Protein AF-A0A6L7TAQ6-F1 (afdb_monomer_lite)

pLDDT: mean 87.89, std 14.29, range [34.75, 98.75]

Structure (mmCIF, N/CA/C/O backbone):
data_AF-A0A6L7TAQ6-F1
#
_entry.id   AF-A0A6L7TAQ6-F1
#
loop_
_atom_site.group_PDB
_atom_site.id
_atom_site.type_symbol
_atom_site.label_atom_id
_atom_site.label_alt_id
_atom_site.label_comp_id
_atom_site.label_asym_id
_atom_site.label_entity_id
_atom_site.label_seq_id
_atom_site.pdbx_PDB_ins_code
_atom_site.Cartn_x
_atom_site.Cartn_y
_atom_site.Cartn_z
_atom_site.occupancy
_atom_site.B_iso_or_equiv
_atom_site.auth_seq_id
_atom_site.auth_comp_id
_atom_site.auth_asym_id
_atom_site.auth_atom_id
_atom_site.pdbx_PDB_model_num
ATOM 1 N N . MET A 1 1 ? 21.973 -34.249 -50.940 1.00 45.44 1 MET A N 1
ATOM 2 C CA . MET A 1 1 ? 21.534 -32.837 -51.066 1.00 45.44 1 MET A CA 1
ATOM 3 C C . MET A 1 1 ? 20.465 -32.435 -50.038 1.00 45.44 1 MET A C 1
ATOM 5 O O . MET A 1 1 ? 20.613 -31.387 -49.429 1.00 45.44 1 MET A O 1
ATOM 9 N N . ILE A 1 2 ? 19.455 -33.269 -49.748 1.00 41.31 2 ILE A N 1
ATOM 10 C CA . ILE A 1 2 ? 18.360 -32.942 -48.800 1.00 41.31 2 ILE A CA 1
ATOM 11 C C . ILE A 1 2 ? 18.812 -32.894 -47.318 1.00 41.31 2 ILE A C 1
ATOM 13 O O . ILE A 1 2 ? 18.332 -32.061 -46.553 1.00 41.31 2 ILE A O 1
ATOM 17 N N . ALA A 1 3 ? 19.796 -33.706 -46.912 1.00 38.31 3 ALA A N 1
ATOM 18 C CA . ALA A 1 3 ? 20.347 -33.674 -45.547 1.00 38.31 3 ALA A CA 1
ATOM 19 C C . ALA A 1 3 ? 21.160 -32.395 -45.239 1.00 38.31 3 ALA A C 1
ATOM 21 O O . ALA A 1 3 ? 21.131 -31.896 -44.118 1.00 38.31 3 ALA A O 1
ATOM 22 N N . SER A 1 4 ? 21.821 -31.820 -46.252 1.00 38.28 4 SER A N 1
ATOM 23 C CA . SER A 1 4 ? 22.609 -30.586 -46.110 1.00 38.28 4 SER A CA 1
ATOM 24 C C . SER A 1 4 ? 21.724 -29.340 -46.011 1.00 38.28 4 SER A C 1
ATOM 26 O O . SER A 1 4 ? 22.097 -28.385 -45.340 1.00 38.28 4 SER A O 1
ATOM 28 N N . LEU A 1 5 ? 20.532 -29.356 -46.625 1.00 38.97 5 LEU A N 1
ATOM 29 C CA . LEU A 1 5 ? 19.564 -28.260 -46.523 1.00 38.97 5 LEU A CA 1
ATOM 30 C C . LEU A 1 5 ? 18.923 -28.190 -45.127 1.00 38.97 5 LEU A C 1
ATOM 32 O O . LEU A 1 5 ? 18.786 -27.101 -44.581 1.00 38.97 5 LEU A O 1
ATOM 36 N N . LYS A 1 6 ? 18.600 -29.337 -44.507 1.00 41.00 6 LYS A N 1
ATOM 37 C CA . LYS A 1 6 ? 18.069 -29.376 -43.129 1.00 41.00 6 LYS A CA 1
ATOM 38 C C . LYS A 1 6 ? 19.079 -28.860 -42.098 1.00 41.00 6 LYS A C 1
ATOM 40 O O . LYS A 1 6 ? 18.693 -28.125 -41.195 1.00 41.00 6 LYS A O 1
ATOM 45 N N . TYR A 1 7 ? 20.365 -29.178 -42.264 1.00 40.28 7 TYR A N 1
ATOM 46 C CA . TYR A 1 7 ? 21.428 -28.673 -41.386 1.00 40.28 7 TYR A CA 1
ATOM 47 C C . TYR A 1 7 ? 21.655 -27.162 -41.540 1.00 40.28 7 TYR A C 1
ATOM 49 O O . TYR A 1 7 ? 21.776 -26.457 -40.543 1.00 40.28 7 TYR A O 1
ATOM 57 N N . VAL A 1 8 ? 21.650 -26.640 -42.771 1.00 44.22 8 VAL A N 1
ATOM 58 C CA . VAL A 1 8 ? 21.858 -25.205 -43.035 1.00 44.22 8 VAL A CA 1
ATOM 59 C C . VAL A 1 8 ? 20.654 -24.360 -42.605 1.00 44.22 8 VAL A C 1
ATOM 61 O O . VAL A 1 8 ? 20.848 -23.271 -42.072 1.00 44.22 8 VAL A O 1
ATOM 64 N N . VAL A 1 9 ? 19.422 -24.864 -42.751 1.00 43.97 9 VAL A N 1
ATOM 65 C CA . VAL A 1 9 ? 18.206 -24.191 -42.258 1.00 43.97 9 VAL A CA 1
ATOM 66 C C . VAL A 1 9 ? 18.145 -24.213 -40.728 1.00 43.97 9 VAL A C 1
ATOM 68 O O . VAL A 1 9 ? 17.872 -23.180 -40.128 1.00 43.97 9 VAL A O 1
ATOM 71 N N . CYS A 1 10 ? 18.494 -25.330 -40.076 1.00 39.47 10 CYS A N 1
ATOM 72 C CA . CYS A 1 10 ? 18.541 -25.411 -38.612 1.00 39.47 10 CYS A CA 1
ATOM 73 C C . CYS A 1 10 ? 19.664 -24.546 -38.007 1.00 39.47 10 CYS A C 1
ATOM 75 O O . CYS A 1 10 ? 19.463 -23.934 -36.960 1.00 39.47 10 CYS A O 1
ATOM 77 N N . CYS A 1 11 ? 20.827 -24.445 -38.664 1.00 39.88 11 CYS A N 1
ATOM 78 C CA . CYS A 1 11 ? 21.895 -23.527 -38.261 1.00 39.88 11 CYS A CA 1
ATOM 79 C C . CYS A 1 11 ? 21.534 -22.061 -38.523 1.00 39.88 11 CYS A C 1
ATOM 81 O O . CYS A 1 11 ? 21.833 -21.231 -37.676 1.00 39.88 11 CYS A O 1
ATOM 83 N N . ARG A 1 12 ? 20.868 -21.722 -39.637 1.00 34.75 12 ARG A N 1
ATOM 84 C CA . ARG A 1 12 ? 20.410 -20.345 -39.898 1.00 34.75 12 ARG A CA 1
ATOM 85 C C . ARG A 1 12 ? 19.291 -19.908 -38.960 1.00 34.75 12 ARG A C 1
ATOM 87 O O . ARG A 1 12 ? 19.352 -18.775 -38.513 1.00 34.75 12 ARG A O 1
ATOM 94 N N . LEU A 1 13 ? 18.347 -20.785 -38.604 1.00 41.19 13 LEU A N 1
ATOM 95 C CA . LEU A 1 13 ? 17.363 -20.510 -37.551 1.00 41.19 13 LEU A CA 1
ATOM 96 C C . LEU A 1 13 ? 18.042 -20.349 -36.192 1.00 41.19 13 LEU A C 1
ATOM 98 O O . LEU A 1 13 ? 17.751 -19.387 -35.503 1.00 41.19 13 LEU A O 1
ATOM 102 N N . LYS A 1 14 ? 19.011 -21.203 -35.838 1.00 40.22 14 LYS A N 1
ATOM 103 C CA . LYS A 1 14 ? 19.784 -21.031 -34.598 1.00 40.22 14 LYS A CA 1
ATOM 104 C C . LYS A 1 14 ? 20.639 -19.767 -34.582 1.00 40.22 14 LYS A C 1
ATOM 106 O O . LYS A 1 14 ? 20.808 -19.215 -33.511 1.00 40.22 14 LYS A O 1
ATOM 111 N N . ILE A 1 15 ? 21.173 -19.308 -35.716 1.00 41.25 15 ILE A N 1
ATOM 112 C CA . ILE A 1 15 ? 21.970 -18.071 -35.815 1.00 41.25 15 ILE A CA 1
ATOM 113 C C . ILE A 1 15 ? 21.061 -16.834 -35.789 1.00 41.25 15 ILE A C 1
ATOM 115 O O . ILE A 1 15 ? 21.346 -15.921 -35.025 1.00 41.25 15 ILE A O 1
ATOM 119 N N . TYR A 1 16 ? 19.923 -16.851 -36.494 1.00 36.88 16 TYR A N 1
ATOM 120 C CA . TYR A 1 16 ? 18.895 -15.808 -36.381 1.00 36.88 16 TYR A CA 1
ATOM 121 C C . TYR A 1 16 ? 18.298 -15.740 -34.969 1.00 36.88 16 TYR A C 1
ATOM 123 O O . TYR A 1 16 ? 18.044 -14.655 -34.475 1.00 36.88 16 TYR A O 1
ATOM 131 N N . PHE A 1 17 ? 18.126 -16.871 -34.281 1.00 39.41 17 PHE A N 1
ATOM 132 C CA . PHE A 1 17 ? 17.646 -16.904 -32.894 1.00 39.41 17 PHE A CA 1
ATOM 133 C C . PHE A 1 17 ? 18.742 -16.516 -31.884 1.00 39.41 17 PHE A C 1
ATOM 135 O O . PHE A 1 17 ? 18.448 -15.950 -30.839 1.00 39.41 17 PHE A O 1
ATOM 142 N N . LYS A 1 18 ? 20.026 -16.738 -32.213 1.00 41.97 18 LYS A N 1
ATOM 143 C CA . LYS A 1 18 ? 21.166 -16.228 -31.426 1.00 41.97 18 LYS A CA 1
ATOM 144 C C . LYS A 1 18 ? 21.337 -14.712 -31.554 1.00 41.97 18 LYS A C 1
ATOM 146 O O . LYS A 1 18 ? 21.830 -14.097 -30.617 1.00 41.97 18 LYS A O 1
ATOM 151 N N . GLU A 1 19 ? 20.950 -14.134 -32.691 1.00 39.75 19 GLU A N 1
ATOM 152 C CA . GLU A 1 19 ? 20.923 -12.682 -32.930 1.00 39.75 19 GLU A CA 1
ATOM 153 C C . GLU A 1 19 ? 19.591 -12.028 -32.508 1.00 39.75 19 GLU A C 1
ATOM 155 O O . GLU A 1 19 ? 19.535 -10.813 -32.345 1.00 39.75 19 GLU A O 1
ATOM 160 N N . ILE A 1 20 ? 18.538 -12.820 -32.264 1.00 44.12 20 ILE A N 1
ATOM 161 C CA . ILE A 1 20 ? 17.196 -12.381 -31.850 1.00 44.12 20 ILE A CA 1
ATOM 162 C C . ILE A 1 20 ? 16.784 -13.123 -30.562 1.00 44.12 20 ILE A C 1
ATOM 164 O O . ILE A 1 20 ? 15.780 -13.822 -30.494 1.00 44.12 20 ILE A O 1
ATOM 168 N N . LEU A 1 21 ? 17.535 -12.924 -29.480 1.00 53.16 21 LEU A N 1
ATOM 169 C CA . LEU A 1 21 ? 16.866 -12.690 -28.199 1.00 53.16 21 LEU A CA 1
ATOM 170 C C . LEU A 1 21 ? 16.401 -11.236 -28.289 1.00 53.16 21 LEU A C 1
ATOM 172 O O . LEU A 1 21 ? 17.186 -10.342 -27.982 1.00 53.16 21 LEU A O 1
ATOM 176 N N . MET A 1 22 ? 15.188 -10.990 -28.810 1.00 67.69 22 MET A N 1
ATOM 177 C CA . MET A 1 22 ? 14.639 -9.629 -28.893 1.00 67.69 22 MET A CA 1
ATOM 178 C C . MET A 1 22 ? 14.844 -8.941 -27.543 1.00 67.69 22 MET A C 1
ATOM 180 O O . MET A 1 22 ? 14.479 -9.479 -26.493 1.00 67.69 22 MET A O 1
ATOM 184 N N . THR A 1 23 ? 15.508 -7.791 -27.564 1.00 89.00 23 THR A N 1
ATOM 185 C CA . THR A 1 23 ? 15.626 -6.940 -26.385 1.00 89.00 23 THR A CA 1
ATOM 186 C C . THR A 1 23 ? 14.223 -6.513 -25.983 1.00 89.00 23 THR A C 1
ATOM 188 O O . THR A 1 23 ? 13.523 -5.922 -26.796 1.00 89.00 23 THR A O 1
ATOM 191 N N . PHE A 1 24 ? 13.825 -6.830 -24.758 1.00 96.38 24 PHE A N 1
ATOM 192 C CA . PHE A 1 24 ? 12.524 -6.520 -24.190 1.00 96.38 24 PHE A CA 1
ATOM 193 C C . PHE A 1 24 ? 12.620 -5.255 -23.349 1.00 96.38 24 PHE A C 1
ATOM 195 O O . PHE A 1 24 ? 13.446 -5.174 -22.432 1.00 96.38 24 PHE A O 1
ATOM 202 N N . ASN A 1 25 ? 11.780 -4.279 -23.659 1.00 97.69 25 ASN A N 1
ATOM 203 C CA . ASN A 1 25 ? 11.751 -2.974 -23.030 1.00 97.69 25 ASN A CA 1
ATOM 204 C C . ASN A 1 25 ? 10.408 -2.705 -22.350 1.00 97.69 25 ASN A C 1
ATOM 206 O O . ASN A 1 25 ? 9.360 -2.711 -22.988 1.00 97.69 25 ASN A O 1
ATOM 210 N N . LEU A 1 26 ? 10.450 -2.382 -21.058 1.00 98.12 26 LEU A N 1
ATOM 211 C CA . LEU A 1 26 ? 9.242 -2.213 -20.248 1.00 98.12 26 LEU A CA 1
ATOM 212 C C . LEU A 1 26 ? 8.423 -0.951 -20.596 1.00 98.12 26 LEU A C 1
ATOM 214 O O . LEU A 1 26 ? 7.294 -0.823 -20.124 1.00 98.12 26 LEU A O 1
ATOM 218 N N . LEU A 1 27 ? 8.983 0.002 -21.354 1.00 97.50 27 LEU A N 1
ATOM 219 C CA . LEU A 1 27 ? 8.303 1.252 -21.715 1.00 97.50 27 LEU A CA 1
ATOM 220 C C . LEU A 1 27 ? 7.751 1.257 -23.144 1.00 97.50 27 LEU A C 1
ATOM 222 O O . LEU A 1 27 ? 6.829 2.023 -23.413 1.00 97.50 27 LEU A O 1
ATOM 226 N N . SER A 1 28 ? 8.293 0.440 -24.052 1.00 94.75 28 SER A N 1
ATOM 227 C CA . SER A 1 28 ? 7.866 0.407 -25.460 1.00 94.75 28 SER A CA 1
ATOM 228 C C . SER A 1 28 ? 7.165 -0.881 -25.877 1.00 94.75 28 SER A C 1
ATOM 230 O O . SER A 1 28 ? 6.337 -0.831 -26.784 1.00 94.75 28 SER A O 1
ATOM 232 N N . ASP A 1 29 ? 7.469 -2.012 -25.238 1.00 96.75 29 ASP A N 1
ATOM 233 C CA . ASP A 1 29 ? 6.872 -3.300 -25.593 1.00 96.75 29 ASP A CA 1
ATOM 234 C C . ASP A 1 29 ? 5.617 -3.582 -24.751 1.00 96.75 29 ASP A C 1
ATOM 236 O O . ASP A 1 29 ? 5.505 -3.088 -23.621 1.00 96.75 29 ASP A O 1
ATOM 240 N N . PRO A 1 30 ? 4.673 -4.405 -25.249 1.00 96.62 30 PRO A N 1
ATOM 241 C CA . PRO A 1 30 ? 3.560 -4.895 -24.446 1.00 96.62 30 PRO A CA 1
ATOM 242 C C . PRO A 1 30 ? 4.056 -5.635 -23.199 1.00 96.62 30 PRO A C 1
ATOM 244 O O . PRO A 1 30 ? 4.711 -6.675 -23.280 1.00 96.62 30 PRO A O 1
ATOM 247 N N . PHE A 1 31 ? 3.751 -5.075 -22.031 1.00 94.75 31 PHE A N 1
ATOM 248 C CA . PHE A 1 31 ? 4.330 -5.488 -20.749 1.00 94.75 31 PHE A CA 1
ATOM 249 C C . PHE A 1 31 ? 3.295 -5.574 -19.626 1.00 94.75 31 PHE A C 1
ATOM 251 O O . PHE A 1 31 ? 3.475 -6.340 -18.680 1.00 94.75 31 PHE A O 1
ATOM 258 N N . LEU A 1 32 ? 2.209 -4.806 -19.708 1.00 97.88 32 LEU A N 1
ATOM 259 C CA . LEU A 1 32 ? 1.253 -4.662 -18.617 1.00 97.88 32 LEU A CA 1
ATOM 260 C C . LEU A 1 32 ? -0.040 -5.409 -18.958 1.00 97.88 32 LEU A C 1
ATOM 262 O O . LEU A 1 32 ? -0.763 -4.971 -19.856 1.00 97.88 32 LEU A O 1
ATOM 266 N N . PRO A 1 33 ? -0.361 -6.516 -18.264 1.00 98.31 33 PRO A N 1
ATOM 267 C CA . PRO A 1 33 ? -1.643 -7.172 -18.420 1.00 98.31 33 PRO A CA 1
ATOM 268 C C . PRO A 1 33 ? -2.708 -6.331 -17.719 1.00 98.31 33 PRO A C 1
ATOM 270 O O . PRO A 1 33 ? -2.551 -5.940 -16.559 1.00 98.31 33 PRO A O 1
ATOM 273 N N . VAL A 1 34 ? -3.808 -6.070 -18.409 1.00 98.50 34 VAL A N 1
ATOM 274 C CA . VAL A 1 34 ? -4.914 -5.247 -17.915 1.00 98.50 34 VAL A CA 1
ATOM 275 C C . VAL A 1 34 ? -6.254 -5.925 -18.160 1.00 98.50 34 VAL A C 1
ATOM 277 O O . VAL A 1 34 ? -6.391 -6.765 -19.052 1.00 98.50 34 VAL A O 1
ATOM 280 N N . VAL A 1 35 ? -7.249 -5.533 -17.370 1.00 97.69 35 VAL A N 1
ATOM 281 C CA . VAL A 1 35 ? -8.662 -5.716 -17.705 1.00 97.69 35 VAL A CA 1
ATOM 282 C C . VAL A 1 35 ? -9.156 -4.420 -18.338 1.00 97.69 35 VAL A C 1
ATOM 284 O O . VAL A 1 35 ? -8.981 -3.338 -17.771 1.00 97.69 35 VAL A O 1
ATOM 287 N N . MET A 1 36 ? -9.751 -4.535 -19.518 1.00 96.12 36 MET A N 1
ATOM 288 C CA . MET A 1 36 ? -10.423 -3.453 -20.229 1.00 96.12 36 MET A CA 1
ATOM 289 C C . MET A 1 36 ? -11.831 -3.241 -19.653 1.00 96.12 36 MET A C 1
ATOM 291 O O . MET A 1 36 ? -12.385 -4.130 -19.005 1.00 96.12 36 MET A O 1
ATOM 295 N N . ARG A 1 37 ? -12.449 -2.082 -19.882 1.00 92.62 37 ARG A N 1
ATOM 296 C CA . ARG A 1 37 ? -13.824 -1.780 -19.448 1.00 92.62 37 ARG A CA 1
ATOM 297 C C . ARG A 1 37 ? -14.829 -2.817 -19.956 1.00 92.62 37 ARG A C 1
ATOM 299 O O . ARG A 1 37 ? -15.769 -3.147 -19.237 1.00 92.62 37 ARG A O 1
ATOM 306 N N . SER A 1 38 ? -14.620 -3.341 -21.160 1.00 93.50 38 SER A N 1
ATOM 307 C CA . SER A 1 38 ? -15.405 -4.431 -21.756 1.00 93.50 38 SER A CA 1
ATOM 308 C C . SER A 1 38 ? -15.309 -5.766 -20.999 1.00 93.50 38 SER A C 1
ATOM 310 O O . SER A 1 38 ? -16.112 -6.667 -21.234 1.00 93.50 38 SER A O 1
ATOM 312 N N . GLY A 1 39 ? -14.336 -5.910 -20.095 1.00 95.38 39 GLY A N 1
ATOM 313 C CA . GLY A 1 39 ? -13.968 -7.165 -19.442 1.00 95.38 39 GLY A CA 1
ATOM 314 C C . GLY A 1 39 ? -12.919 -7.971 -20.215 1.00 95.38 39 GLY A C 1
ATOM 315 O O . GLY A 1 39 ? -12.447 -8.992 -19.708 1.00 95.38 39 GLY A O 1
ATOM 316 N N . GLU A 1 40 ? -12.526 -7.527 -21.415 1.00 96.62 40 GLU A N 1
ATOM 317 C CA . GLU A 1 40 ? -11.447 -8.151 -22.180 1.00 96.62 40 GLU A CA 1
ATOM 318 C C . GLU A 1 40 ? -10.106 -8.030 -21.441 1.00 96.62 40 GLU A C 1
ATOM 320 O O . GLU A 1 40 ? -9.814 -7.021 -20.799 1.00 96.62 40 GLU A O 1
ATOM 325 N N . LYS A 1 41 ? -9.268 -9.064 -21.536 1.00 97.19 41 LYS A N 1
ATOM 326 C CA . LYS A 1 41 ? -7.907 -9.061 -20.992 1.00 97.19 41 LYS A CA 1
ATOM 327 C C . LYS A 1 41 ? -6.926 -8.771 -22.118 1.00 97.19 41 LYS A C 1
ATOM 329 O O . LYS A 1 41 ? -6.944 -9.475 -23.124 1.00 97.19 41 LYS A O 1
ATOM 334 N N . ARG A 1 42 ? -6.064 -7.769 -21.946 1.00 96.38 42 ARG A N 1
ATOM 335 C CA . ARG A 1 42 ? -5.062 -7.378 -22.951 1.00 96.38 42 ARG A CA 1
ATOM 336 C C . ARG A 1 42 ? -3.699 -7.141 -22.320 1.00 96.38 42 ARG A C 1
ATOM 338 O O . ARG A 1 42 ? -3.610 -6.782 -21.150 1.00 96.38 42 ARG A O 1
ATOM 345 N N . TRP A 1 43 ? -2.652 -7.307 -23.119 1.00 97.31 43 TRP A N 1
ATOM 346 C CA . TRP A 1 43 ? -1.314 -6.811 -22.813 1.00 97.31 43 TRP A CA 1
ATOM 347 C C . TRP A 1 43 ? -1.130 -5.464 -23.495 1.00 97.31 43 TRP A C 1
ATOM 349 O O . TRP A 1 43 ? -1.291 -5.371 -24.709 1.00 97.31 43 TRP A O 1
ATOM 359 N N . LEU A 1 44 ? -0.800 -4.438 -22.717 1.00 97.62 44 LEU A N 1
ATOM 360 C CA . LEU A 1 44 ? -0.573 -3.088 -23.217 1.00 97.62 44 LEU A CA 1
ATOM 361 C C . LEU A 1 44 ? 0.897 -2.692 -23.076 1.00 97.62 44 LEU A C 1
ATOM 363 O O . LEU A 1 44 ? 1.567 -3.046 -22.096 1.00 97.62 44 LEU A O 1
ATOM 367 N N . ALA A 1 45 ? 1.391 -1.933 -24.050 1.00 97.31 45 ALA A N 1
ATOM 368 C CA . ALA A 1 45 ? 2.586 -1.120 -23.890 1.00 97.31 45 ALA A CA 1
ATOM 369 C C . ALA A 1 45 ? 2.268 0.091 -22.999 1.00 97.31 45 ALA A C 1
ATOM 371 O O . ALA A 1 45 ? 1.122 0.537 -22.904 1.00 97.31 45 ALA A O 1
ATOM 372 N N . PHE A 1 46 ? 3.287 0.658 -22.352 1.00 97.94 46 PHE A N 1
ATOM 373 C CA . PHE A 1 46 ? 3.097 1.752 -21.395 1.00 97.94 46 PHE A CA 1
ATOM 374 C C . PHE A 1 46 ? 2.290 2.944 -21.953 1.00 97.94 46 PHE A C 1
ATOM 376 O O . PHE A 1 46 ? 1.380 3.407 -21.261 1.00 97.94 46 PHE A O 1
ATOM 383 N N . PRO A 1 47 ? 2.544 3.444 -23.183 1.00 97.00 47 PRO A N 1
ATOM 384 C CA . PRO A 1 47 ? 1.823 4.604 -23.700 1.00 97.00 47 PRO A CA 1
ATOM 385 C C . PRO A 1 47 ? 0.326 4.359 -23.929 1.00 97.00 47 PRO A C 1
ATOM 387 O O . PRO A 1 47 ? -0.446 5.309 -23.990 1.00 97.00 47 PRO A O 1
ATOM 390 N N . GLU A 1 48 ? -0.106 3.100 -24.038 1.00 95.75 48 GLU A N 1
ATOM 391 C CA . GLU A 1 48 ? -1.512 2.736 -24.254 1.00 95.75 48 GLU A CA 1
ATOM 392 C C . GLU A 1 48 ? -2.351 2.828 -22.969 1.00 95.75 48 GLU A C 1
ATOM 394 O O . GLU A 1 48 ? -3.577 2.836 -23.029 1.00 95.75 48 GLU A O 1
ATOM 399 N N . LEU A 1 49 ? -1.718 2.955 -21.794 1.00 95.44 49 LEU A N 1
ATOM 400 C CA . LEU A 1 49 ? -2.435 3.110 -20.524 1.00 95.44 49 LEU A CA 1
ATOM 401 C C . LEU A 1 49 ? -3.285 4.383 -20.463 1.00 95.44 49 LEU A C 1
ATOM 403 O O . LEU A 1 49 ? -4.197 4.443 -19.642 1.00 95.44 49 LEU A O 1
ATOM 407 N N . VAL A 1 50 ? -2.974 5.390 -21.289 1.00 93.62 50 VAL A N 1
ATOM 408 C CA . VAL A 1 50 ? -3.662 6.688 -21.295 1.00 93.62 50 VAL A CA 1
ATOM 409 C C . VAL A 1 50 ? -5.033 6.659 -21.978 1.00 93.62 50 VAL A C 1
ATOM 411 O O . VAL A 1 50 ? -5.799 7.613 -21.864 1.00 93.62 50 VAL A O 1
ATOM 414 N N . SER A 1 51 ? -5.397 5.556 -22.638 1.00 89.25 51 SER A N 1
ATOM 415 C CA . SER A 1 51 ? -6.750 5.370 -23.173 1.00 89.25 51 SER A CA 1
ATOM 416 C C . SER A 1 51 ? -7.819 5.562 -22.089 1.00 89.25 51 SER A C 1
ATOM 418 O O . SER A 1 51 ? -7.654 5.145 -20.938 1.00 89.25 51 SER A O 1
ATOM 420 N N . GLY A 1 52 ? -8.924 6.223 -22.438 1.00 83.00 52 GLY A N 1
ATOM 421 C CA . GLY A 1 52 ? -9.978 6.581 -21.490 1.00 83.00 52 GLY A CA 1
ATOM 422 C C . GLY A 1 52 ? -9.616 7.695 -20.497 1.00 83.00 52 GLY A C 1
ATOM 423 O O . GLY A 1 52 ? -10.410 7.971 -19.595 1.00 83.00 52 GLY A O 1
ATOM 424 N N . ALA A 1 53 ? -8.454 8.354 -20.614 1.00 80.19 53 ALA A N 1
ATOM 425 C CA . ALA A 1 53 ? -8.070 9.458 -19.730 1.00 80.19 53 ALA A CA 1
ATOM 426 C C . ALA A 1 53 ? -8.891 10.738 -19.969 1.00 80.19 53 ALA A C 1
ATOM 428 O O . ALA A 1 53 ? -9.291 11.376 -18.995 1.00 80.19 53 ALA A O 1
ATOM 429 N N . ASP A 1 54 ? -9.182 11.073 -21.228 1.00 69.06 54 ASP A N 1
ATOM 430 C CA . ASP A 1 54 ? -9.986 12.240 -21.648 1.00 69.06 54 ASP A CA 1
ATOM 431 C C . ASP A 1 54 ? -11.479 11.953 -21.769 1.00 69.06 54 ASP A C 1
ATOM 433 O O . ASP A 1 54 ? -12.294 12.838 -22.046 1.00 69.06 54 ASP A O 1
ATOM 437 N N . SER A 1 55 ? -11.860 10.689 -21.614 1.00 54.72 55 SER A N 1
ATOM 438 C CA . SER A 1 55 ? -13.203 10.283 -21.958 1.00 54.72 55 SER A CA 1
ATOM 439 C C . SER A 1 55 ? -14.198 10.817 -20.923 1.00 54.72 55 SER A C 1
ATOM 441 O O . SER A 1 55 ? -14.388 10.261 -19.844 1.00 54.72 55 SER A O 1
ATOM 443 N N . ASN A 1 56 ? -14.973 11.821 -21.328 1.00 53.03 56 ASN A N 1
ATOM 444 C CA . ASN A 1 56 ? -16.354 12.007 -20.872 1.00 53.03 56 ASN A CA 1
ATOM 445 C C . ASN A 1 56 ? -17.241 10.800 -21.292 1.00 53.03 56 ASN A C 1
ATOM 447 O O . ASN A 1 56 ? -18.394 10.975 -21.676 1.00 53.03 56 ASN A O 1
ATOM 451 N N . GLY A 1 57 ? -16.695 9.575 -21.303 1.00 49.31 57 GLY A N 1
ATOM 452 C CA . GLY A 1 57 ? -17.318 8.355 -21.815 1.00 49.31 57 GLY A CA 1
ATOM 453 C C . GLY A 1 57 ? -17.264 8.144 -23.335 1.00 49.31 57 GLY A C 1
ATOM 454 O O . GLY A 1 57 ? -18.011 7.297 -23.812 1.00 49.31 57 GLY A O 1
ATOM 455 N N . LEU A 1 58 ? -16.437 8.886 -24.090 1.00 52.50 58 LEU A N 1
ATOM 456 C CA . LEU A 1 58 ? -16.342 8.762 -25.559 1.00 52.50 58 LEU A CA 1
ATOM 457 C C . LEU A 1 58 ? -15.485 7.582 -26.054 1.00 52.50 58 LEU A C 1
ATOM 459 O O . LEU A 1 58 ? -15.782 7.051 -27.119 1.00 52.50 58 LEU A O 1
ATOM 463 N N . ASP A 1 59 ? -14.469 7.151 -25.298 1.00 64.69 59 ASP A N 1
ATOM 464 C CA . ASP A 1 59 ? -13.787 5.882 -25.584 1.00 64.69 59 ASP A CA 1
ATOM 465 C C . ASP A 1 59 ? -14.700 4.729 -25.150 1.00 64.69 59 ASP A C 1
ATOM 467 O O . ASP A 1 59 ? -15.061 4.605 -23.971 1.00 64.69 59 ASP A O 1
ATOM 471 N N . GLU A 1 60 ? -15.085 3.882 -26.107 1.00 74.19 60 GLU A N 1
ATOM 472 C CA . GLU A 1 60 ? -15.955 2.730 -25.846 1.00 74.19 60 GLU A CA 1
ATOM 473 C C . GLU A 1 60 ? -15.276 1.701 -24.930 1.00 74.19 60 GLU A C 1
ATOM 475 O O . GLU A 1 60 ? -15.941 1.115 -24.072 1.00 74.19 60 GLU A O 1
ATOM 480 N N . ASP A 1 61 ? -13.953 1.534 -25.051 1.00 90.62 61 ASP A N 1
ATOM 481 C CA . ASP A 1 61 ? -13.174 0.593 -24.248 1.00 90.62 61 ASP A CA 1
ATOM 482 C C . ASP A 1 61 ? -11.789 1.142 -23.868 1.00 90.62 61 ASP A C 1
ATOM 484 O O . ASP A 1 61 ? -11.097 1.753 -24.680 1.00 90.62 61 ASP A O 1
ATOM 488 N N . TYR A 1 62 ? -11.384 0.928 -22.617 1.00 93.56 62 TYR A N 1
ATOM 489 C CA . TYR A 1 62 ? -10.140 1.445 -22.033 1.00 93.56 62 TYR A CA 1
ATOM 490 C C . TYR A 1 62 ? -9.702 0.589 -20.834 1.00 93.56 62 TYR A C 1
ATOM 492 O O . TYR A 1 62 ? -10.549 -0.072 -20.226 1.00 93.56 62 TYR A O 1
ATOM 500 N N . PRO A 1 63 ? -8.409 0.570 -20.456 1.00 96.00 63 PRO A N 1
ATOM 501 C CA . PRO A 1 63 ? -7.949 -0.219 -19.316 1.00 96.00 63 PRO A CA 1
ATOM 502 C C . PRO A 1 63 ? -8.510 0.334 -18.004 1.00 96.00 63 PRO A C 1
ATOM 504 O O . PRO A 1 63 ? -8.486 1.543 -17.771 1.00 96.00 63 PRO A O 1
ATOM 507 N N . VAL A 1 64 ? -8.979 -0.546 -17.119 1.00 95.19 64 VAL A N 1
ATOM 508 C CA . VAL A 1 64 ? -9.546 -0.166 -15.812 1.00 95.19 64 VAL A CA 1
ATOM 509 C C . VAL A 1 64 ? -8.752 -0.711 -14.632 1.00 95.19 64 VAL A C 1
ATOM 511 O O . VAL A 1 64 ? -8.801 -0.123 -13.555 1.00 95.19 64 VAL A O 1
ATOM 514 N N . GLU A 1 65 ? -8.011 -1.807 -14.793 1.00 97.06 65 GLU A N 1
ATOM 515 C CA . GLU A 1 65 ? -7.252 -2.434 -13.704 1.00 97.06 65 GLU A CA 1
ATOM 516 C C . GLU A 1 65 ? -6.092 -3.283 -14.237 1.00 97.06 65 GLU A C 1
ATOM 518 O O . GLU A 1 65 ? -6.178 -3.799 -15.353 1.00 97.06 65 GLU A O 1
ATOM 523 N N . PHE A 1 66 ? -5.028 -3.460 -13.447 1.00 98.50 66 PHE A N 1
ATOM 524 C CA . PHE A 1 66 ? -3.992 -4.452 -13.759 1.00 98.50 66 PHE A CA 1
ATOM 525 C C . PHE A 1 66 ? -4.505 -5.876 -13.514 1.00 98.50 66 PHE A C 1
ATOM 527 O O . PHE A 1 66 ? -5.281 -6.128 -12.594 1.00 98.50 66 PHE A O 1
ATOM 534 N N . ASN A 1 67 ? -4.061 -6.817 -14.342 1.00 97.94 67 ASN A N 1
ATOM 535 C CA . ASN A 1 67 ? -4.570 -8.186 -14.370 1.00 97.94 67 ASN A CA 1
ATOM 536 C C . ASN A 1 67 ? -3.461 -9.233 -14.209 1.00 97.94 67 ASN A C 1
ATOM 538 O O . ASN A 1 67 ? -3.461 -10.274 -14.870 1.00 97.94 67 ASN A O 1
ATOM 542 N N . TRP A 1 68 ? -2.491 -8.978 -13.335 1.00 98.06 68 TRP A N 1
ATOM 543 C CA . TRP A 1 68 ? -1.577 -10.035 -12.930 1.00 98.06 68 TRP A CA 1
ATOM 544 C C . TRP A 1 68 ? -2.330 -11.107 -12.129 1.00 98.06 68 TRP A C 1
ATOM 546 O O . TRP A 1 68 ? -3.180 -10.770 -11.300 1.00 98.06 68 TRP A O 1
ATOM 556 N N . PRO A 1 69 ? -1.962 -12.393 -12.272 1.00 95.62 69 PRO A N 1
ATOM 557 C CA . PRO A 1 69 ? -2.486 -13.482 -11.439 1.00 95.62 69 PRO A CA 1
ATOM 558 C C . PRO A 1 69 ? -2.150 -13.344 -9.949 1.00 95.62 69 PRO A C 1
ATOM 560 O O . PRO A 1 69 ? -2.653 -14.108 -9.126 1.00 95.62 69 PRO A O 1
ATOM 563 N N . ARG A 1 70 ? -1.275 -12.393 -9.592 1.00 95.12 70 ARG A N 1
ATOM 564 C CA . ARG A 1 70 ? -0.880 -12.105 -8.218 1.00 95.12 70 ARG A CA 1
ATOM 565 C C . ARG A 1 70 ? -1.191 -10.650 -7.843 1.00 95.12 70 ARG A C 1
ATOM 567 O O . ARG A 1 70 ? -0.809 -9.736 -8.577 1.00 95.12 70 ARG A O 1
ATOM 574 N N . PRO A 1 71 ? -1.814 -10.402 -6.678 1.00 95.62 71 PRO A N 1
ATOM 575 C CA . PRO A 1 71 ? -2.168 -9.048 -6.250 1.00 95.62 71 PRO A CA 1
ATOM 576 C C . PRO A 1 71 ? -0.952 -8.175 -5.903 1.00 95.62 71 PRO A C 1
ATOM 578 O O . PRO A 1 71 ? -1.014 -6.957 -6.069 1.00 95.62 71 PRO A O 1
ATOM 581 N N . ASP A 1 72 ? 0.168 -8.770 -5.476 1.00 97.38 72 ASP A N 1
ATOM 582 C CA . ASP A 1 72 ? 1.412 -8.037 -5.222 1.00 97.38 72 ASP A CA 1
ATOM 583 C C . ASP A 1 72 ? 1.995 -7.423 -6.494 1.00 97.38 72 ASP A C 1
ATOM 585 O O . ASP A 1 72 ? 2.481 -6.293 -6.457 1.00 97.38 72 ASP A O 1
ATOM 589 N N . PHE A 1 73 ? 1.860 -8.112 -7.627 1.00 98.31 73 PHE A N 1
ATOM 590 C CA . PHE A 1 73 ? 2.296 -7.593 -8.920 1.00 98.31 73 PHE A CA 1
ATOM 591 C C . PHE A 1 73 ? 1.384 -6.465 -9.404 1.00 98.31 73 PHE A C 1
ATOM 593 O O . PHE A 1 73 ? 1.891 -5.475 -9.917 1.00 98.31 73 PHE A O 1
ATOM 600 N N . ASN A 1 74 ? 0.069 -6.544 -9.164 1.00 98.12 74 ASN A N 1
ATOM 601 C CA . ASN A 1 74 ? -0.851 -5.443 -9.480 1.00 98.12 74 ASN A CA 1
ATOM 602 C C . ASN A 1 74 ? -0.483 -4.163 -8.715 1.00 98.12 74 ASN A C 1
ATOM 604 O O . ASN A 1 74 ? -0.356 -3.099 -9.319 1.00 98.12 74 ASN A O 1
ATOM 608 N N . MET A 1 75 ? -0.237 -4.258 -7.402 1.00 98.06 75 MET A N 1
ATOM 609 C CA . MET A 1 75 ? 0.206 -3.107 -6.599 1.00 98.06 75 MET A CA 1
ATOM 610 C C . MET A 1 75 ? 1.576 -2.580 -7.041 1.00 98.06 75 MET A C 1
ATOM 612 O O . MET A 1 75 ? 1.778 -1.368 -7.125 1.00 98.06 75 MET A O 1
ATOM 616 N N . ALA A 1 76 ? 2.510 -3.475 -7.362 1.00 98.31 76 ALA A N 1
ATOM 617 C CA . ALA A 1 76 ? 3.826 -3.095 -7.854 1.00 98.31 76 ALA A CA 1
ATOM 618 C C . ALA A 1 76 ? 3.764 -2.434 -9.246 1.00 98.31 76 ALA A C 1
ATOM 620 O O . ALA A 1 76 ? 4.536 -1.516 -9.510 1.00 98.31 76 ALA A O 1
ATOM 621 N N . SER A 1 77 ? 2.827 -2.829 -10.116 1.00 98.75 77 SER A N 1
ATOM 622 C CA . SER A 1 77 ? 2.607 -2.181 -11.415 1.00 98.75 77 SER A CA 1
ATOM 623 C C . SER A 1 77 ? 2.121 -0.739 -11.270 1.00 98.75 77 SER A C 1
ATOM 625 O O . SER A 1 77 ? 2.589 0.117 -12.020 1.00 98.75 77 SER A O 1
ATOM 627 N N . PHE A 1 78 ? 1.272 -0.427 -10.281 1.00 98.69 78 PHE A N 1
ATOM 628 C CA . PHE A 1 78 ? 0.947 0.971 -9.964 1.00 98.69 78 PHE A CA 1
ATOM 629 C C . PHE A 1 78 ? 2.195 1.757 -9.565 1.00 98.69 78 PHE A C 1
ATOM 631 O O . PHE A 1 78 ? 2.442 2.819 -10.126 1.00 98.69 78 PHE A O 1
ATOM 638 N N . GLU A 1 79 ? 2.997 1.236 -8.633 1.00 98.44 79 GLU A N 1
ATOM 639 C CA . GLU A 1 79 ? 4.219 1.904 -8.165 1.00 98.44 79 GLU A CA 1
ATOM 640 C C . GLU A 1 79 ? 5.218 2.149 -9.307 1.00 98.44 79 GLU A C 1
ATOM 642 O O . GLU A 1 79 ? 5.724 3.263 -9.453 1.00 98.44 79 GLU A O 1
ATOM 647 N N . PHE A 1 80 ? 5.422 1.146 -10.167 1.00 98.69 80 PHE A N 1
ATOM 648 C CA . PHE A 1 80 ? 6.248 1.248 -11.367 1.00 98.69 80 PHE A CA 1
ATOM 649 C C . PHE A 1 80 ? 5.745 2.349 -12.308 1.00 98.69 80 PHE A C 1
ATOM 651 O O . PHE A 1 80 ? 6.528 3.199 -12.733 1.00 98.69 80 PHE A O 1
ATOM 658 N N . CYS A 1 81 ? 4.441 2.365 -12.611 1.00 98.75 81 CYS A N 1
ATOM 659 C CA . CYS A 1 81 ? 3.864 3.341 -13.534 1.00 98.75 81 CYS A CA 1
ATOM 660 C C . CYS A 1 81 ? 3.914 4.764 -12.975 1.00 98.75 81 CYS A C 1
ATOM 662 O O . CYS A 1 81 ? 4.268 5.690 -13.702 1.00 98.75 81 CYS A O 1
ATOM 664 N N . ILE A 1 82 ? 3.625 4.939 -11.682 1.00 98.69 82 ILE A N 1
ATOM 665 C CA . ILE A 1 82 ? 3.747 6.232 -10.998 1.00 98.69 82 ILE A CA 1
ATOM 666 C C . ILE A 1 82 ? 5.198 6.719 -11.079 1.00 98.69 82 ILE A C 1
ATOM 668 O O . ILE A 1 82 ? 5.434 7.855 -11.482 1.00 98.69 82 ILE A O 1
ATOM 672 N N . GLY A 1 83 ? 6.171 5.853 -10.779 1.00 97.94 83 GLY A N 1
ATOM 673 C CA . GLY A 1 83 ? 7.591 6.185 -10.870 1.00 97.94 83 GLY A CA 1
ATOM 674 C C . GLY A 1 83 ? 8.037 6.566 -12.284 1.00 97.94 83 GLY A C 1
ATOM 675 O O . GLY A 1 83 ? 8.742 7.560 -12.456 1.00 97.94 83 GLY A O 1
ATOM 676 N N . ALA A 1 84 ? 7.610 5.818 -13.305 1.00 97.94 84 ALA A N 1
ATOM 677 C CA . ALA A 1 84 ? 7.942 6.099 -14.702 1.00 97.94 84 ALA A CA 1
ATOM 678 C C . ALA A 1 84 ? 7.333 7.427 -15.187 1.00 97.94 84 ALA A C 1
ATOM 680 O O . ALA A 1 84 ? 8.017 8.216 -15.838 1.00 97.94 84 ALA A O 1
ATOM 681 N N . ILE A 1 85 ? 6.087 7.728 -14.806 1.00 97.75 85 ILE A N 1
ATOM 682 C CA . ILE A 1 85 ? 5.445 9.017 -15.109 1.00 97.75 85 ILE A CA 1
ATOM 683 C C . ILE A 1 85 ? 6.155 10.164 -14.385 1.00 97.75 85 ILE A C 1
ATOM 685 O O . ILE A 1 85 ? 6.423 11.194 -15.003 1.00 97.75 85 ILE A O 1
ATOM 689 N N . SER A 1 86 ? 6.526 9.984 -13.112 1.00 96.75 86 SER A N 1
ATOM 690 C CA . SER A 1 86 ? 7.295 10.984 -12.361 1.00 96.75 86 SER A CA 1
ATOM 691 C C . SER A 1 86 ? 8.660 11.282 -12.992 1.00 96.75 86 SER A C 1
ATOM 693 O O . SER A 1 86 ? 9.129 12.412 -12.901 1.00 96.75 86 SER A O 1
ATOM 695 N N . LEU A 1 87 ? 9.292 10.306 -13.656 1.00 96.75 87 LEU A N 1
ATOM 696 C CA . LEU A 1 87 ? 10.520 10.532 -14.428 1.00 96.75 87 LEU A CA 1
ATOM 697 C C . LEU A 1 87 ? 10.265 11.280 -15.747 1.00 96.75 87 LEU A C 1
ATOM 699 O O . LEU A 1 87 ? 11.121 12.048 -16.177 1.00 96.75 87 LEU A O 1
ATOM 703 N N . ALA A 1 88 ? 9.121 11.047 -16.395 1.00 96.00 88 ALA A N 1
ATOM 704 C CA . ALA A 1 88 ? 8.827 11.552 -17.736 1.00 96.00 88 ALA A CA 1
ATOM 705 C C . ALA A 1 88 ? 8.224 12.973 -17.765 1.00 96.00 88 ALA A C 1
ATOM 707 O O . ALA A 1 88 ? 8.483 13.722 -18.709 1.00 96.00 88 ALA A O 1
ATOM 708 N N . PHE A 1 89 ? 7.427 13.358 -16.759 1.00 93.25 89 PHE A N 1
ATOM 709 C CA . PHE A 1 89 ? 6.640 14.604 -16.783 1.00 93.25 89 PHE A CA 1
ATOM 710 C C . PHE A 1 89 ? 7.200 15.769 -15.947 1.00 93.25 89 PHE A C 1
ATOM 712 O O . PHE A 1 89 ? 6.621 16.845 -16.024 1.00 93.25 89 PHE A O 1
ATOM 719 N N . ASP A 1 90 ? 8.314 15.600 -15.214 1.00 89.81 90 ASP A N 1
ATOM 720 C CA . ASP A 1 90 ? 8.992 16.652 -14.406 1.00 89.81 90 ASP A CA 1
ATOM 721 C C . ASP A 1 90 ? 7.997 17.569 -13.659 1.00 89.81 90 ASP A C 1
ATOM 723 O O . ASP A 1 90 ? 8.107 18.788 -13.729 1.00 89.81 90 ASP A O 1
ATOM 727 N N . ILE A 1 91 ? 6.989 16.981 -12.994 1.00 94.06 91 ILE A N 1
ATOM 728 C CA . ILE A 1 91 ? 6.010 17.712 -12.169 1.00 94.06 91 ILE A CA 1
ATOM 729 C C . ILE A 1 91 ? 6.708 18.090 -10.864 1.00 94.06 91 ILE A C 1
ATOM 731 O O . ILE A 1 91 ? 7.080 17.207 -10.085 1.00 94.06 91 ILE A O 1
ATOM 735 N N . ARG A 1 92 ? 6.904 19.384 -10.624 1.00 93.56 92 ARG A N 1
ATOM 736 C CA . ARG A 1 92 ? 7.720 19.924 -9.528 1.00 93.56 92 ARG A CA 1
ATOM 737 C C . ARG A 1 92 ? 6.897 20.519 -8.406 1.00 93.56 92 ARG A C 1
ATOM 739 O O . ARG A 1 92 ? 7.288 20.388 -7.250 1.00 93.56 92 ARG A O 1
ATOM 746 N N . GLU A 1 93 ? 5.754 21.098 -8.744 1.00 94.12 93 GLU A N 1
ATOM 747 C CA . GLU A 1 93 ? 4.848 21.744 -7.798 1.00 94.12 93 GLU A CA 1
ATOM 748 C C . GLU A 1 93 ? 3.421 21.183 -7.918 1.00 94.12 93 GLU A C 1
ATOM 750 O O . GLU A 1 93 ? 3.055 20.512 -8.885 1.00 94.12 93 GLU A O 1
ATOM 755 N N . GLU A 1 94 ? 2.598 21.406 -6.893 1.00 93.12 94 GLU A N 1
ATOM 756 C CA . GLU A 1 94 ? 1.230 20.867 -6.857 1.00 93.12 94 GLU A CA 1
ATOM 757 C C . GLU A 1 94 ? 0.280 21.570 -7.844 1.00 93.12 94 GLU A C 1
ATOM 759 O O . GLU A 1 94 ? -0.670 20.958 -8.330 1.00 93.12 94 GLU A O 1
ATOM 764 N N . ASP A 1 95 ? 0.538 22.832 -8.187 1.00 92.69 95 ASP A N 1
ATOM 765 C CA . ASP A 1 95 ? -0.223 23.573 -9.197 1.00 92.69 95 ASP A CA 1
ATOM 766 C C . ASP A 1 95 ? -0.010 23.030 -10.620 1.00 92.69 95 ASP A C 1
ATOM 768 O O . ASP A 1 95 ? -0.923 23.115 -11.439 1.00 92.69 95 ASP A O 1
ATOM 772 N N . GLU A 1 96 ? 1.131 22.393 -10.896 1.00 94.88 96 GLU A N 1
ATOM 773 C CA . GLU A 1 96 ? 1.422 21.695 -12.158 1.00 94.88 96 GLU A CA 1
ATOM 774 C C . GLU A 1 96 ? 0.687 20.346 -12.279 1.00 94.88 96 GLU A C 1
ATOM 776 O O . GLU A 1 96 ? 0.412 19.879 -13.390 1.00 94.88 96 GLU A O 1
ATOM 781 N N . TRP A 1 97 ? 0.310 19.723 -11.155 1.00 95.44 97 TRP A N 1
ATOM 782 C CA . TRP A 1 97 ? -0.437 18.460 -11.168 1.00 95.44 97 TRP A CA 1
ATOM 783 C C . TRP A 1 97 ? -1.860 18.634 -11.716 1.00 95.44 97 TRP A C 1
ATOM 785 O O . TRP A 1 97 ? -2.354 17.767 -12.436 1.00 95.44 97 TRP A O 1
ATOM 795 N N . SER A 1 98 ? -2.523 19.756 -11.421 1.00 91.50 98 SER A N 1
ATOM 796 C CA . SER A 1 98 ? -3.912 19.991 -11.846 1.00 91.50 98 SER A CA 1
ATOM 797 C C . SER A 1 98 ? -4.078 20.063 -13.380 1.00 91.50 98 SER A C 1
ATOM 799 O O . SER A 1 98 ? -4.962 19.380 -13.910 1.00 91.50 98 SER A O 1
ATOM 801 N N . PRO A 1 99 ? -3.225 20.783 -14.140 1.00 92.06 99 PRO A N 1
ATOM 802 C CA . PRO A 1 99 ? -3.202 20.710 -15.600 1.00 92.06 99 PRO A CA 1
ATOM 803 C C . PRO A 1 99 ? -2.869 19.317 -16.140 1.00 92.06 99 PRO A C 1
ATOM 805 O O . PRO A 1 99 ? -3.522 18.890 -17.087 1.00 92.06 99 PRO A O 1
ATOM 808 N N . PHE A 1 100 ? -1.910 18.602 -15.537 1.00 92.75 100 PHE A N 1
ATOM 809 C CA . PHE A 1 100 ? -1.566 17.223 -15.921 1.00 92.75 100 PHE A CA 1
ATOM 810 C C . PHE A 1 100 ? -2.744 16.259 -15.729 1.00 92.75 100 PHE A C 1
ATOM 812 O O . PHE A 1 100 ? -2.987 15.380 -16.554 1.00 92.75 100 PHE A O 1
ATOM 819 N N . TRP A 1 101 ? -3.503 16.440 -14.648 1.00 91.44 101 TRP A N 1
ATOM 820 C CA . TRP A 1 101 ? -4.746 15.722 -14.427 1.00 91.44 101 TRP A CA 1
ATOM 821 C C . TRP A 1 101 ? -5.793 16.123 -15.468 1.00 91.44 101 TRP A C 1
ATOM 823 O O . TRP A 1 101 ? -6.381 15.265 -16.113 1.00 91.44 101 TRP A O 1
ATOM 833 N N . THR A 1 102 ? -6.070 17.411 -15.630 1.00 89.12 102 THR A N 1
ATOM 834 C CA . THR A 1 102 ? -7.206 17.882 -16.438 1.00 89.12 102 THR A CA 1
ATOM 835 C C . THR A 1 102 ? -7.008 17.623 -17.931 1.00 89.12 102 THR A C 1
ATOM 837 O O . THR A 1 102 ? -7.968 17.258 -18.598 1.00 89.12 102 THR A O 1
ATOM 840 N N . ASN A 1 103 ? -5.771 17.748 -18.418 1.00 91.12 103 ASN A N 1
ATOM 841 C CA . ASN A 1 103 ? -5.381 17.538 -19.811 1.00 91.12 103 ASN A CA 1
ATOM 842 C C . ASN A 1 103 ? -4.338 16.406 -19.876 1.00 91.12 103 ASN A C 1
ATOM 844 O O . ASN A 1 103 ? -3.137 16.685 -19.988 1.00 91.12 103 ASN A O 1
ATOM 848 N N . PRO A 1 104 ? -4.751 15.137 -19.721 1.00 92.12 104 PRO A N 1
ATOM 849 C CA . PRO A 1 104 ? -3.841 14.015 -19.874 1.00 92.12 104 PRO A CA 1
ATOM 850 C C . PRO A 1 104 ? -3.222 14.014 -21.288 1.00 92.12 104 PRO A C 1
ATOM 852 O O . PRO A 1 104 ? -3.830 14.501 -22.240 1.00 92.12 104 PRO A O 1
ATOM 855 N N . PRO A 1 105 ? -1.989 13.505 -21.441 1.00 94.12 105 PRO A N 1
ATOM 856 C CA . PRO A 1 105 ? -1.349 13.397 -22.749 1.00 94.12 105 PRO A CA 1
ATOM 857 C C . PRO A 1 105 ? -2.086 12.376 -23.625 1.00 94.12 105 PRO A C 1
ATOM 859 O O . PRO A 1 105 ? -2.666 11.427 -23.109 1.00 94.12 105 PRO A O 1
ATOM 862 N N . ASP A 1 106 ? -1.991 12.494 -24.946 1.00 92.94 106 ASP A N 1
ATOM 863 C CA . ASP A 1 106 ? -2.343 11.373 -25.819 1.00 92.94 106 ASP A CA 1
ATOM 864 C C . ASP A 1 106 ? -1.231 10.301 -25.828 1.00 92.94 106 ASP A C 1
ATOM 866 O O . ASP A 1 106 ? -0.153 10.462 -25.238 1.00 92.94 106 ASP A O 1
ATOM 870 N N . ARG A 1 107 ? -1.502 9.170 -26.491 1.00 94.62 107 ARG A N 1
ATOM 871 C CA . ARG A 1 107 ? -0.578 8.027 -26.587 1.00 94.62 107 ARG A CA 1
ATOM 872 C C . ARG A 1 107 ? 0.789 8.431 -27.142 1.00 94.62 107 ARG A C 1
ATOM 874 O O . ARG A 1 107 ? 1.813 8.000 -26.613 1.00 94.62 107 ARG A O 1
ATOM 881 N N . ASP A 1 108 ? 0.810 9.232 -28.202 1.00 95.81 108 ASP A N 1
ATOM 882 C CA . ASP A 1 108 ? 2.044 9.579 -28.907 1.00 95.81 108 ASP A CA 1
ATOM 883 C C . ASP A 1 108 ? 2.865 10.597 -28.103 1.00 95.81 108 ASP A C 1
ATOM 885 O O . ASP A 1 108 ? 4.079 10.437 -27.964 1.00 95.81 108 ASP A O 1
ATOM 889 N N . THR A 1 109 ? 2.206 11.563 -27.458 1.00 96.31 109 THR A N 1
ATOM 890 C CA . THR A 1 109 ? 2.830 12.499 -26.512 1.00 96.31 109 THR A CA 1
ATOM 891 C C . THR A 1 109 ? 3.438 11.754 -25.325 1.00 96.31 109 THR A C 1
ATOM 893 O O . THR A 1 109 ? 4.566 12.038 -24.919 1.00 96.31 109 THR A O 1
ATOM 896 N N . LEU A 1 110 ? 2.725 10.774 -24.757 1.00 96.75 110 LEU A N 1
ATOM 897 C CA . LEU A 1 110 ? 3.250 9.951 -23.668 1.00 96.75 110 LEU A CA 1
ATOM 898 C C . LEU A 1 110 ? 4.471 9.134 -24.121 1.00 96.75 110 LEU A C 1
ATOM 900 O O . LEU A 1 110 ? 5.480 9.098 -23.414 1.00 96.75 110 LEU A O 1
ATOM 904 N N . ALA A 1 111 ? 4.422 8.529 -25.310 1.00 97.44 111 ALA A N 1
ATOM 905 C CA . ALA A 1 111 ? 5.560 7.815 -25.886 1.00 97.44 111 ALA A CA 1
ATOM 906 C C . ALA A 1 111 ? 6.775 8.739 -26.098 1.00 97.44 111 ALA A C 1
ATOM 908 O O . ALA A 1 111 ? 7.899 8.368 -25.751 1.00 97.44 111 ALA A O 1
ATOM 909 N N . GLU A 1 112 ? 6.561 9.962 -26.593 1.00 97.81 112 GLU A N 1
ATOM 910 C CA . GLU A 1 112 ? 7.615 10.968 -26.756 1.00 97.81 112 GLU A CA 1
ATOM 911 C C . GLU A 1 112 ? 8.268 11.314 -25.410 1.00 97.81 112 GLU A C 1
ATOM 913 O O . GLU A 1 112 ? 9.498 11.309 -25.301 1.00 97.81 112 GLU A O 1
ATOM 918 N N . LYS A 1 113 ? 7.465 11.539 -24.360 1.00 96.88 113 LYS A N 1
ATOM 919 C CA . LYS A 1 113 ? 7.961 11.836 -23.004 1.00 96.88 113 LYS A CA 1
ATOM 920 C C . LYS A 1 113 ? 8.732 10.678 -22.373 1.00 96.88 113 LYS A C 1
ATOM 922 O O . LYS A 1 113 ? 9.666 10.920 -21.611 1.00 96.88 113 LYS A O 1
ATOM 927 N N . LEU A 1 114 ? 8.383 9.434 -22.698 1.00 97.12 114 LEU A N 1
ATOM 928 C CA . LEU A 1 114 ? 9.089 8.239 -22.224 1.00 97.12 114 LEU A CA 1
ATOM 929 C C . LEU A 1 114 ? 10.366 7.941 -23.020 1.00 97.12 114 LEU A C 1
ATOM 931 O O . LEU A 1 114 ? 11.268 7.287 -22.493 1.00 97.12 114 LEU A O 1
ATOM 935 N N . SER A 1 115 ? 10.477 8.429 -24.259 1.00 96.69 115 SER A N 1
ATOM 936 C CA . SER A 1 115 ? 11.601 8.132 -25.157 1.00 96.69 115 SER A CA 1
ATOM 937 C C . SER A 1 115 ? 13.000 8.349 -24.549 1.00 96.69 115 SER A C 1
ATOM 939 O O . SER A 1 115 ? 13.857 7.483 -24.758 1.00 96.69 115 SER A O 1
ATOM 941 N N . PRO A 1 116 ? 13.270 9.389 -23.721 1.00 96.06 116 PRO A N 1
ATOM 942 C CA . PRO A 1 116 ? 14.592 9.579 -23.121 1.00 96.06 116 PRO A CA 1
ATOM 943 C C . PRO A 1 116 ? 14.945 8.522 -22.066 1.00 96.06 116 PRO A C 1
ATOM 945 O O . PRO A 1 116 ? 16.113 8.386 -21.705 1.00 96.06 116 PRO A O 1
ATOM 948 N N . LEU A 1 117 ? 13.951 7.788 -21.557 1.00 96.88 117 LEU A N 1
ATOM 949 C CA . LEU A 1 117 ? 14.110 6.768 -20.523 1.00 96.88 117 LEU A CA 1
ATOM 950 C C . LEU A 1 117 ? 14.327 5.369 -21.108 1.00 96.88 117 LEU A C 1
ATOM 952 O O . LEU A 1 117 ? 14.875 4.515 -20.419 1.00 96.88 117 LEU A O 1
ATOM 956 N N . VAL A 1 118 ? 13.937 5.122 -22.366 1.00 95.69 118 VAL A N 1
ATOM 957 C CA . VAL A 1 118 ? 13.898 3.783 -22.993 1.00 95.69 118 VAL A CA 1
ATOM 958 C C . VAL A 1 118 ? 15.194 2.997 -22.793 1.00 95.69 118 VAL A C 1
ATOM 960 O O . VAL A 1 118 ? 15.144 1.828 -22.420 1.00 95.69 118 VAL A O 1
ATOM 963 N N . SER A 1 119 ? 16.360 3.628 -22.957 1.00 94.94 1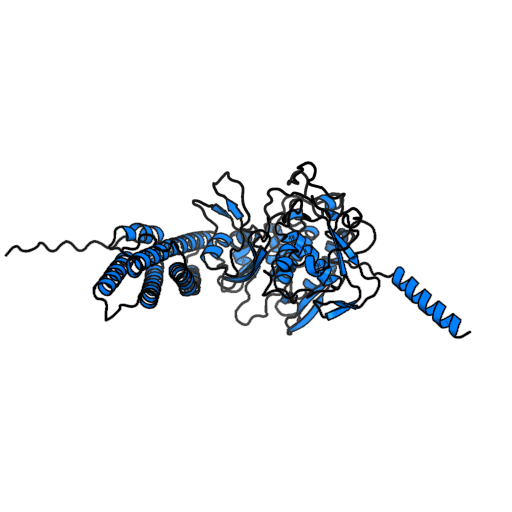19 SER A N 1
ATOM 964 C CA . SER A 1 119 ? 17.666 2.966 -22.802 1.00 94.94 119 SER A CA 1
ATOM 965 C C . SER A 1 119 ? 17.903 2.353 -21.416 1.00 94.94 119 SER A C 1
ATOM 967 O O . SER A 1 119 ? 18.690 1.418 -21.292 1.00 94.94 119 SER A O 1
ATOM 969 N N . ALA A 1 120 ? 17.209 2.832 -20.383 1.00 97.06 120 ALA A N 1
ATOM 970 C CA . ALA A 1 120 ? 17.301 2.308 -19.028 1.00 97.06 120 ALA A CA 1
ATOM 971 C C . ALA A 1 120 ? 16.354 1.125 -18.769 1.00 97.06 120 ALA A C 1
ATOM 973 O O . ALA A 1 120 ? 16.577 0.366 -17.833 1.00 97.06 120 ALA A O 1
ATOM 974 N N . PHE A 1 121 ? 15.301 0.931 -19.560 1.00 98.06 121 PHE A N 1
ATOM 975 C CA . PHE A 1 121 ? 14.231 -0.027 -19.245 1.00 98.06 121 PHE A CA 1
ATOM 976 C C . PHE A 1 121 ? 14.304 -1.324 -20.062 1.00 98.06 121 PHE A C 1
ATOM 978 O O . PHE A 1 121 ? 13.311 -2.035 -20.183 1.00 98.06 121 PHE A O 1
ATOM 985 N N . TYR A 1 122 ? 15.481 -1.677 -20.584 1.00 98.12 122 TYR A N 1
ATOM 986 C CA . TYR A 1 122 ? 15.715 -2.988 -21.193 1.00 98.12 122 TYR A CA 1
ATOM 987 C C . TYR A 1 122 ? 15.950 -4.070 -20.132 1.00 98.12 122 TYR A C 1
ATOM 989 O O . TYR A 1 122 ? 16.838 -3.940 -19.288 1.00 98.12 122 TYR A O 1
ATOM 997 N N . LEU A 1 123 ? 15.190 -5.165 -20.176 1.00 97.94 123 LEU A N 1
ATOM 998 C CA . LEU A 1 123 ? 15.347 -6.303 -19.258 1.00 97.94 123 LEU A CA 1
ATOM 999 C C . LEU A 1 123 ? 16.547 -7.193 -19.625 1.00 97.94 123 LEU A C 1
ATOM 1001 O O . LEU A 1 123 ? 17.235 -7.727 -18.751 1.00 97.94 123 LEU A O 1
ATOM 1005 N N . ASN A 1 124 ? 16.788 -7.363 -20.921 1.00 94.88 124 ASN A N 1
ATOM 1006 C CA . ASN A 1 124 ? 17.852 -8.157 -21.536 1.00 94.88 124 ASN A CA 1
ATOM 1007 C C . ASN A 1 124 ? 18.581 -7.333 -22.610 1.00 94.88 124 ASN A C 1
ATOM 1009 O O . ASN A 1 124 ? 18.125 -6.265 -23.004 1.00 94.88 124 ASN A O 1
ATOM 1013 N N . GLY A 1 125 ? 19.727 -7.833 -23.072 1.00 90.12 125 GLY A N 1
ATOM 1014 C CA . GLY A 1 125 ? 20.609 -7.127 -24.009 1.00 90.12 125 GLY A CA 1
ATOM 1015 C C . GLY A 1 125 ? 21.968 -6.791 -23.399 1.00 90.12 125 GLY A C 1
ATOM 1016 O O . GLY A 1 125 ? 22.303 -7.242 -22.302 1.00 90.12 125 GLY A O 1
ATOM 1017 N N . GLU A 1 126 ? 22.779 -6.026 -24.115 1.00 85.38 126 GLU A N 1
ATOM 1018 C CA . GLU A 1 126 ? 24.113 -5.634 -23.653 1.00 85.38 126 GLU A CA 1
ATOM 1019 C C . GLU A 1 126 ? 24.063 -4.469 -22.651 1.00 85.38 126 GLU A C 1
ATOM 1021 O O . GLU A 1 126 ? 23.185 -3.612 -22.708 1.00 85.38 126 GLU A O 1
ATOM 1026 N N . GLY A 1 127 ? 25.030 -4.427 -21.729 1.00 88.31 127 GLY A N 1
ATOM 1027 C CA . GLY A 1 127 ? 25.197 -3.321 -20.780 1.00 88.31 127 GLY A CA 1
ATOM 1028 C C . GLY A 1 127 ? 24.241 -3.323 -19.576 1.00 88.31 127 GLY A C 1
ATOM 1029 O O . GLY A 1 127 ? 24.016 -4.354 -18.920 1.00 88.31 127 GLY A O 1
ATOM 1030 N N . ALA A 1 128 ? 23.759 -2.125 -19.232 1.00 94.69 128 ALA A N 1
ATOM 1031 C CA . ALA A 1 128 ? 22.853 -1.888 -18.113 1.00 94.69 128 ALA A CA 1
ATOM 1032 C C . ALA A 1 128 ? 21.488 -2.528 -18.393 1.00 94.69 128 ALA A C 1
ATOM 1034 O O . ALA A 1 128 ? 20.916 -2.343 -19.463 1.00 94.69 128 ALA A O 1
ATOM 1035 N N . ARG A 1 129 ? 20.963 -3.279 -17.421 1.00 97.44 129 ARG A N 1
ATOM 1036 C CA . ARG A 1 129 ? 19.660 -3.942 -17.528 1.00 97.44 129 ARG A CA 1
ATOM 1037 C C . ARG A 1 129 ? 18.779 -3.539 -16.362 1.00 97.44 129 ARG A C 1
ATOM 1039 O O . ARG A 1 129 ? 19.266 -3.432 -15.238 1.00 97.44 129 ARG A O 1
ATOM 1046 N N . PHE A 1 130 ? 17.496 -3.359 -16.642 1.00 98.44 130 PHE A N 1
ATOM 1047 C CA . PHE A 1 130 ? 16.479 -2.939 -15.691 1.00 98.44 130 PHE A CA 1
ATOM 1048 C C . PHE A 1 130 ? 16.592 -3.710 -14.368 1.00 98.44 130 PHE A C 1
ATOM 1050 O O . PHE A 1 130 ? 16.485 -4.939 -14.350 1.00 98.44 130 PHE A O 1
ATOM 1057 N N . LEU A 1 131 ? 16.842 -2.967 -13.281 1.00 98.19 131 LEU A N 1
ATOM 1058 C CA . LEU A 1 131 ? 16.938 -3.441 -11.891 1.00 98.19 131 LEU A CA 1
ATOM 1059 C C . LEU A 1 131 ? 17.885 -4.626 -11.625 1.00 98.19 131 LEU A C 1
ATOM 1061 O O . LEU A 1 131 ? 17.735 -5.345 -10.628 1.00 98.19 131 LEU A O 1
ATOM 1065 N N . GLN A 1 132 ? 18.877 -4.815 -12.490 1.00 97.88 132 GLN A N 1
ATOM 1066 C CA . GLN A 1 132 ? 19.915 -5.828 -12.346 1.00 97.88 132 GLN A CA 1
ATOM 1067 C C . GLN A 1 132 ? 21.259 -5.188 -11.989 1.00 97.88 132 GLN A C 1
ATOM 1069 O O . GLN A 1 132 ? 21.502 -4.016 -12.265 1.00 97.88 132 GLN A O 1
ATOM 1074 N N . ASP A 1 133 ? 22.150 -5.971 -11.380 1.00 96.25 133 ASP A N 1
ATOM 1075 C CA . ASP A 1 133 ? 23.506 -5.521 -11.061 1.00 96.25 133 ASP A CA 1
ATOM 1076 C C . ASP A 1 133 ? 24.207 -5.017 -12.328 1.00 96.25 133 ASP A C 1
ATOM 1078 O O . ASP A 1 133 ? 24.171 -5.690 -13.349 1.00 96.25 133 ASP A O 1
ATOM 1082 N N . HIS A 1 134 ? 24.859 -3.859 -12.291 1.00 94.25 134 HIS A N 1
ATOM 1083 C CA . HIS A 1 134 ? 25.565 -3.320 -13.450 1.00 94.25 134 HIS A CA 1
ATOM 1084 C C . HIS A 1 134 ? 26.654 -4.271 -13.972 1.00 94.25 134 HIS A C 1
ATOM 1086 O O . HIS A 1 134 ? 26.846 -4.392 -15.181 1.00 94.25 134 HIS A O 1
ATOM 1092 N N . GLU A 1 135 ? 27.323 -5.015 -13.093 1.00 88.75 135 GLU A N 1
ATOM 1093 C CA . GLU A 1 135 ? 28.318 -6.006 -13.490 1.00 88.75 135 GLU A CA 1
ATOM 1094 C C . GLU A 1 135 ? 27.672 -7.343 -13.869 1.00 88.75 135 GLU A C 1
ATOM 1096 O O . GLU A 1 135 ? 26.614 -7.739 -13.370 1.00 88.75 135 GLU A O 1
ATOM 1101 N N . SER A 1 136 ? 28.349 -8.088 -14.743 1.00 85.31 136 SER A N 1
ATOM 1102 C CA . SER A 1 136 ? 28.034 -9.504 -14.919 1.00 85.31 136 SER A CA 1
ATOM 1103 C C . SER A 1 136 ? 28.444 -10.260 -13.660 1.00 85.31 136 SER A C 1
ATOM 1105 O O . SER A 1 136 ? 29.595 -10.200 -13.224 1.00 85.31 136 SER A O 1
ATOM 1107 N N . LEU A 1 137 ? 27.504 -10.987 -13.066 1.00 83.50 137 LEU A N 1
ATOM 1108 C CA . LEU A 1 137 ? 27.772 -11.788 -11.883 1.00 83.50 137 LEU A CA 1
ATOM 1109 C C . LEU A 1 137 ? 28.141 -13.207 -12.314 1.00 83.50 137 LEU A C 1
ATOM 1111 O O . LEU A 1 137 ? 27.366 -13.875 -12.988 1.00 83.50 137 LEU A O 1
ATOM 1115 N N . GLN A 1 138 ? 29.315 -13.678 -11.901 1.00 71.31 138 GLN A N 1
ATOM 1116 C CA . GLN A 1 138 ? 29.609 -15.112 -11.905 1.00 71.31 138 GLN A CA 1
ATOM 1117 C C . GLN A 1 138 ? 28.819 -15.782 -10.770 1.00 71.31 138 GLN A C 1
ATOM 1119 O O . GLN A 1 138 ? 28.575 -15.135 -9.744 1.00 71.31 138 GLN A O 1
ATOM 1124 N N . GLY A 1 139 ? 28.396 -17.035 -10.980 1.00 60.81 139 GLY A N 1
ATOM 1125 C CA . GLY A 1 139 ? 27.558 -17.816 -10.060 1.00 60.81 139 GLY A CA 1
ATOM 1126 C C . GLY A 1 139 ? 28.087 -17.893 -8.621 1.00 60.81 139 GLY A C 1
ATOM 1127 O O . GLY A 1 139 ? 29.186 -17.434 -8.311 1.00 60.81 139 GLY A O 1
ATOM 1128 N N . ASN A 1 140 ? 27.299 -18.481 -7.713 1.00 56.00 140 ASN A N 1
ATOM 1129 C CA . ASN A 1 140 ? 27.747 -18.718 -6.332 1.00 56.00 140 ASN A CA 1
ATOM 1130 C C . ASN A 1 140 ? 29.018 -19.600 -6.284 1.00 56.00 140 ASN A C 1
ATOM 1132 O O . ASN A 1 140 ? 29.428 -20.155 -7.297 1.00 56.00 140 ASN A O 1
ATOM 1136 N N . GLU A 1 141 ? 29.628 -19.790 -5.108 1.00 45.03 141 GLU A N 1
ATOM 1137 C CA . GLU A 1 141 ? 30.833 -20.636 -4.924 1.00 45.03 141 GLU A CA 1
ATOM 1138 C C . GLU A 1 141 ? 30.680 -22.086 -5.447 1.00 45.03 141 GLU A C 1
ATOM 1140 O O . GLU A 1 141 ? 31.664 -22.812 -5.557 1.00 45.03 141 GLU A O 1
ATOM 1145 N N . LYS A 1 142 ? 29.453 -22.512 -5.787 1.00 47.62 142 LYS A N 1
ATOM 1146 C CA . LYS A 1 142 ? 29.117 -23.812 -6.386 1.00 47.62 142 LYS A CA 1
ATOM 1147 C C . LYS A 1 142 ? 28.723 -23.741 -7.870 1.00 47.62 142 LYS A C 1
ATOM 1149 O O . LYS A 1 142 ? 28.353 -24.766 -8.427 1.00 47.62 142 LYS A O 1
ATOM 1154 N N . GLY A 1 143 ? 28.774 -22.569 -8.501 1.00 52.84 143 GLY A N 1
ATOM 1155 C CA . GLY A 1 143 ? 28.442 -22.351 -9.912 1.00 52.84 143 GLY A CA 1
ATOM 1156 C C . GLY A 1 143 ? 26.952 -22.419 -10.268 1.00 52.84 143 GLY A C 1
ATOM 1157 O O . GLY A 1 143 ? 26.630 -22.341 -11.448 1.00 52.84 143 GLY A O 1
ATOM 1158 N N . ASN A 1 144 ? 26.042 -22.539 -9.294 1.00 63.66 144 ASN A N 1
ATOM 1159 C CA . ASN A 1 144 ? 24.627 -22.813 -9.568 1.00 63.66 144 ASN A CA 1
ATOM 1160 C C . ASN A 1 144 ? 23.762 -21.546 -9.534 1.00 63.66 144 ASN A C 1
ATOM 1162 O O . ASN A 1 144 ? 23.841 -20.750 -8.593 1.00 63.66 144 ASN A O 1
ATOM 1166 N N . GLU A 1 145 ? 22.897 -21.406 -10.536 1.00 85.56 145 GLU A N 1
ATOM 1167 C CA . GLU A 1 145 ? 21.826 -20.409 -10.594 1.00 85.56 145 GLU A CA 1
ATOM 1168 C C . GLU A 1 145 ? 20.758 -20.683 -9.525 1.00 85.56 145 GLU A C 1
ATOM 1170 O O . GLU A 1 145 ? 20.526 -21.823 -9.116 1.00 85.56 145 GLU A O 1
ATOM 1175 N N . THR A 1 146 ? 20.113 -19.621 -9.050 1.00 91.56 146 THR A N 1
ATOM 1176 C CA . THR A 1 146 ? 18.946 -19.721 -8.167 1.00 91.56 146 THR A CA 1
ATOM 1177 C C . THR A 1 146 ? 17.690 -19.816 -9.037 1.00 91.56 146 THR A C 1
ATOM 1179 O O . THR A 1 146 ? 17.570 -19.003 -9.955 1.00 91.56 146 THR A O 1
ATOM 1182 N N . PRO A 1 147 ? 16.755 -20.752 -8.780 1.00 93.62 147 PRO A N 1
ATOM 1183 C CA . PRO A 1 147 ? 15.513 -20.860 -9.547 1.00 93.62 147 PRO A CA 1
ATOM 1184 C C . PRO A 1 147 ? 14.717 -19.553 -9.558 1.00 93.62 147 PRO A C 1
ATOM 1186 O O . PRO A 1 147 ? 14.654 -18.857 -8.539 1.00 93.62 147 PRO A O 1
ATOM 1189 N N . ILE A 1 148 ? 14.078 -19.232 -10.687 1.00 95.69 148 ILE A N 1
ATOM 1190 C CA . ILE A 1 148 ? 13.381 -17.950 -10.875 1.00 95.69 148 ILE A CA 1
ATOM 1191 C C . ILE A 1 148 ? 12.272 -17.709 -9.844 1.00 95.69 148 ILE A C 1
ATOM 1193 O O . ILE A 1 148 ? 12.094 -16.579 -9.390 1.00 95.69 148 ILE A O 1
ATOM 1197 N N . GLU A 1 149 ? 11.589 -18.762 -9.386 1.00 94.00 149 GLU A N 1
ATOM 1198 C CA . GLU A 1 149 ? 10.565 -18.661 -8.340 1.00 94.00 149 GLU A CA 1
ATOM 1199 C C . GLU A 1 149 ? 11.086 -18.066 -7.025 1.00 94.00 149 GLU A C 1
ATOM 1201 O O . GLU A 1 149 ? 10.301 -17.518 -6.254 1.00 94.00 149 GLU A O 1
ATOM 1206 N N . SER A 1 150 ? 12.400 -18.109 -6.772 1.00 93.12 150 SER A N 1
ATOM 1207 C CA . SER A 1 150 ? 13.010 -17.498 -5.583 1.00 93.12 150 SER A CA 1
ATOM 1208 C C . SER A 1 150 ? 13.014 -15.964 -5.622 1.00 93.12 150 SER A C 1
ATOM 1210 O O . SER A 1 150 ? 13.388 -15.343 -4.628 1.00 93.12 150 SER A O 1
ATOM 1212 N N . LEU A 1 151 ? 12.601 -15.338 -6.734 1.00 95.19 151 LEU A N 1
ATOM 1213 C CA . LEU A 1 151 ? 12.279 -13.907 -6.755 1.00 95.19 151 LEU A CA 1
ATOM 1214 C C . LEU A 1 151 ? 10.949 -13.593 -6.055 1.00 95.19 151 LEU A C 1
ATOM 1216 O O . LEU A 1 151 ? 10.730 -12.459 -5.636 1.00 95.19 151 LEU A O 1
ATOM 1220 N N . LEU A 1 152 ? 10.052 -14.572 -5.929 1.00 95.00 152 LEU A N 1
ATOM 1221 C CA . LEU A 1 152 ? 8.735 -14.373 -5.338 1.00 95.00 152 LEU A CA 1
ATOM 1222 C C . LEU A 1 152 ? 8.846 -14.416 -3.811 1.00 95.00 152 LEU A C 1
ATOM 1224 O O . LEU A 1 152 ? 9.397 -15.355 -3.241 1.00 95.00 152 LEU A O 1
ATOM 1228 N N . ILE A 1 153 ? 8.316 -13.392 -3.141 1.00 93.12 153 ILE A N 1
ATOM 1229 C CA . ILE A 1 153 ? 8.507 -13.169 -1.696 1.00 93.12 153 ILE A CA 1
ATOM 1230 C C . ILE A 1 153 ? 7.903 -14.292 -0.838 1.00 93.12 153 ILE A C 1
ATOM 1232 O O . ILE A 1 153 ? 8.392 -14.567 0.257 1.00 93.12 153 ILE A O 1
ATOM 1236 N N . ASP A 1 154 ? 6.866 -14.957 -1.341 1.00 92.00 154 ASP A N 1
ATOM 1237 C CA . ASP A 1 154 ? 6.205 -16.096 -0.706 1.00 92.00 154 ASP A CA 1
ATOM 1238 C C . ASP A 1 154 ? 6.886 -17.444 -0.977 1.00 92.00 154 ASP A C 1
ATOM 1240 O O . ASP A 1 154 ? 6.463 -18.453 -0.414 1.00 92.00 154 ASP A O 1
ATOM 1244 N N . THR A 1 155 ? 7.930 -17.496 -1.810 1.00 91.38 155 THR A N 1
ATOM 1245 C CA . THR A 1 155 ? 8.686 -18.732 -2.043 1.00 91.38 155 THR A CA 1
ATOM 1246 C C . THR A 1 155 ? 9.543 -19.065 -0.817 1.00 91.38 155 THR A C 1
ATOM 1248 O O . THR A 1 155 ? 10.345 -18.239 -0.368 1.00 91.38 155 THR A O 1
ATOM 1251 N N . PRO A 1 156 ? 9.414 -20.278 -0.248 1.00 85.00 156 PRO A N 1
ATOM 1252 C CA . PRO A 1 156 ? 10.109 -20.635 0.977 1.00 85.00 156 PRO A CA 1
ATOM 1253 C C . PRO A 1 156 ? 11.619 -20.710 0.750 1.00 85.00 156 PRO A C 1
ATOM 1255 O O . PRO A 1 156 ? 12.106 -21.418 -0.132 1.00 85.00 156 PRO A O 1
ATOM 1258 N N . GLY A 1 157 ? 12.384 -20.026 1.604 1.00 83.94 157 GLY A N 1
ATOM 1259 C CA . GLY A 1 157 ? 13.841 -20.135 1.605 1.00 83.94 157 GLY A CA 1
ATOM 1260 C C . GLY A 1 157 ? 14.326 -21.531 2.023 1.00 83.94 157 GLY A C 1
ATOM 1261 O O . GLY A 1 157 ? 13.578 -22.328 2.589 1.00 83.94 157 GLY A O 1
ATOM 1262 N N . GLN A 1 158 ? 15.622 -21.808 1.835 1.00 81.19 158 GLN A N 1
ATOM 1263 C CA . GLN A 1 158 ? 16.218 -23.132 2.101 1.00 81.19 158 GLN A CA 1
ATOM 1264 C C . GLN A 1 158 ? 15.887 -23.701 3.489 1.00 81.19 158 GLN A C 1
ATOM 1266 O O . GLN A 1 158 ? 15.652 -24.898 3.631 1.00 81.19 158 GLN A O 1
ATOM 1271 N N . ASN A 1 159 ? 15.866 -22.858 4.525 1.00 80.56 159 ASN A N 1
ATOM 1272 C CA . ASN A 1 159 ? 15.523 -23.297 5.878 1.00 80.56 159 ASN A CA 1
ATOM 1273 C C . ASN A 1 159 ? 14.048 -23.681 6.014 1.00 80.56 159 ASN A C 1
ATOM 1275 O O . ASN A 1 159 ? 13.764 -24.654 6.707 1.00 80.56 159 ASN A O 1
ATOM 1279 N N . GLY A 1 160 ? 13.141 -22.945 5.365 1.00 81.19 160 GLY A N 1
ATOM 1280 C CA . GLY A 1 160 ? 11.714 -23.254 5.379 1.00 81.19 160 GLY A CA 1
ATOM 1281 C C . GLY A 1 160 ? 11.445 -24.610 4.735 1.00 81.19 160 GLY A C 1
ATOM 1282 O O . GLY A 1 160 ? 10.825 -25.472 5.349 1.00 81.19 160 GLY A O 1
ATOM 1283 N N . GLN A 1 161 ? 12.065 -24.852 3.576 1.00 84.25 161 GLN A N 1
ATOM 1284 C CA . GLN A 1 161 ? 11.966 -26.134 2.876 1.00 84.25 161 GLN A CA 1
ATOM 1285 C C . GLN A 1 161 ? 12.575 -27.295 3.683 1.00 84.25 161 GLN A C 1
ATOM 1287 O O . GLN A 1 161 ? 11.961 -28.352 3.823 1.00 84.25 161 GLN A O 1
ATOM 1292 N N . ARG A 1 162 ? 13.772 -27.105 4.267 1.00 84.75 162 ARG A N 1
ATOM 1293 C CA . ARG A 1 162 ? 14.447 -28.129 5.093 1.00 84.75 162 ARG A CA 1
ATOM 1294 C C . ARG A 1 162 ? 13.667 -28.489 6.353 1.00 84.75 162 ARG A C 1
ATOM 1296 O O . ARG A 1 162 ? 13.695 -29.641 6.771 1.00 84.75 162 ARG A O 1
ATOM 1303 N N . LYS A 1 163 ? 13.023 -27.504 6.981 1.00 85.56 163 LYS A N 1
ATOM 1304 C CA . LYS A 1 163 ? 12.208 -27.697 8.188 1.00 85.56 163 LYS A CA 1
ATOM 1305 C C . LYS A 1 163 ? 10.764 -28.086 7.875 1.00 85.56 163 LYS A C 1
ATOM 1307 O O . LYS A 1 163 ? 10.009 -28.322 8.812 1.00 85.56 163 LYS A O 1
ATOM 1312 N N . ASN A 1 164 ? 10.395 -28.147 6.593 1.00 82.69 164 ASN A N 1
ATOM 1313 C CA . ASN A 1 164 ? 9.033 -28.385 6.129 1.00 82.69 164 ASN A CA 1
ATOM 1314 C C . ASN A 1 164 ? 8.015 -27.415 6.761 1.00 82.69 164 ASN A C 1
ATOM 1316 O O . ASN A 1 164 ? 6.912 -27.806 7.139 1.00 82.69 164 ASN A O 1
ATOM 1320 N N . SER A 1 165 ? 8.420 -26.154 6.948 1.00 82.06 165 SER A N 1
ATOM 1321 C CA . SER A 1 165 ? 7.576 -25.102 7.532 1.00 82.06 165 SER A CA 1
ATOM 1322 C C . SER A 1 165 ? 6.771 -24.338 6.476 1.00 82.06 165 SER A C 1
ATOM 1324 O O . SER A 1 165 ? 6.186 -23.303 6.773 1.00 82.06 165 SER A O 1
ATOM 1326 N N . ASP A 1 166 ? 6.754 -24.843 5.245 1.00 82.06 166 ASP A N 1
ATOM 1327 C CA . ASP A 1 166 ? 6.127 -24.289 4.047 1.00 82.06 166 ASP A CA 1
ATOM 1328 C C . ASP A 1 166 ? 4.862 -25.060 3.633 1.00 82.06 166 ASP A C 1
ATOM 1330 O O . ASP A 1 166 ? 4.509 -25.098 2.463 1.00 82.06 166 ASP A O 1
ATOM 1334 N N . LEU A 1 167 ? 4.157 -25.662 4.599 1.00 81.88 167 LEU A N 1
ATOM 1335 C CA . LEU A 1 167 ? 3.025 -26.578 4.382 1.00 81.88 167 LEU A CA 1
ATOM 1336 C C . LEU A 1 167 ? 1.934 -26.053 3.427 1.00 81.88 167 LEU A C 1
ATOM 1338 O O . LEU A 1 167 ? 1.291 -26.847 2.748 1.00 81.88 167 LEU A O 1
ATOM 1342 N N . LEU A 1 168 ? 1.706 -24.736 3.396 1.00 84.06 168 LEU A N 1
ATOM 1343 C CA . LEU A 1 168 ? 0.677 -24.097 2.565 1.00 84.06 168 LEU A CA 1
ATOM 1344 C C . LEU A 1 168 ? 1.213 -23.542 1.236 1.00 84.06 168 LEU A C 1
ATOM 1346 O O . LEU A 1 168 ? 0.426 -23.080 0.413 1.00 84.06 168 LEU A O 1
ATOM 1350 N N . THR A 1 169 ? 2.528 -23.586 1.010 1.00 83.56 169 THR A N 1
ATOM 1351 C CA . THR A 1 169 ? 3.156 -23.075 -0.209 1.00 83.56 169 THR A CA 1
ATOM 1352 C C . THR A 1 169 ? 3.703 -24.233 -1.026 1.00 83.56 169 THR A C 1
ATOM 1354 O O . THR A 1 169 ? 4.664 -24.890 -0.635 1.00 83.56 169 THR A O 1
ATOM 1357 N N . HIS A 1 170 ? 3.119 -24.467 -2.201 1.00 82.44 170 HIS A N 1
ATOM 1358 C CA . HIS A 1 170 ? 3.662 -25.455 -3.131 1.00 82.44 170 HIS A CA 1
ATOM 1359 C C . HIS A 1 170 ? 5.054 -25.010 -3.614 1.00 82.44 170 HIS A C 1
ATOM 1361 O O . HIS A 1 170 ? 5.288 -23.822 -3.858 1.00 82.44 170 HIS A O 1
ATOM 1367 N N . ARG A 1 171 ? 5.971 -25.970 -3.740 1.00 84.62 171 ARG A N 1
ATOM 1368 C CA . ARG A 1 171 ? 7.311 -25.773 -4.316 1.00 84.62 171 ARG A CA 1
ATOM 1369 C C . ARG A 1 171 ? 7.248 -25.922 -5.834 1.00 84.62 171 ARG A C 1
ATOM 1371 O O . ARG A 1 171 ? 6.301 -26.531 -6.332 1.00 84.62 171 ARG A O 1
ATOM 1378 N N . ASP A 1 172 ? 8.232 -25.370 -6.539 1.00 84.12 172 ASP A N 1
ATOM 1379 C CA . ASP A 1 172 ? 8.353 -25.457 -7.999 1.00 84.12 172 ASP A CA 1
ATOM 1380 C C . ASP A 1 172 ? 7.108 -24.928 -8.742 1.00 84.12 172 ASP A C 1
ATOM 1382 O O . ASP A 1 172 ? 6.729 -25.426 -9.803 1.00 84.12 172 ASP A O 1
ATOM 1386 N N . ARG A 1 173 ? 6.445 -23.901 -8.184 1.00 90.56 173 ARG A N 1
ATOM 1387 C CA . ARG A 1 173 ? 5.223 -23.308 -8.773 1.00 90.56 173 ARG A CA 1
ATOM 1388 C C . ARG A 1 173 ? 5.517 -22.582 -10.077 1.00 90.56 173 ARG A C 1
ATOM 1390 O O . ARG A 1 173 ? 4.657 -22.512 -10.947 1.00 90.56 173 ARG A O 1
ATOM 1397 N N . TYR A 1 174 ? 6.714 -22.010 -10.178 1.00 93.94 174 TYR A N 1
ATOM 1398 C CA . TYR A 1 174 ? 7.113 -21.170 -11.299 1.00 93.94 174 TYR A CA 1
ATOM 1399 C C . TYR A 1 174 ? 8.503 -21.580 -11.785 1.00 93.94 174 TYR A C 1
ATOM 1401 O O . TYR A 1 174 ? 9.503 -20.935 -11.471 1.00 93.94 174 TYR A O 1
ATOM 1409 N N . ALA A 1 175 ? 8.562 -22.675 -12.544 1.00 93.19 175 ALA A N 1
ATOM 1410 C CA . ALA A 1 175 ? 9.814 -23.201 -13.085 1.00 93.19 175 ALA A CA 1
ATOM 1411 C C . ALA A 1 175 ? 10.472 -22.241 -14.096 1.00 93.19 175 ALA A C 1
ATOM 1413 O O . ALA A 1 175 ? 11.698 -22.177 -14.182 1.00 93.19 175 ALA A O 1
ATOM 1414 N N . ALA A 1 176 ? 9.665 -21.482 -14.844 1.00 96.12 176 ALA A N 1
ATOM 1415 C CA . ALA A 1 176 ? 10.131 -20.453 -15.765 1.00 96.12 176 ALA A CA 1
ATOM 1416 C C . ALA A 1 176 ? 9.117 -19.306 -15.871 1.00 96.12 176 ALA A C 1
ATOM 1418 O O . ALA A 1 176 ? 7.906 -19.522 -15.824 1.00 96.12 176 ALA A O 1
ATOM 1419 N N . LEU A 1 177 ? 9.600 -18.078 -16.052 1.00 98.00 177 LEU A N 1
ATOM 1420 C CA . LEU A 1 177 ? 8.759 -16.900 -16.275 1.00 98.00 177 LEU A CA 1
ATOM 1421 C C . LEU A 1 177 ? 9.028 -16.309 -17.659 1.00 98.00 177 LEU A C 1
ATOM 1423 O O . LEU A 1 177 ? 10.181 -16.195 -18.067 1.00 98.00 177 LEU A O 1
ATOM 1427 N N . GLY A 1 178 ? 7.977 -15.882 -18.358 1.00 97.44 178 GLY A N 1
ATOM 1428 C CA . GLY A 1 178 ? 8.107 -15.020 -19.534 1.00 97.44 178 GLY A CA 1
ATOM 1429 C C . GLY A 1 178 ? 8.696 -13.656 -19.159 1.00 97.44 178 GLY A C 1
ATOM 1430 O O . GLY A 1 178 ? 8.643 -13.251 -17.993 1.00 97.44 178 GLY A O 1
ATOM 1431 N N . LEU A 1 179 ? 9.248 -12.931 -20.137 1.00 97.75 179 LEU A N 1
ATOM 1432 C CA . LEU A 1 179 ? 9.950 -11.659 -19.892 1.00 97.75 179 LEU A CA 1
ATOM 1433 C C . LEU A 1 179 ? 9.124 -10.628 -19.090 1.00 97.75 179 LEU A C 1
ATOM 1435 O O . LEU A 1 179 ? 9.670 -10.095 -18.118 1.00 97.75 179 LEU A O 1
ATOM 1439 N N . PRO A 1 180 ? 7.822 -10.397 -19.378 1.00 97.75 180 PRO A N 1
ATOM 1440 C CA . PRO A 1 180 ? 7.007 -9.488 -18.571 1.00 97.75 180 PRO A CA 1
ATOM 1441 C C . PRO A 1 180 ? 6.887 -9.924 -17.103 1.00 97.75 180 PRO A C 1
ATOM 1443 O O . PRO A 1 180 ? 7.105 -9.133 -16.184 1.00 97.75 180 PRO A O 1
ATOM 1446 N N . ALA A 1 181 ? 6.601 -11.206 -16.861 1.00 98.31 181 ALA A N 1
ATOM 1447 C CA . ALA A 1 181 ? 6.454 -11.738 -15.508 1.00 98.31 181 ALA A CA 1
ATOM 1448 C C . ALA A 1 181 ? 7.782 -11.703 -14.732 1.00 98.31 181 ALA A C 1
ATOM 1450 O O . ALA A 1 181 ? 7.794 -11.371 -13.548 1.00 98.31 181 ALA A O 1
ATOM 1451 N N . ALA A 1 182 ? 8.909 -11.986 -15.393 1.00 98.44 182 ALA A N 1
ATOM 1452 C CA . ALA A 1 182 ? 10.236 -11.905 -14.786 1.00 98.44 182 ALA A CA 1
ATOM 1453 C C . ALA A 1 182 ? 10.616 -10.462 -14.407 1.00 98.44 182 ALA A C 1
ATOM 1455 O O . ALA A 1 182 ? 11.150 -10.231 -13.321 1.00 98.44 182 ALA A O 1
ATOM 1456 N N . ALA A 1 183 ? 10.303 -9.488 -15.267 1.00 98.50 183 ALA A N 1
ATOM 1457 C CA . ALA A 1 183 ? 10.504 -8.068 -14.992 1.00 98.50 183 ALA A CA 1
ATOM 1458 C C . ALA A 1 183 ? 9.700 -7.593 -13.770 1.00 98.50 183 ALA A C 1
ATOM 1460 O O . ALA A 1 183 ? 10.271 -6.968 -12.872 1.00 98.50 183 ALA A O 1
ATOM 1461 N N . MET A 1 184 ? 8.406 -7.929 -13.687 1.00 98.62 184 MET A N 1
ATOM 1462 C CA . MET A 1 184 ? 7.586 -7.559 -12.527 1.00 98.62 184 MET A CA 1
ATOM 1463 C C . MET A 1 184 ? 7.960 -8.325 -11.257 1.00 98.62 184 MET A C 1
ATOM 1465 O O . MET A 1 184 ? 7.928 -7.736 -10.176 1.00 98.62 184 MET A O 1
ATOM 1469 N N . ALA A 1 185 ? 8.383 -9.589 -11.359 1.00 98.56 185 ALA A N 1
ATOM 1470 C CA . ALA A 1 185 ? 8.921 -10.333 -10.220 1.00 98.56 185 ALA A CA 1
ATOM 1471 C C . ALA A 1 185 ? 10.178 -9.655 -9.659 1.00 98.56 185 ALA A C 1
ATOM 1473 O O . ALA A 1 185 ? 10.291 -9.456 -8.448 1.00 98.56 185 ALA A O 1
ATOM 1474 N N . LEU A 1 186 ? 11.096 -9.240 -10.539 1.00 98.69 186 LEU A N 1
ATOM 1475 C CA . LEU A 1 186 ? 12.302 -8.514 -10.154 1.00 98.69 186 LEU A CA 1
ATOM 1476 C C . LEU A 1 186 ? 11.965 -7.160 -9.518 1.00 98.69 186 LEU A C 1
ATOM 1478 O O . LEU A 1 186 ? 12.473 -6.865 -8.437 1.00 98.69 186 LEU A O 1
ATOM 1482 N N . TYR A 1 187 ? 11.096 -6.362 -10.144 1.00 98.69 187 TYR A N 1
ATOM 1483 C CA . TYR A 1 187 ? 10.664 -5.074 -9.595 1.00 98.69 187 TYR A CA 1
ATOM 1484 C C . TYR A 1 187 ? 10.037 -5.239 -8.205 1.00 98.69 187 TYR A C 1
ATOM 1486 O O . TYR A 1 187 ? 10.462 -4.591 -7.248 1.00 98.69 187 TYR A O 1
ATOM 1494 N N . THR A 1 188 ? 9.097 -6.177 -8.066 1.00 98.38 188 THR A N 1
ATOM 1495 C CA . THR A 1 188 ? 8.414 -6.462 -6.797 1.00 98.38 188 THR A CA 1
ATOM 1496 C C . THR A 1 188 ? 9.404 -6.906 -5.723 1.00 98.38 188 THR A C 1
ATOM 1498 O O . THR A 1 188 ? 9.365 -6.397 -4.602 1.00 98.38 188 THR A O 1
ATOM 1501 N N . LEU A 1 189 ? 10.351 -7.794 -6.045 1.00 97.62 189 LEU A N 1
ATOM 1502 C CA . LEU A 1 189 ? 11.382 -8.176 -5.086 1.00 97.62 189 LEU A CA 1
ATOM 1503 C C . LEU A 1 189 ? 12.206 -6.963 -4.653 1.00 97.62 189 LEU A C 1
ATOM 1505 O O . LEU A 1 189 ? 12.389 -6.758 -3.461 1.00 97.62 189 LEU A O 1
ATOM 1509 N N . GLN A 1 190 ? 12.699 -6.144 -5.580 1.00 97.50 190 GLN A N 1
ATOM 1510 C CA . GLN A 1 190 ? 13.545 -4.998 -5.235 1.00 97.50 190 GLN A CA 1
ATOM 1511 C C . GLN A 1 190 ? 12.794 -3.961 -4.377 1.00 97.50 190 GLN A C 1
ATOM 1513 O O . GLN A 1 190 ? 13.349 -3.431 -3.407 1.00 97.50 190 GLN A O 1
ATOM 1518 N N . ALA A 1 191 ? 11.512 -3.737 -4.674 1.00 96.31 191 ALA A N 1
ATOM 1519 C CA . ALA A 1 191 ? 10.661 -2.753 -4.012 1.00 96.31 191 ALA A CA 1
ATOM 1520 C C . ALA A 1 191 ? 10.140 -3.203 -2.629 1.00 96.31 191 ALA A C 1
ATOM 1522 O O . ALA A 1 191 ? 9.933 -2.349 -1.758 1.00 96.31 191 ALA A O 1
ATOM 1523 N N . TYR A 1 192 ? 9.971 -4.515 -2.405 1.00 95.06 192 TYR A N 1
ATOM 1524 C CA . TYR A 1 192 ? 9.370 -5.090 -1.187 1.00 95.06 192 TYR A CA 1
ATOM 1525 C C . TYR A 1 192 ? 10.293 -6.061 -0.416 1.00 95.06 192 TYR A C 1
ATOM 1527 O O . TYR A 1 192 ? 9.874 -6.617 0.606 1.00 95.06 192 TYR A O 1
ATOM 1535 N N . ALA A 1 193 ? 11.540 -6.255 -0.871 1.00 92.06 193 ALA A N 1
ATOM 1536 C CA . ALA A 1 193 ? 12.491 -7.262 -0.388 1.00 92.06 193 ALA A CA 1
ATOM 1537 C C . ALA A 1 193 ? 12.532 -7.389 1.146 1.00 92.06 193 ALA A C 1
ATOM 1539 O O . ALA A 1 193 ? 12.989 -6.462 1.834 1.00 92.06 193 ALA A O 1
ATOM 1540 N N . PRO A 1 194 ? 12.170 -8.560 1.705 1.00 91.44 194 PRO A N 1
ATOM 1541 C CA . PRO A 1 194 ? 12.370 -8.834 3.120 1.00 91.44 194 PRO A CA 1
ATOM 1542 C C . PRO A 1 194 ? 13.860 -8.968 3.462 1.00 91.44 194 PRO A C 1
ATOM 1544 O O . PRO A 1 194 ? 14.714 -8.988 2.570 1.00 91.44 194 PRO A O 1
ATOM 1547 N N . PRO A 1 195 ? 14.224 -9.068 4.751 1.00 84.50 195 PRO A N 1
ATOM 1548 C CA . PRO A 1 195 ? 15.546 -9.552 5.131 1.00 84.50 195 PRO A CA 1
ATOM 1549 C C . PRO A 1 195 ? 15.759 -10.958 4.540 1.00 84.50 195 PRO A C 1
ATOM 1551 O O . PRO A 1 195 ? 14.805 -11.716 4.402 1.00 84.50 195 PRO A O 1
ATOM 1554 N N . GLY A 1 196 ? 16.985 -11.307 4.133 1.00 74.62 196 GLY A N 1
ATOM 1555 C CA . GLY A 1 196 ? 17.237 -12.567 3.407 1.00 74.62 196 GLY A CA 1
ATOM 1556 C C . GLY A 1 196 ? 18.516 -13.305 3.798 1.00 74.62 196 GLY A C 1
ATOM 1557 O O . GLY A 1 196 ? 19.114 -13.959 2.951 1.00 74.62 196 GLY A O 1
ATOM 1558 N N . GLY A 1 197 ? 18.980 -13.170 5.040 1.00 76.00 197 GLY A N 1
ATOM 1559 C CA . GLY A 1 197 ? 20.237 -13.747 5.526 1.00 76.00 197 GLY A CA 1
ATOM 1560 C C . GLY A 1 197 ? 21.416 -12.774 5.437 1.00 76.00 197 GLY A C 1
ATOM 1561 O O . GLY A 1 197 ? 21.244 -11.590 5.143 1.00 76.00 197 GLY A O 1
ATOM 1562 N N . ALA A 1 198 ? 22.624 -13.259 5.732 1.00 74.31 198 ALA A N 1
ATOM 1563 C CA . ALA A 1 198 ? 23.816 -12.415 5.807 1.00 74.31 198 ALA A CA 1
ATOM 1564 C C . ALA A 1 198 ? 24.100 -11.699 4.471 1.00 74.31 198 ALA A C 1
ATOM 1566 O O . ALA A 1 198 ? 24.135 -12.320 3.412 1.00 74.31 198 ALA A O 1
ATOM 1567 N N . GLY A 1 199 ? 24.269 -10.373 4.528 1.00 77.19 199 GLY A N 1
ATOM 1568 C CA . GLY A 1 199 ? 24.567 -9.516 3.371 1.00 77.19 199 GLY A CA 1
ATOM 1569 C C . GLY A 1 199 ? 23.378 -9.218 2.446 1.00 77.19 199 GLY A C 1
ATOM 1570 O O . GLY A 1 199 ? 23.473 -8.355 1.578 1.00 77.19 199 GLY A O 1
ATOM 1571 N N . ASN A 1 200 ? 22.239 -9.869 2.642 1.00 87.25 200 ASN A N 1
ATOM 1572 C CA . ASN A 1 200 ? 21.058 -9.741 1.799 1.00 87.25 200 ASN A CA 1
ATOM 1573 C C . ASN A 1 200 ? 20.160 -8.580 2.279 1.00 87.25 200 ASN A C 1
ATOM 1575 O O . ASN A 1 200 ? 19.461 -8.701 3.287 1.00 87.25 200 ASN A O 1
ATOM 1579 N N . ARG A 1 201 ? 20.209 -7.439 1.572 1.00 92.56 201 ARG A N 1
ATOM 1580 C CA . ARG A 1 201 ? 19.601 -6.158 1.989 1.00 92.56 201 ARG A CA 1
ATOM 1581 C C . ARG A 1 201 ? 18.082 -6.115 1.812 1.00 92.56 201 ARG A C 1
ATOM 1583 O O . ARG A 1 201 ? 17.547 -6.602 0.827 1.00 92.56 201 ARG A O 1
ATOM 1590 N N . THR A 1 202 ? 17.374 -5.497 2.746 1.00 93.12 202 THR A N 1
ATOM 1591 C CA . THR A 1 202 ? 15.947 -5.188 2.566 1.00 93.12 202 THR A CA 1
ATOM 1592 C C . THR A 1 202 ? 15.737 -4.119 1.497 1.00 93.12 202 THR A C 1
ATOM 1594 O O . THR A 1 202 ? 16.664 -3.368 1.195 1.00 93.12 202 THR A O 1
ATOM 1597 N N . SER A 1 203 ? 14.506 -3.990 1.000 1.00 93.69 203 SER A N 1
ATOM 1598 C CA . SER A 1 203 ? 14.065 -2.824 0.224 1.00 93.69 203 SER A CA 1
ATOM 1599 C C . SER A 1 203 ? 14.360 -1.501 0.920 1.00 93.69 203 SER A C 1
ATOM 1601 O O . SER A 1 203 ? 14.522 -1.437 2.142 1.00 93.69 203 SER A O 1
ATOM 1603 N N . MET A 1 204 ? 14.399 -0.430 0.124 1.00 93.75 204 MET A N 1
ATOM 1604 C CA . MET A 1 204 ? 14.632 0.943 0.585 1.00 93.75 204 MET A CA 1
ATOM 1605 C C . MET A 1 204 ? 13.653 1.367 1.694 1.00 93.75 204 MET A C 1
ATOM 1607 O O . MET A 1 204 ? 14.009 2.111 2.601 1.00 93.75 204 MET A O 1
ATOM 1611 N N . ARG A 1 205 ? 12.433 0.826 1.664 1.00 93.06 205 ARG A N 1
ATOM 1612 C CA . ARG A 1 205 ? 11.386 1.037 2.673 1.00 93.06 205 ARG A CA 1
ATOM 1613 C C . ARG A 1 205 ? 11.418 0.004 3.809 1.00 93.06 205 ARG A C 1
ATOM 1615 O O . ARG A 1 205 ? 10.444 -0.140 4.540 1.00 93.06 205 ARG A O 1
ATOM 1622 N N . GLY A 1 206 ? 12.495 -0.766 3.955 1.00 91.25 206 GLY A N 1
ATOM 1623 C CA . GLY A 1 206 ? 12.537 -1.968 4.794 1.00 91.25 206 GLY A CA 1
ATOM 1624 C C . GLY A 1 206 ? 11.669 -3.105 4.238 1.00 91.25 206 GLY A C 1
ATOM 1625 O O . GLY A 1 206 ? 10.917 -2.904 3.295 1.00 91.25 206 GLY A O 1
ATOM 1626 N N . GLY A 1 207 ? 11.772 -4.308 4.814 1.00 90.50 207 GLY A N 1
ATOM 1627 C CA . GLY A 1 207 ? 11.076 -5.493 4.288 1.00 90.50 207 GLY A CA 1
ATOM 1628 C C . GLY A 1 207 ? 9.565 -5.499 4.516 1.00 90.50 207 GLY A C 1
ATOM 1629 O O . GLY A 1 207 ? 9.149 -5.286 5.660 1.00 90.50 207 GLY A O 1
ATOM 1630 N N . GLY A 1 208 ? 8.795 -5.765 3.454 1.00 91.56 208 GLY A N 1
ATOM 1631 C CA . GLY A 1 208 ? 7.326 -5.786 3.457 1.00 91.56 208 GLY A CA 1
ATOM 1632 C C . GLY A 1 208 ? 6.672 -4.444 3.820 1.00 91.56 208 GLY A C 1
ATOM 1633 O O . GLY A 1 208 ? 5.898 -4.397 4.776 1.00 91.56 208 GLY A O 1
ATOM 1634 N N . PRO A 1 209 ? 7.016 -3.331 3.147 1.00 94.62 209 PRO A N 1
ATOM 1635 C CA . PRO A 1 209 ? 6.402 -2.036 3.427 1.00 94.62 209 PRO A CA 1
ATOM 1636 C C . PRO A 1 209 ? 4.922 -2.023 3.019 1.00 94.62 209 PRO A C 1
ATOM 1638 O O . PRO A 1 209 ? 4.512 -2.771 2.130 1.00 94.62 209 PRO A O 1
ATOM 1641 N N . LEU A 1 210 ? 4.134 -1.147 3.648 1.00 96.12 210 LEU A N 1
ATOM 1642 C CA . LEU A 1 210 ? 2.819 -0.769 3.132 1.00 96.12 210 LEU A CA 1
ATOM 1643 C C . LEU A 1 210 ? 2.961 0.221 1.970 1.00 96.12 210 LEU A C 1
ATOM 1645 O O . LEU A 1 210 ? 3.745 1.173 2.040 1.00 96.12 210 LEU A O 1
ATOM 1649 N N . THR A 1 211 ? 2.137 0.028 0.951 1.00 97.75 211 THR A N 1
ATOM 1650 C CA . THR A 1 211 ? 1.880 0.987 -0.124 1.00 97.75 211 THR A CA 1
ATOM 1651 C C . THR A 1 211 ? 0.411 1.379 -0.052 1.00 97.75 211 THR A C 1
ATOM 1653 O O . THR A 1 211 ? -0.446 0.499 0.011 1.00 97.75 211 THR A O 1
ATOM 1656 N N . ALA A 1 212 ? 0.116 2.677 -0.043 1.00 98.25 212 ALA A N 1
ATOM 1657 C CA . ALA A 1 212 ? -1.242 3.208 -0.050 1.00 98.25 212 ALA A CA 1
ATOM 1658 C C . ALA A 1 212 ? -1.448 4.086 -1.287 1.00 98.25 212 ALA A C 1
ATOM 1660 O O . ALA A 1 212 ? -0.662 4.997 -1.549 1.00 98.25 212 ALA A O 1
ATOM 1661 N N . LEU A 1 213 ? -2.504 3.804 -2.042 1.00 98.50 213 LEU A N 1
ATOM 1662 C CA . LEU A 1 213 ? -2.859 4.474 -3.286 1.00 98.50 213 LEU A CA 1
ATOM 1663 C C . LEU A 1 213 ? -4.239 5.109 -3.155 1.00 98.50 213 LEU A C 1
ATOM 1665 O O . LEU A 1 213 ? -5.168 4.500 -2.635 1.00 98.50 213 LEU A O 1
ATOM 1669 N N . VAL A 1 214 ? -4.383 6.316 -3.675 1.00 97.19 214 VAL A N 1
ATOM 1670 C CA . VAL A 1 214 ? -5.661 6.983 -3.892 1.00 97.19 214 VAL A CA 1
ATOM 1671 C C . VAL A 1 214 ? -6.330 6.341 -5.101 1.00 97.19 214 VAL A C 1
ATOM 1673 O O . VAL A 1 214 ? -5.753 6.315 -6.187 1.00 97.19 214 VAL A O 1
ATOM 1676 N N . VAL A 1 215 ? -7.551 5.854 -4.935 1.00 94.00 215 VAL A N 1
ATOM 1677 C CA . VAL A 1 215 ? -8.415 5.420 -6.031 1.00 94.00 215 VAL A CA 1
ATOM 1678 C C . VAL A 1 215 ? -9.537 6.456 -6.141 1.00 94.00 215 VAL A C 1
ATOM 1680 O O . VAL A 1 215 ? -10.345 6.571 -5.217 1.00 94.00 215 VAL A O 1
ATOM 1683 N N . PRO A 1 216 ? -9.565 7.265 -7.217 1.00 89.12 216 PRO A N 1
ATOM 1684 C CA . PRO A 1 216 ? -10.594 8.284 -7.406 1.00 89.12 216 PRO A CA 1
ATOM 1685 C C . PRO A 1 216 ? -12.004 7.692 -7.442 1.00 89.12 216 PRO A C 1
ATOM 1687 O O . PRO A 1 216 ? -12.190 6.526 -7.782 1.00 89.12 216 PRO A O 1
ATOM 1690 N N . ALA A 1 217 ? -12.994 8.525 -7.138 1.00 76.31 217 ALA A N 1
ATOM 1691 C CA . ALA A 1 217 ? -14.402 8.170 -7.240 1.00 76.31 217 ALA A CA 1
ATOM 1692 C C . ALA A 1 217 ? -14.950 8.319 -8.666 1.00 76.31 217 ALA A C 1
ATOM 1694 O O . ALA A 1 217 ? -14.540 9.201 -9.426 1.00 76.31 217 ALA A O 1
ATOM 1695 N N . THR A 1 218 ? -15.989 7.545 -8.970 1.00 69.00 218 THR A N 1
ATOM 1696 C CA . THR A 1 218 ? -16.948 7.812 -10.054 1.00 69.00 218 THR A CA 1
ATOM 1697 C C . THR A 1 218 ? -18.346 7.923 -9.466 1.00 69.00 218 THR A C 1
ATOM 1699 O O . THR A 1 218 ? -18.632 7.251 -8.483 1.00 69.00 218 THR A O 1
ATOM 1702 N N . ASN A 1 219 ? -19.226 8.731 -10.073 1.00 65.69 219 ASN A N 1
ATOM 1703 C CA . ASN A 1 219 ? -20.632 8.783 -9.650 1.00 65.69 219 ASN A CA 1
ATOM 1704 C C . ASN A 1 219 ? -21.275 7.387 -9.723 1.00 65.69 219 ASN A C 1
ATOM 1706 O O . ASN A 1 219 ? -20.942 6.596 -10.609 1.00 65.69 219 ASN A O 1
ATOM 1710 N N . ASP A 1 220 ? -22.271 7.134 -8.876 1.00 63.09 220 ASP A N 1
ATOM 1711 C CA . ASP A 1 220 ? -23.138 5.960 -9.000 1.00 63.09 220 ASP A CA 1
ATOM 1712 C C . ASP A 1 220 ? -23.693 5.842 -10.434 1.00 63.09 220 ASP A C 1
ATOM 1714 O O . ASP A 1 220 ? -24.312 6.770 -10.961 1.00 63.09 220 ASP A O 1
ATOM 1718 N N . GLY A 1 221 ? -23.449 4.697 -11.078 1.00 66.31 221 GLY A N 1
ATOM 1719 C CA . GLY A 1 221 ? -23.871 4.425 -12.457 1.00 66.31 221 GLY A CA 1
ATOM 1720 C C . GLY A 1 221 ? -22.983 5.025 -13.558 1.00 66.31 221 GLY A C 1
ATOM 1721 O O . GLY A 1 221 ? -23.279 4.822 -14.736 1.00 66.31 221 GLY A O 1
ATOM 1722 N N . ALA A 1 222 ? -21.901 5.733 -13.217 1.00 73.88 222 ALA A N 1
ATOM 1723 C CA . ALA A 1 222 ? -20.908 6.175 -14.193 1.00 73.88 222 ALA A CA 1
ATOM 1724 C C . ALA A 1 222 ? -19.971 5.024 -14.622 1.00 73.88 222 ALA A C 1
ATOM 1726 O O . ALA A 1 222 ? -19.840 4.025 -13.909 1.00 73.88 222 ALA A O 1
ATOM 1727 N N . PRO A 1 223 ? -19.304 5.147 -15.787 1.00 78.75 223 PRO A N 1
ATOM 1728 C CA . PRO A 1 223 ? -18.272 4.204 -16.201 1.00 78.75 223 PRO A CA 1
ATOM 1729 C C . PRO A 1 223 ? -17.156 4.067 -15.152 1.00 78.75 223 PRO A C 1
ATOM 1731 O O . PRO A 1 223 ? -16.856 5.042 -14.460 1.00 78.75 223 PRO A O 1
ATOM 1734 N N . PRO A 1 224 ? -16.504 2.894 -15.052 1.00 86.69 224 PRO A N 1
ATOM 1735 C CA . PRO A 1 224 ? -15.393 2.690 -14.126 1.00 86.69 224 PRO A CA 1
ATOM 1736 C C . PRO A 1 224 ? -14.240 3.659 -14.410 1.00 86.69 224 PRO A C 1
ATOM 1738 O O . PRO A 1 224 ? -13.968 3.995 -15.565 1.00 86.69 224 PRO A O 1
ATOM 1741 N N . VAL A 1 225 ? -13.533 4.069 -13.353 1.00 88.56 225 VAL A N 1
ATOM 1742 C CA . VAL A 1 225 ? -12.341 4.927 -13.450 1.00 88.56 225 VAL A CA 1
ATOM 1743 C C . VAL A 1 225 ? -11.289 4.248 -14.327 1.00 88.56 225 VAL A C 1
ATOM 1745 O O . VAL A 1 225 ? -10.923 3.097 -14.071 1.00 88.56 225 VAL A O 1
ATOM 1748 N N . SER A 1 226 ? -10.775 4.962 -15.331 1.00 92.19 226 SER A N 1
ATOM 1749 C CA . SER A 1 226 ? -9.687 4.455 -16.169 1.00 92.19 226 SER A CA 1
ATOM 1750 C C . SER A 1 226 ? -8.405 4.248 -15.363 1.00 92.19 226 SER A C 1
ATOM 1752 O O . SER A 1 226 ? -8.127 4.930 -14.370 1.00 92.19 226 SER A O 1
ATOM 1754 N N . LEU A 1 227 ? -7.588 3.298 -15.804 1.00 95.56 227 LEU A N 1
ATOM 1755 C CA . LEU A 1 227 ? -6.336 2.948 -15.150 1.00 95.56 227 LEU A CA 1
ATOM 1756 C C . LEU A 1 227 ? -5.381 4.150 -15.093 1.00 95.56 227 LEU A C 1
ATOM 1758 O O . LEU A 1 227 ? -4.769 4.387 -14.052 1.00 95.56 227 LEU A O 1
ATOM 1762 N N . TRP A 1 228 ? -5.342 4.980 -16.145 1.00 95.69 228 TRP A N 1
ATOM 1763 C CA . TRP A 1 228 ? -4.596 6.242 -16.140 1.00 95.69 228 TRP A CA 1
ATOM 1764 C C . TRP A 1 228 ? -4.998 7.162 -14.990 1.00 95.69 228 TRP A C 1
ATOM 1766 O O . TRP A 1 228 ? -4.132 7.688 -14.301 1.00 95.69 228 TRP A O 1
ATOM 1776 N N . ARG A 1 229 ? -6.303 7.340 -14.746 1.00 93.38 229 ARG A N 1
ATOM 1777 C CA . ARG A 1 229 ? -6.816 8.201 -13.668 1.00 93.38 229 ARG A CA 1
ATOM 1778 C C . ARG A 1 229 ? -6.456 7.657 -12.285 1.00 93.38 229 ARG A C 1
ATOM 1780 O O . ARG A 1 229 ? -6.115 8.433 -11.396 1.00 93.38 229 ARG A O 1
ATOM 1787 N N . LYS A 1 230 ? -6.452 6.332 -12.105 1.00 95.88 230 LYS A N 1
ATOM 1788 C CA . LYS A 1 230 ? -5.954 5.697 -10.870 1.00 95.88 230 LYS A CA 1
ATOM 1789 C C . LYS A 1 230 ? -4.453 5.947 -10.668 1.00 95.88 230 LYS A C 1
ATOM 1791 O O . LYS A 1 230 ? -4.022 6.242 -9.556 1.00 95.88 230 LYS A O 1
ATOM 1796 N N . ILE A 1 231 ? -3.655 5.872 -11.733 1.00 97.88 231 ILE A N 1
ATOM 1797 C CA . ILE A 1 231 ? -2.207 6.123 -11.679 1.00 97.88 231 ILE A CA 1
ATOM 1798 C C . ILE A 1 231 ? -1.919 7.612 -11.410 1.00 97.88 231 ILE A C 1
ATOM 1800 O O . ILE A 1 231 ? -1.202 7.943 -10.465 1.00 97.88 231 ILE A O 1
ATOM 1804 N N . SER A 1 232 ? -2.507 8.523 -12.189 1.00 96.00 232 SER A N 1
ATOM 1805 C CA . SER A 1 232 ? -2.233 9.966 -12.135 1.00 96.00 232 SER A CA 1
ATOM 1806 C C . SER A 1 232 ? -2.665 10.621 -10.821 1.00 96.00 232 SER A C 1
ATOM 1808 O O . SER A 1 232 ? -1.989 11.542 -10.356 1.00 96.00 232 SER A O 1
ATOM 1810 N N . ALA A 1 233 ? -3.701 10.094 -10.157 1.00 95.88 233 ALA A N 1
ATOM 1811 C CA . ALA A 1 233 ? -4.113 10.514 -8.813 1.00 95.88 233 ALA A CA 1
ATOM 1812 C C . ALA A 1 233 ? -2.985 10.413 -7.772 1.00 95.88 233 ALA A C 1
ATOM 1814 O O . ALA A 1 233 ? -2.968 11.160 -6.792 1.00 95.88 233 ALA A O 1
ATOM 1815 N N . ASN A 1 234 ? -2.029 9.510 -8.004 1.00 98.19 234 ASN A N 1
ATOM 1816 C CA . ASN A 1 234 ? -0.946 9.178 -7.085 1.00 98.19 234 ASN A CA 1
ATOM 1817 C C . ASN A 1 234 ? 0.413 9.762 -7.478 1.00 98.19 234 ASN A C 1
ATOM 1819 O O . ASN A 1 234 ? 1.384 9.564 -6.750 1.00 98.19 234 ASN A O 1
ATOM 1823 N N . VAL A 1 235 ? 0.501 10.490 -8.595 1.00 97.81 235 VAL A N 1
ATOM 1824 C CA . VAL A 1 235 ? 1.735 11.176 -8.993 1.00 97.81 235 VAL A CA 1
ATOM 1825 C C . VAL A 1 235 ? 1.979 12.349 -8.045 1.00 97.81 235 VAL A C 1
ATOM 1827 O O . VAL A 1 235 ? 1.107 13.197 -7.843 1.00 97.81 235 VAL A O 1
ATOM 1830 N N . VAL A 1 236 ? 3.161 12.373 -7.432 1.00 96.81 236 VAL A N 1
ATOM 1831 C CA . VAL A 1 236 ? 3.565 13.368 -6.430 1.00 96.81 236 VAL A CA 1
ATOM 1832 C C . VAL A 1 236 ? 4.598 14.319 -7.043 1.00 96.81 236 VAL A C 1
ATOM 1834 O O . VAL A 1 236 ? 5.522 13.823 -7.696 1.00 96.81 236 VAL A O 1
ATOM 1837 N N . PRO A 1 237 ? 4.482 15.644 -6.828 1.00 95.75 237 PRO A N 1
ATOM 1838 C CA . PRO A 1 237 ? 5.484 16.598 -7.284 1.00 95.75 237 PRO A CA 1
ATOM 1839 C C . PRO A 1 237 ? 6.870 16.348 -6.670 1.00 95.75 237 PRO A C 1
ATOM 1841 O O . PRO A 1 237 ? 6.987 15.955 -5.506 1.00 95.75 237 PRO A O 1
ATOM 1844 N N . CYS A 1 238 ? 7.928 16.585 -7.444 1.00 94.06 238 CYS A N 1
ATOM 1845 C CA . CYS A 1 238 ? 9.315 16.508 -6.993 1.00 94.06 238 CYS A CA 1
ATOM 1846 C C . CYS A 1 238 ? 10.038 17.827 -7.285 1.00 94.06 238 CYS A C 1
ATOM 1848 O O . CYS A 1 238 ? 10.372 18.138 -8.425 1.00 94.06 238 CYS A O 1
ATOM 1850 N N . ASP A 1 239 ? 10.325 18.589 -6.234 1.0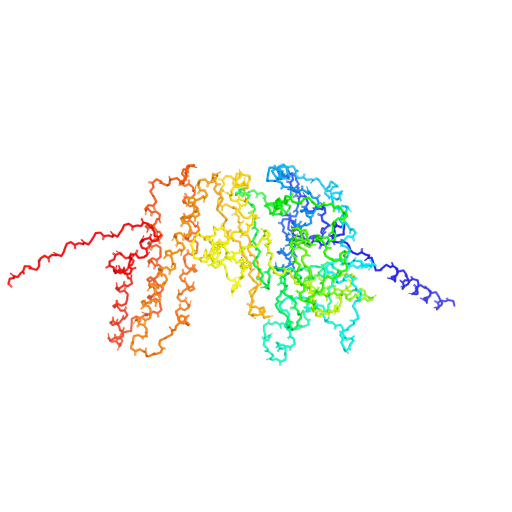0 90.75 239 ASP A N 1
ATOM 1851 C CA . ASP A 1 239 ? 10.975 19.902 -6.312 1.00 90.75 239 ASP A CA 1
ATOM 1852 C C . ASP A 1 239 ? 12.369 19.859 -6.973 1.00 90.75 239 ASP A C 1
ATOM 1854 O O . ASP A 1 239 ? 12.800 20.822 -7.626 1.00 90.75 239 ASP A O 1
ATOM 1858 N N . LYS A 1 240 ? 13.074 18.728 -6.852 1.00 92.19 240 LYS A N 1
ATOM 1859 C CA . LYS A 1 240 ? 14.370 18.474 -7.482 1.00 92.19 240 LYS A CA 1
ATOM 1860 C C . LYS A 1 240 ? 14.191 18.014 -8.929 1.00 92.19 240 LYS A C 1
ATOM 1862 O O . LYS A 1 240 ? 13.736 16.909 -9.203 1.00 92.19 240 LYS A O 1
ATOM 1867 N N . ARG A 1 241 ? 14.648 18.858 -9.854 1.00 90.94 241 ARG A N 1
ATOM 1868 C CA . ARG A 1 241 ? 14.684 18.550 -11.285 1.00 90.94 241 ARG A CA 1
ATOM 1869 C C . ARG A 1 241 ? 15.697 17.446 -11.592 1.00 90.94 241 ARG A C 1
ATOM 1871 O O . ARG A 1 241 ? 16.865 17.568 -11.213 1.00 90.94 241 ARG A O 1
ATOM 1878 N N . LEU A 1 242 ? 15.283 16.450 -12.372 1.00 92.88 242 LEU A N 1
ATOM 1879 C CA . LEU A 1 242 ? 16.161 15.398 -12.883 1.00 92.88 242 LEU A CA 1
ATOM 1880 C C . LEU A 1 242 ? 16.590 15.702 -14.323 1.00 92.88 242 LEU A C 1
ATOM 1882 O O . LEU A 1 242 ? 15.769 15.759 -15.235 1.00 92.88 242 LEU A O 1
ATOM 1886 N N . ARG A 1 243 ? 17.893 15.877 -14.557 1.00 91.00 243 ARG A N 1
ATOM 1887 C CA . ARG A 1 243 ? 18.440 15.996 -15.920 1.00 91.00 243 ARG A CA 1
ATOM 1888 C C . ARG A 1 243 ? 18.722 14.611 -16.502 1.00 91.00 243 ARG A C 1
ATOM 1890 O O . ARG A 1 243 ? 19.075 13.693 -15.770 1.00 91.00 243 ARG A O 1
ATOM 1897 N N . ILE A 1 244 ? 18.663 14.470 -17.829 1.00 88.44 244 ILE A N 1
ATOM 1898 C CA . ILE A 1 244 ? 18.903 13.186 -18.523 1.00 88.44 244 ILE A CA 1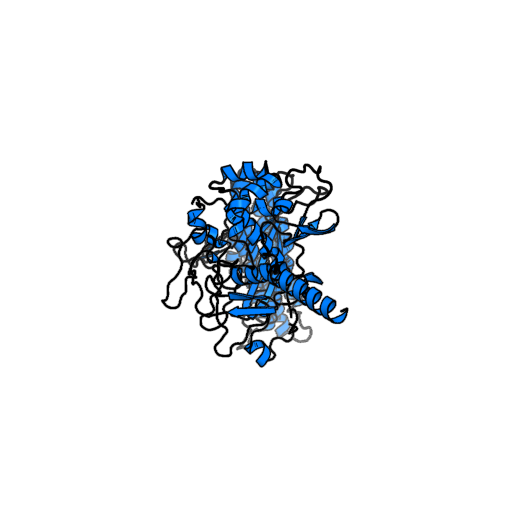
ATOM 1899 C C . ILE A 1 244 ? 20.278 12.585 -18.171 1.00 88.44 244 ILE A C 1
ATOM 1901 O O . ILE A 1 244 ? 20.400 11.390 -17.924 1.00 88.44 244 ILE A O 1
ATOM 1905 N N . ASN A 1 245 ? 21.325 13.408 -18.078 1.00 90.81 245 ASN A N 1
ATOM 1906 C CA . ASN A 1 245 ? 22.662 12.944 -17.687 1.00 90.81 245 ASN A CA 1
ATOM 1907 C C . ASN A 1 245 ? 22.774 12.546 -16.201 1.00 90.81 245 ASN A C 1
ATOM 1909 O O . ASN A 1 245 ? 23.783 11.978 -15.794 1.00 90.81 245 ASN A O 1
ATOM 1913 N N . GLU A 1 246 ? 21.756 12.842 -15.393 1.00 93.88 246 GLU A N 1
ATOM 1914 C CA . GLU A 1 246 ? 21.645 12.452 -13.989 1.00 93.88 246 GLU A CA 1
ATOM 1915 C C . GLU A 1 246 ? 20.712 11.253 -13.780 1.00 93.88 246 GLU A C 1
ATOM 1917 O O . GLU A 1 246 ? 20.548 10.829 -12.636 1.00 93.88 246 GLU A O 1
ATOM 1922 N N . LEU A 1 247 ? 20.156 10.660 -14.849 1.00 94.94 247 LEU A N 1
ATOM 1923 C CA . LEU A 1 247 ? 19.324 9.452 -14.769 1.00 94.94 247 LEU A CA 1
ATOM 1924 C C . LEU A 1 247 ? 19.931 8.342 -13.895 1.00 94.94 247 LEU A C 1
ATOM 1926 O O . LEU A 1 247 ? 19.178 7.787 -13.097 1.00 94.94 247 LEU A O 1
ATOM 1930 N N . PRO A 1 248 ? 21.254 8.063 -13.908 1.00 96.19 248 PRO A N 1
ATOM 1931 C CA . PRO A 1 248 ? 21.830 7.049 -13.022 1.00 96.19 248 PRO A CA 1
ATOM 1932 C C . PRO A 1 248 ? 21.675 7.324 -11.517 1.00 96.19 248 PRO A C 1
ATOM 1934 O O . PRO A 1 248 ? 21.764 6.397 -10.718 1.00 96.19 248 PRO A O 1
ATOM 1937 N N . LYS A 1 249 ? 21.411 8.576 -11.110 1.00 95.31 249 LYS A N 1
ATOM 1938 C CA . LYS A 1 249 ? 21.084 8.924 -9.715 1.00 95.31 249 LYS A CA 1
ATOM 1939 C C . LYS A 1 249 ? 19.646 8.559 -9.336 1.00 95.31 249 LYS A C 1
ATOM 1941 O O . LYS A 1 249 ? 19.344 8.499 -8.151 1.00 95.31 249 LYS A O 1
ATOM 1946 N N . ALA A 1 250 ? 18.749 8.393 -10.307 1.00 96.81 250 ALA A N 1
ATOM 1947 C CA . ALA A 1 250 ? 17.373 7.938 -10.094 1.00 96.81 250 ALA A CA 1
ATOM 1948 C C . ALA A 1 250 ? 17.204 6.443 -10.419 1.00 96.81 250 ALA A C 1
ATOM 1950 O O . ALA A 1 250 ? 16.386 5.767 -9.804 1.00 96.81 250 ALA A O 1
ATOM 1951 N N . LEU A 1 251 ? 17.993 5.932 -11.368 1.00 97.81 251 LEU A N 1
ATOM 1952 C CA . LEU A 1 251 ? 17.928 4.583 -11.923 1.00 97.81 251 LEU A CA 1
ATOM 1953 C C . LEU A 1 251 ? 19.264 3.856 -11.663 1.00 97.81 251 LEU A C 1
ATOM 1955 O O . LEU A 1 251 ? 20.176 3.908 -12.493 1.00 97.81 251 LEU A O 1
ATOM 1959 N N . PRO A 1 252 ? 19.422 3.187 -10.505 1.00 96.44 252 PRO A N 1
ATOM 1960 C CA . PRO A 1 252 ? 20.729 2.742 -10.007 1.00 96.44 252 PRO A CA 1
ATOM 1961 C C . PRO A 1 252 ? 21.442 1.696 -10.866 1.00 96.44 252 PRO A C 1
ATOM 1963 O O . PRO A 1 252 ? 22.653 1.548 -10.750 1.00 96.44 252 PRO A O 1
ATOM 1966 N N . TRP A 1 253 ? 20.727 0.962 -11.718 1.00 97.69 253 TRP A N 1
ATOM 1967 C CA . TRP A 1 253 ? 21.331 -0.040 -12.603 1.00 97.69 253 TRP A CA 1
ATOM 1968 C C . TRP A 1 253 ? 22.054 0.576 -13.810 1.00 97.69 253 TRP A C 1
ATOM 1970 O O . TRP A 1 253 ? 22.744 -0.138 -14.535 1.00 97.69 253 TRP A O 1
ATOM 1980 N N . MET A 1 254 ? 21.907 1.886 -14.046 1.00 96.88 254 MET A N 1
ATOM 1981 C CA . MET A 1 254 ? 22.594 2.601 -15.130 1.00 96.88 254 MET A CA 1
ATOM 1982 C C . MET A 1 254 ? 24.034 3.011 -14.783 1.00 96.88 254 MET A C 1
ATOM 1984 O O . MET A 1 254 ? 24.730 3.572 -15.626 1.00 96.88 254 MET A O 1
ATOM 1988 N N . ALA A 1 255 ? 24.482 2.774 -13.550 1.00 94.81 255 ALA A N 1
ATOM 1989 C CA . ALA A 1 255 ? 25.834 3.060 -13.082 1.00 94.81 255 ALA A CA 1
ATOM 1990 C C . ALA A 1 255 ? 26.395 1.857 -12.308 1.00 94.81 255 ALA A C 1
ATOM 1992 O O . ALA A 1 255 ? 25.625 0.983 -11.906 1.00 94.81 255 ALA A O 1
ATOM 1993 N N . PRO A 1 256 ? 27.722 1.793 -12.071 1.00 94.75 256 PRO A N 1
ATOM 1994 C CA . PRO A 1 256 ? 28.319 0.742 -11.255 1.00 94.75 256 PRO A CA 1
ATOM 1995 C C . PRO A 1 256 ? 27.593 0.555 -9.917 1.00 94.75 256 PRO A C 1
ATOM 1997 O O . PRO A 1 256 ? 27.388 1.511 -9.166 1.00 94.75 256 PRO A O 1
ATOM 2000 N N . THR A 1 257 ? 27.212 -0.690 -9.622 1.00 93.00 257 THR A N 1
ATOM 2001 C CA . THR A 1 257 ? 26.388 -1.033 -8.459 1.00 93.00 257 THR A CA 1
ATOM 2002 C C . THR A 1 257 ? 27.071 -0.629 -7.153 1.00 93.00 257 THR A C 1
ATOM 2004 O O . THR A 1 257 ? 28.139 -1.140 -6.812 1.00 93.00 257 THR A O 1
ATOM 2007 N N . LEU A 1 258 ? 26.426 0.234 -6.364 1.00 92.19 258 LEU A N 1
ATOM 2008 C CA . LEU A 1 258 ? 26.915 0.587 -5.032 1.00 92.19 258 LEU A CA 1
ATOM 2009 C C . LEU A 1 258 ? 26.727 -0.583 -4.059 1.00 92.19 258 LEU A C 1
ATOM 2011 O O . LEU A 1 258 ? 25.608 -1.070 -3.860 1.00 92.19 258 LEU A O 1
ATOM 2015 N N . THR A 1 259 ? 27.818 -1.012 -3.422 1.00 91.94 259 THR A N 1
ATOM 2016 C CA . THR A 1 259 ? 27.825 -2.124 -2.462 1.00 91.94 259 THR A CA 1
ATOM 2017 C C . THR A 1 259 ? 27.930 -1.632 -1.025 1.00 91.94 259 THR A C 1
ATOM 2019 O O . THR A 1 259 ? 28.405 -0.534 -0.732 1.00 91.94 259 THR A O 1
ATOM 2022 N N . SER A 1 260 ? 27.490 -2.477 -0.097 1.00 90.38 260 SER A N 1
ATOM 2023 C CA . SER A 1 260 ? 27.533 -2.182 1.337 1.00 90.38 260 SER A CA 1
ATOM 2024 C C . SER A 1 260 ? 28.672 -2.883 2.085 1.00 90.38 260 SER A C 1
ATOM 2026 O O . SER A 1 260 ? 28.691 -2.873 3.314 1.00 90.38 260 SER A O 1
ATOM 2028 N N . GLU A 1 261 ? 29.637 -3.463 1.364 1.00 86.25 261 GLU A N 1
ATOM 2029 C CA . GLU A 1 261 ? 30.809 -4.157 1.929 1.00 86.25 261 GLU A CA 1
ATOM 2030 C C . GLU A 1 261 ? 31.684 -3.232 2.788 1.00 86.25 261 GLU A C 1
ATOM 2032 O O . GLU A 1 261 ? 32.313 -3.677 3.743 1.00 86.25 261 GLU A O 1
ATOM 2037 N N . LYS A 1 262 ? 31.680 -1.927 2.491 1.00 82.62 262 LYS A N 1
ATOM 2038 C CA . LYS A 1 262 ? 32.406 -0.889 3.243 1.00 82.62 262 LYS A CA 1
ATOM 2039 C C . LYS A 1 262 ? 31.492 -0.055 4.147 1.00 82.62 262 LYS A C 1
ATOM 2041 O O . LYS A 1 262 ? 31.781 1.109 4.405 1.00 82.62 262 LYS A O 1
ATOM 2046 N N . SER A 1 263 ? 30.353 -0.611 4.567 1.00 81.12 263 SER A N 1
ATOM 2047 C CA . SER A 1 263 ? 29.329 0.090 5.364 1.00 81.12 263 SER A CA 1
ATOM 2048 C C . SER A 1 263 ? 28.801 1.384 4.724 1.00 81.12 263 SER A C 1
ATOM 2050 O O . SER A 1 263 ? 28.223 2.227 5.409 1.00 81.12 263 SER A O 1
ATOM 2052 N N . HIS A 1 264 ? 28.970 1.541 3.408 1.00 85.56 264 HIS A N 1
ATOM 2053 C CA . HIS A 1 264 ? 28.427 2.676 2.676 1.00 85.56 264 HIS A CA 1
ATOM 2054 C C . HIS A 1 264 ? 26.897 2.610 2.676 1.00 85.56 264 HIS A C 1
ATOM 2056 O O . HIS A 1 264 ? 26.307 1.534 2.530 1.00 85.56 264 HIS A O 1
ATOM 2062 N N . THR A 1 265 ? 26.274 3.768 2.871 1.00 90.25 265 THR A N 1
ATOM 2063 C CA . THR A 1 265 ? 24.824 3.939 2.892 1.00 90.25 265 THR A CA 1
ATOM 2064 C C . THR A 1 265 ? 24.465 5.039 1.908 1.00 90.25 265 THR A C 1
ATOM 2066 O O . THR A 1 265 ? 25.017 6.129 2.004 1.00 90.25 265 THR A O 1
ATOM 2069 N N . VAL A 1 266 ? 23.559 4.741 0.981 1.00 90.25 266 VAL A N 1
ATOM 2070 C CA . VAL A 1 266 ? 23.097 5.666 -0.055 1.00 90.25 266 VAL A CA 1
ATOM 2071 C C . VAL A 1 266 ? 22.048 6.595 0.533 1.00 90.25 266 VAL A C 1
ATOM 2073 O O . VAL A 1 266 ? 21.007 6.149 1.016 1.00 90.25 266 VAL A O 1
ATOM 2076 N N . SER A 1 267 ? 22.319 7.890 0.471 1.00 88.38 267 SER A N 1
ATOM 2077 C CA . SER A 1 267 ? 21.459 8.965 0.960 1.00 88.38 267 SER A CA 1
ATOM 2078 C C . SER A 1 267 ? 20.965 9.854 -0.187 1.00 88.38 267 SER A C 1
ATOM 2080 O O . SER A 1 267 ? 21.364 9.692 -1.339 1.00 88.38 267 SER A O 1
ATOM 2082 N N . LEU A 1 268 ? 20.140 10.859 0.123 1.00 86.56 268 LEU A N 1
ATOM 2083 C CA . LEU A 1 268 ? 19.718 11.877 -0.852 1.00 86.56 268 LEU A CA 1
ATOM 2084 C C . LEU A 1 268 ? 20.872 12.762 -1.370 1.00 86.56 268 LEU A C 1
ATOM 2086 O O . LEU A 1 268 ? 20.686 13.489 -2.347 1.00 86.56 268 LEU A O 1
ATOM 2090 N N . ALA A 1 269 ? 22.052 12.713 -0.739 1.00 86.12 269 ALA A N 1
ATOM 2091 C CA . ALA A 1 269 ? 23.257 13.350 -1.269 1.00 86.12 269 ALA A CA 1
ATOM 2092 C C . ALA A 1 269 ? 23.854 12.558 -2.446 1.00 86.12 269 ALA A C 1
ATOM 2094 O O . ALA A 1 269 ? 24.391 13.152 -3.379 1.00 86.12 269 ALA A O 1
ATOM 2095 N N . ASP A 1 270 ? 23.711 11.231 -2.423 1.00 88.00 270 ASP A N 1
ATOM 2096 C CA . ASP A 1 270 ? 24.257 10.315 -3.429 1.00 88.00 270 ASP A CA 1
ATOM 2097 C C . ASP A 1 270 ? 23.295 10.117 -4.616 1.00 88.00 270 ASP A C 1
ATOM 2099 O O . ASP A 1 270 ? 23.708 9.728 -5.708 1.00 88.00 270 ASP A O 1
ATOM 2103 N N . ALA A 1 271 ? 22.006 10.403 -4.410 1.00 93.62 271 ALA A N 1
ATOM 2104 C CA . ALA A 1 271 ? 20.919 9.975 -5.280 1.00 93.62 271 ALA A CA 1
ATOM 2105 C C . ALA A 1 271 ? 19.861 11.059 -5.561 1.00 93.62 271 ALA A C 1
ATOM 2107 O O . ALA A 1 271 ? 19.830 12.150 -4.979 1.00 93.62 271 ALA A O 1
ATOM 2108 N N . HIS A 1 272 ? 18.965 10.762 -6.500 1.00 95.81 272 HIS A N 1
ATOM 2109 C CA . HIS A 1 272 ? 17.770 11.554 -6.765 1.00 95.81 272 HIS A CA 1
ATOM 2110 C C . HIS A 1 272 ? 16.588 11.032 -5.925 1.00 95.81 272 HIS A C 1
ATOM 2112 O O . HIS A 1 272 ? 16.446 9.816 -5.809 1.00 95.81 272 HIS A O 1
ATOM 2118 N N . PRO A 1 273 ? 15.692 11.891 -5.392 1.00 95.44 273 PRO A N 1
ATOM 2119 C CA . PRO A 1 273 ? 14.502 11.451 -4.657 1.00 95.44 273 PRO A CA 1
ATOM 2120 C C . PRO A 1 273 ? 13.640 10.431 -5.415 1.00 95.44 273 PRO A C 1
ATOM 2122 O O . PRO A 1 273 ? 13.119 9.498 -4.812 1.00 95.44 273 PRO A O 1
ATOM 2125 N N . LEU A 1 274 ? 13.557 10.548 -6.746 1.00 96.06 274 LEU A N 1
ATOM 2126 C CA . LEU A 1 274 ? 12.822 9.604 -7.605 1.00 96.06 274 LEU A CA 1
ATOM 2127 C C . LEU A 1 274 ? 13.375 8.170 -7.589 1.00 96.06 274 LEU A C 1
ATOM 2129 O O . LEU A 1 274 ? 12.656 7.249 -7.972 1.00 96.06 274 LEU A O 1
ATOM 2133 N N . GLN A 1 275 ? 14.592 7.947 -7.079 1.00 96.38 275 GLN A N 1
ATOM 2134 C CA . GLN A 1 275 ? 15.091 6.595 -6.824 1.00 96.38 275 GLN A CA 1
ATOM 2135 C C . GLN A 1 275 ? 14.221 5.832 -5.816 1.00 96.38 275 GLN A C 1
ATOM 2137 O O . GLN A 1 275 ? 14.284 4.605 -5.777 1.00 96.38 275 GLN A O 1
ATOM 2142 N N . ALA A 1 276 ? 13.371 6.524 -5.047 1.00 96.12 276 ALA A N 1
ATOM 2143 C CA . ALA A 1 276 ? 12.372 5.907 -4.182 1.00 96.12 276 ALA A CA 1
ATOM 2144 C C . ALA A 1 276 ? 11.570 4.802 -4.894 1.00 96.12 276 ALA A C 1
ATOM 2146 O O . ALA A 1 276 ? 11.438 3.712 -4.342 1.00 96.12 276 ALA A O 1
ATOM 2147 N N . TYR A 1 277 ? 11.142 5.039 -6.137 1.00 97.50 277 TYR A N 1
ATOM 2148 C CA . TYR A 1 277 ? 10.355 4.084 -6.928 1.00 97.50 277 TYR A CA 1
ATOM 2149 C C . TYR A 1 277 ? 11.177 2.940 -7.544 1.00 97.50 277 TYR A C 1
ATOM 2151 O O . TYR A 1 277 ? 10.613 1.979 -8.062 1.00 97.50 277 TYR A O 1
ATOM 2159 N N . PHE A 1 278 ? 12.507 3.056 -7.532 1.00 97.50 278 PHE A N 1
ATOM 2160 C CA . PHE A 1 278 ? 13.429 2.232 -8.320 1.00 97.50 278 PHE A CA 1
ATOM 2161 C C . PHE A 1 278 ? 14.642 1.762 -7.503 1.00 97.50 278 PHE A C 1
ATOM 2163 O O . PHE A 1 278 ? 15.720 1.495 -8.042 1.00 97.50 278 PHE A O 1
ATOM 2170 N N . GLY A 1 279 ? 14.483 1.665 -6.181 1.00 95.69 279 GLY A N 1
ATOM 2171 C CA . GLY A 1 279 ? 15.520 1.153 -5.293 1.00 95.69 279 GLY A CA 1
ATOM 2172 C C . GLY A 1 279 ? 15.942 -0.263 -5.693 1.00 95.69 279 GLY A C 1
ATOM 2173 O O . GLY A 1 279 ? 15.105 -1.125 -5.923 1.00 95.69 279 GLY A O 1
ATOM 2174 N N . MET A 1 280 ? 17.250 -0.510 -5.738 1.00 96.12 280 MET A N 1
ATOM 2175 C CA . MET A 1 280 ? 17.850 -1.785 -6.158 1.00 96.12 280 MET A CA 1
ATOM 2176 C C . MET A 1 280 ? 18.731 -2.385 -5.042 1.00 96.12 280 MET A C 1
ATOM 2178 O O . MET A 1 280 ? 19.959 -2.348 -5.127 1.00 96.12 280 MET A O 1
ATOM 2182 N N . PRO A 1 281 ? 18.148 -2.859 -3.924 1.00 95.69 281 PRO A N 1
ATOM 2183 C CA . PRO A 1 281 ? 18.903 -3.385 -2.778 1.00 95.69 281 PRO A CA 1
ATOM 2184 C C . PRO A 1 281 ? 19.579 -4.739 -3.042 1.00 95.69 281 PRO A C 1
ATOM 2186 O O . PRO A 1 281 ? 20.565 -5.073 -2.381 1.00 95.69 281 PRO A O 1
ATOM 2189 N N . ARG A 1 282 ? 19.042 -5.559 -3.957 1.00 95.31 282 ARG A N 1
ATOM 2190 C CA . ARG A 1 282 ? 19.562 -6.891 -4.291 1.00 95.31 282 ARG A CA 1
ATOM 2191 C C . ARG A 1 282 ? 20.414 -6.829 -5.549 1.00 95.31 282 ARG A C 1
ATOM 2193 O O . ARG A 1 282 ? 20.011 -6.260 -6.557 1.00 95.31 282 ARG A O 1
ATOM 2200 N N . ARG A 1 283 ? 21.580 -7.468 -5.493 1.00 95.50 283 ARG A N 1
ATOM 2201 C CA . ARG A 1 283 ? 22.483 -7.628 -6.636 1.00 95.50 283 ARG A CA 1
ATOM 2202 C C . ARG A 1 283 ? 22.078 -8.871 -7.403 1.00 95.50 283 ARG A C 1
ATOM 2204 O O . ARG A 1 283 ? 22.426 -9.968 -6.975 1.00 95.50 283 ARG A O 1
ATOM 2211 N N . ILE A 1 284 ? 21.305 -8.705 -8.467 1.00 95.75 284 ILE A N 1
ATOM 2212 C CA . ILE A 1 284 ? 20.704 -9.811 -9.217 1.00 95.75 284 ILE A CA 1
ATOM 2213 C C . ILE A 1 284 ? 21.042 -9.667 -10.698 1.00 95.75 284 ILE A C 1
ATOM 2215 O O . ILE A 1 284 ? 21.003 -8.567 -11.238 1.00 95.75 284 ILE A O 1
ATOM 2219 N N . ARG A 1 285 ? 21.340 -10.782 -11.364 1.00 95.50 285 ARG A N 1
ATOM 2220 C CA . ARG A 1 285 ? 21.401 -10.896 -12.826 1.00 95.50 285 ARG A CA 1
ATOM 2221 C C . ARG A 1 285 ? 20.531 -12.066 -13.263 1.00 95.50 285 ARG A C 1
ATOM 2223 O O . ARG A 1 285 ? 20.724 -13.173 -12.769 1.00 95.50 285 ARG A O 1
ATOM 2230 N N . LEU A 1 286 ? 19.576 -11.815 -14.154 1.00 96.38 286 LEU A N 1
ATOM 2231 C CA . LEU A 1 286 ? 18.655 -12.842 -14.644 1.00 96.38 286 LEU A CA 1
ATOM 2232 C C . LEU A 1 286 ? 19.365 -13.806 -15.604 1.00 96.38 286 LEU A C 1
ATOM 2234 O O . LEU A 1 286 ? 20.209 -13.386 -16.401 1.00 96.38 286 LEU A O 1
ATOM 2238 N N . ALA A 1 287 ? 18.995 -15.082 -15.529 1.00 94.44 287 ALA A N 1
ATOM 2239 C CA . ALA A 1 287 ? 19.447 -16.141 -16.420 1.00 94.44 287 ALA A CA 1
ATOM 2240 C C . ALA A 1 287 ? 18.320 -16.510 -17.394 1.00 94.44 287 ALA A C 1
ATOM 2242 O O . ALA A 1 287 ? 17.252 -16.988 -16.998 1.00 94.44 287 ALA A O 1
ATOM 2243 N N . PHE A 1 288 ? 18.559 -16.235 -18.675 1.00 93.19 288 PHE A N 1
ATOM 2244 C CA . PHE A 1 288 ? 17.601 -16.441 -19.757 1.00 93.19 288 PHE A CA 1
ATOM 2245 C C . PHE A 1 288 ? 17.780 -17.835 -20.360 1.00 93.19 288 PHE A C 1
ATOM 2247 O O . PHE A 1 288 ? 18.908 -18.286 -20.568 1.00 93.19 288 PHE A O 1
ATOM 2254 N N . SER A 1 289 ? 16.669 -18.493 -20.676 1.00 91.94 289 SER A N 1
ATOM 2255 C CA . SER A 1 289 ? 16.675 -19.753 -21.417 1.00 91.94 289 SER A CA 1
ATOM 2256 C C . SER A 1 289 ? 17.162 -19.528 -22.850 1.00 91.94 289 SER A C 1
ATOM 2258 O O . SER A 1 289 ? 16.869 -18.501 -23.464 1.00 91.94 289 SER A O 1
ATOM 2260 N N . SER A 1 290 ? 17.871 -20.511 -23.409 1.00 87.56 290 SER A N 1
ATOM 2261 C CA . SER A 1 290 ? 18.236 -20.515 -24.830 1.00 87.56 290 SER A CA 1
ATOM 2262 C C . SER A 1 290 ? 17.065 -20.857 -25.750 1.00 87.56 290 SER A C 1
ATOM 2264 O O . SER A 1 290 ? 17.120 -20.555 -26.937 1.00 87.56 290 SER A O 1
ATOM 2266 N N . GLU A 1 291 ? 16.035 -21.510 -25.213 1.00 89.38 291 GLU A N 1
ATOM 2267 C CA . GLU A 1 291 ? 14.848 -21.942 -25.950 1.00 89.38 291 GLU A CA 1
ATOM 2268 C C . GLU A 1 291 ? 13.597 -21.252 -25.380 1.00 89.38 291 GLU A C 1
ATOM 2270 O O . GLU A 1 291 ? 13.509 -21.052 -24.159 1.00 89.38 291 GLU A O 1
ATOM 2275 N N . PRO A 1 292 ? 12.628 -20.881 -26.233 1.00 93.19 292 PRO A N 1
ATOM 2276 C CA . PRO A 1 292 ? 11.353 -20.347 -25.779 1.00 93.19 292 PRO A CA 1
ATOM 2277 C C . PRO A 1 292 ? 10.505 -21.442 -25.117 1.00 93.19 292 PRO A C 1
ATOM 2279 O O . PRO A 1 292 ? 10.782 -22.637 -25.230 1.00 93.19 292 PRO A O 1
ATOM 2282 N N . GLY A 1 293 ? 9.437 -21.032 -24.445 1.00 95.62 293 GLY A N 1
ATOM 2283 C CA . GLY A 1 293 ? 8.453 -21.939 -23.869 1.00 95.62 293 GLY A CA 1
ATOM 2284 C C . GLY A 1 293 ? 7.279 -21.175 -23.273 1.00 95.62 293 GLY A C 1
ATOM 2285 O O . GLY A 1 293 ? 7.034 -20.033 -23.646 1.00 95.62 293 GLY A O 1
ATOM 2286 N N . ILE A 1 294 ? 6.566 -21.807 -22.345 1.00 97.06 294 ILE A N 1
ATOM 2287 C CA . ILE A 1 294 ? 5.360 -21.249 -21.727 1.00 97.06 294 ILE A CA 1
ATOM 2288 C C . ILE A 1 294 ? 5.711 -20.653 -20.361 1.00 97.06 294 ILE A C 1
ATOM 2290 O O . ILE A 1 294 ? 6.339 -21.308 -19.525 1.00 97.06 294 ILE A O 1
ATOM 2294 N N . CYS A 1 295 ? 5.303 -19.408 -20.127 1.00 97.25 295 CYS A N 1
ATOM 2295 C CA . CYS A 1 295 ? 5.424 -18.749 -18.833 1.00 97.25 295 CYS A CA 1
ATOM 2296 C C . CYS A 1 295 ? 4.560 -19.466 -17.788 1.00 97.25 295 CYS A C 1
ATOM 2298 O O . CYS A 1 295 ? 3.340 -19.469 -17.903 1.00 97.25 295 CYS A O 1
ATOM 2300 N N . SER A 1 296 ? 5.155 -19.975 -16.704 1.00 97.00 296 SER A N 1
ATOM 2301 C CA . SER A 1 296 ? 4.405 -20.674 -15.645 1.00 97.00 296 SER A CA 1
ATOM 2302 C C . SER A 1 296 ? 3.429 -19.781 -14.864 1.00 97.00 296 SER A C 1
ATOM 2304 O O . SER A 1 296 ? 2.669 -20.285 -14.046 1.00 97.00 296 SER A O 1
ATOM 2306 N N . MET A 1 297 ? 3.492 -18.456 -15.036 1.00 96.00 297 MET A N 1
ATOM 2307 C CA . MET A 1 297 ? 2.597 -17.516 -14.356 1.00 96.00 297 MET A CA 1
ATOM 2308 C C . MET A 1 297 ? 1.442 -17.054 -15.236 1.00 96.00 297 MET A C 1
ATOM 2310 O O . MET A 1 297 ? 0.345 -16.870 -14.727 1.00 96.00 297 MET A O 1
ATOM 2314 N N . THR A 1 298 ? 1.696 -16.805 -16.518 1.00 96.00 298 THR A N 1
ATOM 2315 C CA . THR A 1 298 ? 0.735 -16.140 -17.410 1.00 96.00 298 THR A CA 1
ATOM 2316 C C . THR A 1 298 ? 0.266 -17.025 -18.554 1.00 96.00 298 THR A C 1
ATOM 2318 O O . THR A 1 298 ? -0.572 -16.580 -19.325 1.00 96.00 298 THR A O 1
ATOM 2321 N N . ASP A 1 299 ? 0.829 -18.228 -18.690 1.00 96.06 299 ASP A N 1
ATOM 2322 C CA . ASP A 1 299 ? 0.590 -19.180 -19.781 1.00 96.06 299 ASP A CA 1
ATOM 2323 C C . ASP A 1 299 ? 0.935 -18.660 -21.193 1.00 96.06 299 ASP A C 1
ATOM 2325 O O . ASP A 1 299 ? 0.688 -19.333 -22.188 1.00 96.06 299 ASP A O 1
ATOM 2329 N N . GLU A 1 300 ? 1.574 -17.490 -21.288 1.00 94.88 300 GLU A N 1
ATOM 2330 C CA . GLU A 1 300 ? 2.039 -16.906 -22.550 1.00 94.88 300 GLU A CA 1
ATOM 2331 C C . GLU A 1 300 ? 3.266 -17.653 -23.092 1.00 94.88 300 GLU A C 1
ATOM 2333 O O . GLU A 1 300 ? 4.203 -17.962 -22.344 1.00 94.88 300 GLU A O 1
ATOM 2338 N N . GLU A 1 301 ? 3.289 -17.891 -24.403 1.00 95.44 301 GLU A N 1
ATOM 2339 C CA . GLU A 1 301 ? 4.435 -18.464 -25.113 1.00 95.44 301 GLU A CA 1
ATOM 2340 C C . GLU A 1 301 ? 5.473 -17.388 -25.464 1.00 95.44 301 GLU A C 1
ATOM 2342 O O . GLU A 1 301 ? 5.140 -16.308 -25.952 1.00 95.44 301 GLU A O 1
ATOM 2347 N N . GLY A 1 302 ? 6.760 -17.679 -25.264 1.00 94.25 302 GLY A N 1
ATOM 2348 C CA . GLY A 1 302 ? 7.832 -16.766 -25.655 1.00 94.25 302 GLY A CA 1
ATOM 2349 C C . GLY A 1 302 ? 9.178 -17.046 -24.989 1.00 94.25 302 GLY A C 1
ATOM 2350 O O . GLY A 1 302 ? 9.409 -18.137 -24.463 1.00 94.25 302 GLY A O 1
ATOM 2351 N N . PRO A 1 303 ? 10.109 -16.075 -25.020 1.00 95.00 303 PRO A N 1
ATOM 2352 C CA . PRO A 1 303 ? 11.380 -16.175 -24.314 1.00 95.00 303 PRO A CA 1
ATOM 2353 C C . PRO A 1 303 ? 11.181 -16.283 -22.799 1.00 95.00 303 PRO A C 1
ATOM 2355 O O . PRO A 1 303 ? 10.336 -15.599 -22.216 1.00 95.00 303 PRO A O 1
ATOM 2358 N N . LEU A 1 304 ? 12.007 -17.113 -22.160 1.00 95.94 304 LEU A N 1
ATOM 2359 C CA . LEU A 1 304 ? 11.876 -17.455 -20.747 1.00 95.94 304 LEU A CA 1
ATOM 2360 C C . LEU A 1 304 ? 13.093 -17.043 -19.917 1.00 95.94 304 LEU A C 1
ATOM 2362 O O . LEU A 1 304 ? 14.231 -17.033 -20.388 1.00 95.94 304 LEU A O 1
ATOM 2366 N N . VAL A 1 305 ? 12.837 -16.794 -18.637 1.00 96.69 305 VAL A N 1
ATOM 2367 C CA . VAL A 1 305 ? 13.820 -16.662 -17.564 1.00 96.69 305 VAL A CA 1
ATOM 2368 C C . VAL A 1 305 ? 13.627 -17.833 -16.607 1.00 96.69 305 VAL A C 1
ATOM 2370 O O . VAL A 1 305 ? 12.541 -18.016 -16.057 1.00 96.69 305 VAL A O 1
ATOM 2373 N N . THR A 1 306 ? 14.671 -18.635 -16.416 1.00 95.50 306 THR A N 1
ATOM 2374 C CA . THR A 1 306 ? 14.627 -19.875 -15.614 1.00 95.50 306 THR A CA 1
ATOM 2375 C C . THR A 1 306 ? 15.285 -19.713 -14.251 1.00 95.50 306 THR A C 1
ATOM 2377 O O . THR A 1 306 ? 14.983 -20.446 -13.309 1.00 95.50 306 THR A O 1
ATOM 2380 N N . GLY A 1 307 ? 16.160 -18.720 -14.108 1.00 95.38 307 GLY A N 1
ATOM 2381 C CA . GLY A 1 307 ? 16.874 -18.482 -12.867 1.00 95.38 307 GLY A CA 1
ATOM 2382 C C . GLY A 1 307 ? 17.514 -17.110 -12.789 1.00 95.38 307 GLY A C 1
ATOM 2383 O O . GLY A 1 307 ? 17.267 -16.221 -13.605 1.00 95.38 307 GLY A O 1
ATOM 2384 N N . PHE A 1 308 ? 18.345 -16.932 -11.771 1.00 95.06 308 PHE A N 1
ATOM 2385 C CA . PHE A 1 308 ? 19.168 -15.747 -11.597 1.00 95.06 308 PHE A CA 1
ATOM 2386 C C . PHE A 1 308 ? 20.415 -16.037 -10.761 1.00 95.06 308 PHE A C 1
ATOM 2388 O O . PHE A 1 308 ? 20.481 -16.982 -9.972 1.00 95.06 308 PHE A O 1
ATOM 2395 N N . ILE A 1 309 ? 21.408 -15.167 -10.900 1.00 93.88 309 ILE A N 1
ATOM 2396 C CA . ILE A 1 309 ? 22.607 -15.128 -10.069 1.00 93.88 309 ILE A CA 1
ATOM 2397 C C . ILE A 1 309 ? 22.470 -13.956 -9.102 1.00 93.88 309 ILE A C 1
ATOM 2399 O O . ILE A 1 309 ? 22.161 -12.839 -9.518 1.00 93.88 309 ILE A O 1
ATOM 2403 N N . GLN A 1 310 ? 22.727 -14.199 -7.815 1.00 91.81 310 GLN A N 1
ATOM 2404 C CA . GLN A 1 310 ? 22.708 -13.171 -6.777 1.00 91.81 310 GLN A CA 1
ATOM 2405 C C . GLN A 1 310 ? 24.008 -13.160 -5.975 1.00 91.81 310 GLN A C 1
ATOM 2407 O O . GLN A 1 310 ? 24.524 -14.215 -5.604 1.00 91.81 310 GLN A O 1
ATOM 2412 N N . LYS A 1 311 ? 24.500 -11.959 -5.647 1.00 91.62 311 LYS A N 1
ATOM 2413 C CA . LYS A 1 311 ? 25.592 -11.757 -4.682 1.00 91.62 311 LYS A CA 1
ATOM 2414 C C . LYS A 1 311 ? 25.108 -11.002 -3.435 1.00 91.62 311 LYS A C 1
ATOM 2416 O O . LYS A 1 311 ? 24.202 -10.171 -3.537 1.00 91.62 311 LYS A O 1
ATOM 2421 N N . PRO A 1 312 ? 25.688 -11.273 -2.252 1.00 91.38 312 PRO A N 1
ATOM 2422 C CA . PRO A 1 312 ? 25.391 -10.507 -1.048 1.00 91.38 312 PRO A CA 1
ATOM 2423 C C . PRO A 1 312 ? 25.947 -9.074 -1.137 1.00 91.38 312 PRO A C 1
ATOM 2425 O O . PRO A 1 312 ? 26.632 -8.694 -2.088 1.00 91.38 312 PRO A O 1
ATOM 2428 N N . TYR A 1 313 ? 25.648 -8.282 -0.109 1.00 91.69 313 TYR A N 1
ATOM 2429 C CA . TYR A 1 313 ? 26.125 -6.916 0.115 1.00 91.69 313 TYR A CA 1
ATOM 2430 C C . TYR A 1 313 ? 25.723 -5.910 -0.968 1.00 91.69 313 TYR A C 1
ATOM 2432 O O . TYR A 1 313 ? 26.502 -5.030 -1.333 1.00 91.69 313 TYR A O 1
ATOM 2440 N N . GLY A 1 314 ? 24.474 -5.986 -1.433 1.00 93.75 314 GLY A N 1
ATOM 2441 C CA . GLY A 1 314 ? 23.891 -4.953 -2.292 1.00 93.75 314 GLY A CA 1
ATOM 2442 C C . GLY A 1 314 ? 23.750 -3.589 -1.619 1.00 93.75 314 GLY A C 1
ATOM 2443 O O . GLY A 1 314 ? 24.259 -3.362 -0.512 1.00 93.75 314 GLY A O 1
ATOM 2444 N N . THR A 1 315 ? 23.076 -2.670 -2.304 1.00 94.25 315 THR A N 1
ATOM 2445 C CA . THR A 1 315 ? 22.967 -1.275 -1.879 1.00 94.25 315 THR A CA 1
ATOM 2446 C C . THR A 1 315 ? 22.240 -1.157 -0.540 1.00 94.25 315 THR A C 1
ATOM 2448 O O . THR A 1 315 ? 21.155 -1.704 -0.345 1.00 94.25 315 THR A O 1
ATOM 2451 N N . ASN A 1 316 ? 22.849 -0.438 0.404 1.00 93.62 316 ASN A N 1
ATOM 2452 C CA . ASN A 1 316 ? 22.223 -0.102 1.675 1.00 93.62 316 ASN A CA 1
ATOM 2453 C C . ASN A 1 316 ? 21.624 1.299 1.574 1.00 93.62 316 ASN A C 1
ATOM 2455 O O . ASN A 1 316 ? 22.367 2.271 1.548 1.00 93.62 316 ASN A O 1
ATOM 2459 N N . TYR A 1 317 ? 20.302 1.410 1.529 1.00 91.12 317 TYR A N 1
ATOM 2460 C CA . TYR A 1 317 ? 19.641 2.711 1.422 1.00 91.12 317 TYR A CA 1
ATOM 2461 C C . TYR A 1 317 ? 19.509 3.438 2.766 1.00 91.12 317 TYR A C 1
ATOM 2463 O O . TYR A 1 317 ? 19.182 4.612 2.789 1.00 91.12 317 TYR A O 1
ATOM 2471 N N . GLY A 1 318 ? 19.781 2.796 3.906 1.00 87.25 318 GLY A N 1
ATOM 2472 C CA . GLY A 1 318 ? 19.564 3.448 5.200 1.00 87.25 318 GLY A CA 1
ATOM 2473 C C . GLY A 1 318 ? 18.095 3.842 5.364 1.00 87.25 318 GLY A C 1
ATOM 2474 O O . GLY A 1 318 ? 17.226 2.976 5.304 1.00 87.25 318 GLY A O 1
ATOM 2475 N N . MET A 1 319 ? 17.826 5.135 5.559 1.00 82.50 319 MET A N 1
ATOM 2476 C CA . MET A 1 319 ? 16.487 5.656 5.840 1.00 82.50 319 MET A CA 1
ATOM 2477 C C . MET A 1 319 ? 16.007 6.569 4.712 1.00 82.50 319 MET A C 1
ATOM 2479 O O . MET A 1 319 ? 16.528 7.667 4.529 1.00 82.50 319 MET A O 1
ATOM 2483 N N . TRP A 1 320 ? 14.990 6.117 3.981 1.00 90.50 320 TRP A N 1
ATOM 2484 C CA . TRP A 1 320 ? 14.342 6.868 2.905 1.00 90.50 320 TRP A CA 1
ATOM 2485 C C . TRP A 1 320 ? 12.841 6.960 3.141 1.00 90.50 320 TRP A C 1
ATOM 2487 O O . TRP A 1 320 ? 12.220 6.045 3.693 1.00 90.50 320 TRP A O 1
ATOM 2497 N N . GLN A 1 321 ? 12.263 8.061 2.669 1.00 91.75 321 GLN A N 1
ATOM 2498 C CA . GLN A 1 321 ? 10.822 8.250 2.629 1.00 91.75 321 GLN A CA 1
ATOM 2499 C C . GLN A 1 321 ? 10.315 8.057 1.205 1.00 91.75 321 GLN A C 1
ATOM 2501 O O . GLN A 1 321 ? 10.737 8.751 0.285 1.00 91.75 321 GLN A O 1
ATOM 2506 N N . HIS A 1 322 ? 9.427 7.086 1.037 1.00 96.19 322 HIS A N 1
ATOM 2507 C CA . HIS A 1 322 ? 8.760 6.794 -0.214 1.00 96.19 322 HIS A CA 1
ATOM 2508 C C . HIS A 1 322 ? 7.397 7.490 -0.233 1.00 96.19 322 HIS A C 1
ATOM 2510 O O . HIS A 1 322 ? 6.640 7.347 0.730 1.00 96.19 322 HIS A O 1
ATOM 2516 N N . PRO A 1 323 ? 7.039 8.189 -1.321 1.00 96.88 323 PRO A N 1
ATOM 2517 C CA . PRO A 1 323 ? 5.840 9.027 -1.368 1.00 96.88 323 PRO A CA 1
ATOM 2518 C C . PRO A 1 323 ? 4.522 8.256 -1.230 1.00 96.88 323 PRO A C 1
ATOM 2520 O O . PRO A 1 323 ? 3.519 8.866 -0.886 1.00 96.88 323 PRO A O 1
ATOM 2523 N N . LEU A 1 324 ? 4.526 6.940 -1.474 1.00 98.19 324 LEU A N 1
ATOM 2524 C CA . LEU A 1 324 ? 3.347 6.062 -1.378 1.00 98.19 324 LEU A CA 1
ATOM 2525 C C . LEU A 1 324 ? 3.303 5.208 -0.097 1.00 98.19 324 LEU A C 1
ATOM 2527 O O . LEU A 1 324 ? 2.451 4.331 0.024 1.00 98.19 324 LEU A O 1
ATOM 2531 N N . THR A 1 325 ? 4.239 5.393 0.839 1.00 97.38 325 THR A N 1
ATOM 2532 C CA . THR A 1 325 ? 4.340 4.557 2.049 1.00 97.38 325 THR A CA 1
ATOM 2533 C C . THR A 1 325 ? 4.051 5.369 3.309 1.00 97.38 325 THR A C 1
ATOM 2535 O O . THR A 1 325 ? 4.654 6.424 3.487 1.00 97.38 325 THR A O 1
ATOM 2538 N N . PRO A 1 326 ? 3.153 4.909 4.198 1.00 96.00 326 PRO A N 1
ATOM 2539 C CA . PRO A 1 326 ? 2.981 5.530 5.503 1.00 96.00 326 PRO A CA 1
ATOM 2540 C C . PRO A 1 326 ? 4.196 5.279 6.402 1.00 96.00 326 PRO A C 1
ATOM 2542 O O . PRO A 1 326 ? 4.830 4.219 6.347 1.00 96.00 326 PRO A O 1
ATOM 2545 N N . TYR A 1 327 ? 4.490 6.235 7.279 1.00 94.44 327 TYR A N 1
ATOM 2546 C CA . TYR A 1 327 ? 5.612 6.180 8.216 1.00 94.44 327 TYR A CA 1
ATOM 2547 C C . TYR A 1 327 ? 5.146 6.347 9.663 1.00 94.44 327 TYR A C 1
ATOM 2549 O O . TYR A 1 327 ? 3.998 6.675 9.948 1.00 94.44 327 TYR A O 1
ATOM 2557 N N . ARG A 1 328 ? 6.041 6.081 10.612 1.00 91.12 328 ARG A N 1
ATOM 2558 C CA . ARG A 1 328 ? 5.844 6.388 12.029 1.00 91.12 328 ARG A CA 1
ATOM 2559 C C . ARG A 1 328 ? 7.139 6.853 12.676 1.00 91.12 328 ARG A C 1
ATOM 2561 O O . ARG A 1 328 ? 8.180 6.230 12.469 1.00 91.12 328 ARG A O 1
ATOM 2568 N N . ARG A 1 329 ? 7.074 7.844 13.557 1.00 89.25 329 ARG A N 1
ATOM 2569 C CA . ARG A 1 329 ? 8.179 8.215 14.451 1.00 89.25 329 ARG A CA 1
ATOM 2570 C C . ARG A 1 329 ? 7.871 7.824 15.886 1.00 89.25 329 ARG A C 1
ATOM 2572 O O . ARG A 1 329 ? 6.721 7.725 16.300 1.00 89.25 329 ARG A O 1
ATOM 2579 N N . GLN A 1 330 ? 8.921 7.585 16.667 1.00 85.00 330 GLN A N 1
ATOM 2580 C CA . GLN A 1 330 ? 8.778 7.382 18.115 1.00 85.00 330 GLN A CA 1
ATOM 2581 C C . GLN A 1 330 ? 8.647 8.703 18.888 1.00 85.00 330 GLN A C 1
ATOM 2583 O O . GLN A 1 330 ? 8.133 8.704 20.000 1.00 85.00 330 GLN A O 1
ATOM 2588 N N . LYS A 1 331 ? 9.155 9.796 18.312 1.00 82.94 331 LYS A N 1
ATOM 2589 C CA . LYS A 1 331 ? 9.151 11.166 18.838 1.00 82.94 331 LYS A CA 1
ATOM 2590 C C . LYS A 1 331 ? 9.279 12.138 17.663 1.00 82.94 331 LYS A C 1
ATOM 2592 O O . LYS A 1 331 ? 9.792 11.733 16.624 1.00 82.94 331 LYS A O 1
ATOM 2597 N N . GLU A 1 332 ? 8.887 13.394 17.835 1.00 78.94 332 GLU A N 1
ATOM 2598 C CA . GLU A 1 332 ? 8.826 14.410 16.766 1.00 78.94 332 GLU A CA 1
ATOM 2599 C C . GLU A 1 332 ? 10.139 14.566 15.982 1.00 78.94 332 GLU A C 1
ATOM 2601 O O . GLU A 1 332 ? 10.163 14.396 14.768 1.00 78.94 332 GLU A O 1
ATOM 2606 N N . ALA A 1 333 ? 11.266 14.729 16.679 1.00 80.94 333 ALA A N 1
ATOM 2607 C CA . ALA A 1 333 ? 12.599 14.786 16.066 1.00 80.94 333 ALA A CA 1
ATOM 2608 C C . ALA A 1 333 ? 13.248 13.397 15.835 1.00 80.94 333 ALA A C 1
ATOM 2610 O O . ALA A 1 333 ? 14.468 13.283 15.734 1.00 80.94 333 ALA A O 1
ATOM 2611 N N . GLY A 1 334 ? 12.468 12.312 15.868 1.00 81.44 334 GLY A N 1
ATOM 2612 C CA . GLY A 1 334 ? 12.951 10.937 15.712 1.00 81.44 334 GLY A CA 1
ATOM 2613 C C . GLY A 1 334 ? 12.983 10.476 14.256 1.00 81.44 334 GLY A C 1
ATOM 2614 O O . GLY A 1 334 ? 12.371 11.085 13.387 1.00 81.44 334 GLY A O 1
ATOM 2615 N N . GLU A 1 335 ? 13.666 9.366 13.986 1.00 84.19 335 GLU A N 1
ATOM 2616 C CA . GLU A 1 335 ? 13.714 8.777 12.643 1.00 84.19 335 GLU A CA 1
ATOM 2617 C C . GLU A 1 335 ? 12.366 8.143 12.244 1.00 84.19 335 GLU A C 1
ATOM 2619 O O . GLU A 1 335 ? 11.710 7.522 13.094 1.00 84.19 335 GLU A O 1
ATOM 2624 N N . PRO A 1 336 ? 11.939 8.280 10.973 1.00 88.69 336 PRO A N 1
ATOM 2625 C CA . PRO A 1 336 ? 10.690 7.711 10.490 1.00 88.69 336 PRO A CA 1
ATOM 2626 C C . PRO A 1 336 ? 10.885 6.253 10.077 1.00 88.69 336 PRO A C 1
ATOM 2628 O O . PRO A 1 336 ? 11.720 5.933 9.240 1.00 88.69 336 PRO A O 1
ATOM 2631 N N . TYR A 1 337 ? 10.067 5.357 10.607 1.00 90.12 337 TYR A N 1
ATOM 2632 C CA . TYR A 1 337 ? 10.045 3.947 10.231 1.00 90.12 337 TYR A CA 1
ATOM 2633 C C . TYR A 1 337 ? 8.859 3.687 9.321 1.00 90.12 337 TYR A C 1
ATOM 2635 O O . TYR A 1 337 ? 7.750 4.104 9.645 1.00 90.12 337 TYR A O 1
ATOM 2643 N N . SER A 1 338 ? 9.065 2.962 8.227 1.00 92.25 338 SER A N 1
ATOM 2644 C CA . SER A 1 338 ? 7.957 2.540 7.374 1.00 92.25 338 SER A CA 1
ATOM 2645 C C . SER A 1 338 ? 6.933 1.730 8.168 1.00 92.25 338 SER A C 1
ATOM 2647 O O . SER A 1 338 ? 7.270 0.883 9.011 1.00 92.25 338 SER A O 1
ATOM 2649 N N . ALA A 1 339 ? 5.662 2.004 7.908 1.00 93.00 339 ALA A N 1
ATOM 2650 C CA . ALA A 1 339 ? 4.577 1.167 8.369 1.00 93.00 339 ALA A CA 1
ATOM 2651 C C . ALA A 1 339 ? 4.554 -0.133 7.550 1.00 93.00 339 ALA A C 1
ATOM 2653 O O . ALA A 1 339 ? 4.880 -0.159 6.361 1.00 93.00 339 ALA A O 1
ATOM 2654 N N . LYS A 1 340 ? 4.198 -1.228 8.220 1.00 91.94 340 LYS A N 1
ATOM 2655 C CA . LYS A 1 340 ? 4.202 -2.585 7.668 1.00 91.94 340 LYS A CA 1
ATOM 2656 C C . LYS A 1 340 ? 2.908 -3.282 8.055 1.00 91.94 340 LYS A C 1
ATOM 2658 O O . LYS A 1 340 ? 2.469 -3.083 9.197 1.00 91.94 340 LYS A O 1
ATOM 2663 N N . PRO A 1 341 ? 2.335 -4.125 7.186 1.00 91.75 341 PRO A N 1
ATOM 2664 C CA . PRO A 1 341 ? 1.211 -4.940 7.591 1.00 91.75 341 PRO A CA 1
ATOM 2665 C C . PRO A 1 341 ? 1.677 -5.948 8.641 1.00 91.75 341 PRO A C 1
ATOM 2667 O O . PRO A 1 341 ? 2.763 -6.525 8.552 1.00 91.75 341 PRO A O 1
ATOM 2670 N N . LYS A 1 342 ? 0.849 -6.156 9.663 1.00 86.56 342 LYS A N 1
ATOM 2671 C CA . LYS A 1 342 ? 1.082 -7.192 10.685 1.00 86.56 342 LYS A CA 1
ATOM 2672 C C . LYS A 1 342 ? 0.384 -8.505 10.344 1.00 86.56 342 LYS A C 1
ATOM 2674 O O . LYS A 1 342 ? 0.724 -9.541 10.902 1.00 86.56 342 LYS A O 1
ATOM 2679 N N . SER A 1 343 ? -0.622 -8.436 9.479 1.00 88.75 343 SER A N 1
ATOM 2680 C CA . SER A 1 343 ? -1.465 -9.546 9.046 1.00 88.75 343 SER A CA 1
ATOM 2681 C C . SER A 1 343 ? -2.068 -9.213 7.678 1.00 88.75 343 SER A C 1
ATOM 2683 O O . SER A 1 343 ? -1.812 -8.134 7.147 1.00 88.75 343 SER A O 1
ATOM 2685 N N . GLY A 1 344 ? -2.901 -10.103 7.137 1.00 86.69 344 GLY A N 1
ATOM 2686 C CA . GLY A 1 344 ? -3.729 -9.821 5.958 1.00 86.69 344 GLY A CA 1
ATOM 2687 C C . GLY A 1 344 ? -4.946 -8.924 6.232 1.00 86.69 344 GLY A C 1
ATOM 2688 O O . GLY A 1 344 ? -5.816 -8.842 5.377 1.00 86.69 344 GLY A O 1
ATOM 2689 N N . ARG A 1 345 ? -5.046 -8.300 7.414 1.00 88.12 345 ARG A N 1
ATOM 2690 C CA . ARG A 1 345 ? -6.122 -7.368 7.786 1.00 88.12 345 ARG A CA 1
ATOM 2691 C C . ARG A 1 345 ? -5.612 -5.934 7.867 1.00 88.12 345 ARG A C 1
ATOM 2693 O O . ARG A 1 345 ? -4.471 -5.707 8.277 1.00 88.12 345 ARG A O 1
ATOM 2700 N N . PHE A 1 346 ? -6.494 -5.002 7.536 1.00 93.25 346 PHE A N 1
ATOM 2701 C CA . PHE A 1 346 ? -6.297 -3.564 7.641 1.00 93.25 346 PHE A CA 1
ATOM 2702 C C . PHE A 1 346 ? -7.628 -2.953 8.072 1.00 93.25 346 PHE A C 1
ATOM 2704 O O . PHE A 1 346 ? -8.508 -2.770 7.247 1.00 93.25 346 PHE A O 1
ATOM 2711 N N . GLY A 1 347 ? -7.797 -2.758 9.379 1.00 93.94 347 GLY A N 1
ATOM 2712 C CA . GLY A 1 347 ? -9.014 -2.152 9.931 1.00 93.94 347 GLY A CA 1
ATOM 2713 C C . GLY A 1 347 ? -8.831 -0.663 10.191 1.00 93.94 347 GLY A C 1
ATOM 2714 O O . GLY A 1 347 ? -7.721 -0.132 10.050 1.00 93.94 347 GLY A O 1
ATOM 2715 N N . TYR A 1 348 ? -9.871 0.003 10.685 1.00 95.50 348 TYR A N 1
ATOM 2716 C CA . TYR A 1 348 ? -9.906 1.461 10.790 1.00 95.50 348 TYR A CA 1
ATOM 2717 C C . TYR A 1 348 ? -8.780 2.045 11.654 1.00 95.50 348 TYR A C 1
ATOM 2719 O O . TYR A 1 348 ? -8.410 3.206 11.519 1.00 95.50 348 TYR A O 1
ATOM 2727 N N . ARG A 1 349 ? -8.181 1.253 12.550 1.00 93.25 349 ARG A N 1
ATOM 2728 C CA . ARG A 1 349 ? -7.008 1.663 13.342 1.00 93.25 349 ARG A CA 1
ATOM 2729 C C . ARG A 1 349 ? -5.754 1.803 12.488 1.00 93.25 349 ARG A C 1
ATOM 2731 O O . ARG A 1 349 ? -4.988 2.752 12.657 1.00 93.25 349 ARG A O 1
ATOM 2738 N N . ASP A 1 350 ? -5.536 0.841 11.597 1.00 93.94 350 ASP A N 1
ATOM 2739 C CA . ASP A 1 350 ? -4.451 0.894 10.622 1.00 93.94 350 ASP A CA 1
ATOM 2740 C C . ASP A 1 350 ? -4.760 1.964 9.562 1.00 93.94 350 ASP A C 1
ATOM 2742 O O . ASP A 1 350 ? -3.857 2.709 9.177 1.00 93.94 350 ASP A O 1
ATOM 2746 N N . TRP A 1 351 ? -6.038 2.122 9.186 1.00 95.94 351 TRP A N 1
ATOM 2747 C CA . TRP A 1 351 ? -6.522 3.216 8.341 1.00 95.94 351 TRP A CA 1
ATOM 2748 C C . TRP A 1 351 ? -6.213 4.587 8.946 1.00 95.94 351 TRP A C 1
ATOM 2750 O O . TRP A 1 351 ? -5.510 5.363 8.311 1.00 95.94 351 TRP A O 1
ATOM 2760 N N . VAL A 1 352 ? -6.612 4.867 10.195 1.00 95.25 352 VAL A N 1
ATOM 2761 C CA . VAL A 1 352 ? -6.323 6.142 10.878 1.00 95.25 352 VAL A CA 1
ATOM 2762 C C . VAL A 1 352 ? -4.817 6.401 10.901 1.00 95.25 352 VAL A C 1
ATOM 2764 O O . VAL A 1 352 ? -4.367 7.503 10.594 1.00 95.25 352 VAL A O 1
ATOM 2767 N N . ALA A 1 353 ? -3.999 5.388 11.194 1.00 92.69 353 ALA A N 1
ATOM 2768 C CA . ALA A 1 353 ? -2.550 5.553 11.159 1.00 92.69 353 ALA A CA 1
ATOM 2769 C C . ALA A 1 353 ? -2.023 5.917 9.754 1.00 92.69 353 ALA A C 1
ATOM 2771 O O . ALA A 1 353 ? -1.119 6.745 9.648 1.00 92.69 353 ALA A O 1
ATOM 2772 N N . ALA A 1 354 ? -2.573 5.323 8.692 1.00 94.38 354 ALA A N 1
ATOM 2773 C CA . ALA A 1 354 ? -2.098 5.496 7.320 1.00 94.38 354 ALA A CA 1
ATOM 2774 C C . ALA A 1 354 ? -2.669 6.730 6.597 1.00 94.38 354 ALA A C 1
ATOM 2776 O O . ALA A 1 354 ? -1.969 7.318 5.776 1.00 94.38 354 ALA A O 1
ATOM 2777 N N . THR A 1 355 ? -3.914 7.126 6.875 1.00 95.06 355 THR A N 1
ATOM 2778 C CA . THR A 1 355 ? -4.646 8.164 6.125 1.00 95.06 355 THR A CA 1
ATOM 2779 C C . THR A 1 355 ? -4.910 9.434 6.922 1.00 95.06 355 THR A C 1
ATOM 2781 O O . THR A 1 355 ? -5.172 10.474 6.324 1.00 95.06 355 THR A O 1
ATOM 2784 N N . VAL A 1 356 ? -4.836 9.376 8.254 1.00 93.75 356 VAL A N 1
ATOM 2785 C CA . VAL A 1 356 ? -5.077 10.509 9.165 1.00 93.75 356 VAL A CA 1
ATOM 2786 C C . VAL A 1 356 ? -3.792 10.901 9.909 1.00 93.75 356 VAL A C 1
ATOM 2788 O O . VAL A 1 356 ? -3.527 12.086 10.123 1.00 93.75 356 VAL A O 1
ATOM 2791 N N . GLY A 1 357 ? -2.934 9.935 10.239 1.00 89.50 357 GLY A N 1
ATOM 2792 C CA . GLY A 1 357 ? -1.698 10.137 11.005 1.00 89.50 357 GLY A CA 1
ATOM 2793 C C . GLY A 1 357 ? -1.943 10.310 12.511 1.00 89.50 357 GLY A C 1
ATOM 2794 O O . GLY A 1 357 ? -3.086 10.343 12.957 1.00 89.50 357 GLY A O 1
ATOM 2795 N N . SER A 1 358 ? -0.884 10.449 13.323 1.00 79.00 358 SER A N 1
ATOM 2796 C CA . SER A 1 358 ? -0.957 10.728 14.775 1.00 79.00 358 SER A CA 1
ATOM 2797 C C . SER A 1 358 ? -0.269 12.052 15.142 1.00 79.00 35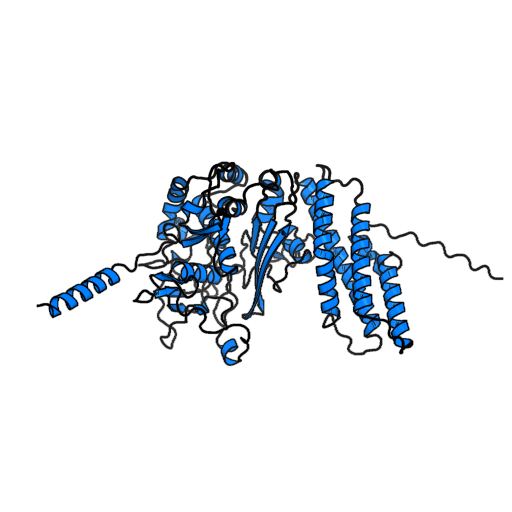8 SER A C 1
ATOM 2799 O O . SER A 1 358 ? 0.827 12.305 14.651 1.00 79.00 358 SER A O 1
ATOM 2801 N N . LYS A 1 359 ? -0.869 12.854 16.037 1.00 65.50 359 LYS A N 1
ATOM 2802 C CA . LYS A 1 359 ? -0.266 14.065 16.629 1.00 65.50 359 LYS A CA 1
ATOM 2803 C C . LYS A 1 359 ? 0.385 13.800 17.997 1.00 65.50 359 LYS A C 1
ATOM 2805 O O . LYS A 1 359 ? 1.219 14.589 18.418 1.00 65.50 359 LYS A O 1
ATOM 2810 N N . ASP A 1 360 ? 0.080 12.664 18.637 1.00 56.78 360 ASP A N 1
ATOM 2811 C CA . ASP A 1 360 ? 0.598 12.289 19.959 1.00 56.78 360 ASP A CA 1
ATOM 2812 C C . ASP A 1 360 ? 1.252 10.894 19.962 1.00 56.78 360 ASP A C 1
ATOM 2814 O O . ASP A 1 360 ? 0.831 9.963 19.265 1.00 56.78 360 ASP A O 1
ATOM 2818 N N . GLY A 1 361 ? 2.290 10.720 20.787 1.00 60.19 361 GLY A N 1
ATOM 2819 C CA . GLY A 1 361 ? 2.949 9.428 21.009 1.00 60.19 361 GLY A CA 1
ATOM 2820 C C . GLY A 1 361 ? 3.750 8.919 19.804 1.00 60.19 361 GLY A C 1
ATOM 2821 O O . GLY A 1 361 ? 4.696 9.567 19.361 1.00 60.19 361 GLY A O 1
ATOM 2822 N N . LYS A 1 362 ? 3.418 7.719 19.298 1.00 62.03 362 LYS A N 1
ATOM 2823 C CA . LYS A 1 362 ? 3.997 7.213 18.040 1.00 62.03 362 LYS A CA 1
ATOM 2824 C C . LYS A 1 362 ? 3.351 7.973 16.884 1.00 62.03 362 LYS A C 1
ATOM 2826 O O . LYS A 1 362 ? 2.259 7.613 16.453 1.00 62.03 362 LYS A O 1
ATOM 2831 N N . LEU A 1 363 ? 4.028 9.018 16.425 1.00 80.00 363 LEU A N 1
ATOM 2832 C CA . LEU A 1 363 ? 3.560 9.938 15.394 1.00 80.00 363 LEU A CA 1
ATOM 2833 C C . LEU A 1 363 ? 3.475 9.206 14.057 1.00 80.00 363 LEU A C 1
ATOM 2835 O O . LEU A 1 363 ? 4.494 8.977 13.411 1.00 80.00 363 LEU A O 1
ATOM 2839 N N . ALA A 1 364 ? 2.280 8.753 13.691 1.00 87.88 364 ALA A N 1
ATOM 2840 C CA . ALA A 1 364 ? 2.023 8.179 12.382 1.00 87.88 364 ALA A CA 1
ATOM 2841 C C . ALA A 1 364 ? 1.969 9.302 11.336 1.00 87.88 364 ALA A C 1
ATOM 2843 O O . ALA A 1 364 ? 1.359 10.345 11.567 1.00 87.88 364 ALA A O 1
ATOM 2844 N N . GLU A 1 365 ? 2.606 9.075 10.198 1.00 91.12 365 GLU A N 1
ATOM 2845 C CA . GLU A 1 365 ? 2.735 10.008 9.085 1.00 91.12 365 GLU A CA 1
ATOM 2846 C C . GLU A 1 365 ? 2.076 9.400 7.850 1.00 91.12 365 GLU A C 1
ATOM 2848 O O . GLU A 1 365 ? 2.390 8.275 7.448 1.00 91.12 365 GLU A O 1
ATOM 2853 N N . GLN A 1 366 ? 1.169 10.170 7.252 1.00 94.50 366 GLN A N 1
ATOM 2854 C CA . GLN A 1 366 ? 0.516 9.815 5.998 1.00 94.50 366 GLN A CA 1
ATOM 2855 C C . GLN A 1 366 ? 1.547 9.792 4.857 1.00 94.50 366 GLN A C 1
ATOM 2857 O O . GLN A 1 366 ? 2.478 10.605 4.865 1.00 94.50 366 GLN A O 1
ATOM 2862 N N . PRO A 1 367 ? 1.374 8.930 3.845 1.00 96.25 367 PRO A N 1
ATOM 2863 C CA . PRO A 1 367 ? 2.147 9.038 2.620 1.00 96.25 367 PRO A CA 1
ATOM 2864 C C . PRO A 1 367 ? 1.780 10.326 1.868 1.00 96.25 367 PRO A C 1
ATOM 2866 O O . PRO A 1 367 ? 0.666 10.849 1.980 1.00 96.25 367 PRO A O 1
ATOM 2869 N N . THR A 1 368 ? 2.731 10.855 1.100 1.00 96.94 368 THR A N 1
ATOM 2870 C CA . THR A 1 368 ? 2.614 12.165 0.448 1.00 96.94 368 THR A CA 1
ATOM 2871 C C . THR A 1 368 ? 1.428 12.240 -0.510 1.00 96.94 368 THR A C 1
ATOM 2873 O O . THR A 1 368 ? 0.709 13.235 -0.500 1.00 96.94 368 THR A O 1
ATOM 2876 N N . ASN A 1 369 ? 1.173 11.193 -1.299 1.00 97.88 369 ASN A N 1
ATOM 2877 C CA . ASN A 1 369 ? 0.030 11.141 -2.220 1.00 97.88 369 ASN A CA 1
ATOM 2878 C C . ASN A 1 369 ? -1.323 11.258 -1.494 1.00 97.88 369 ASN A C 1
ATOM 2880 O O . ASN A 1 369 ? -2.194 11.996 -1.946 1.00 97.88 369 ASN A O 1
ATOM 2884 N N . ILE A 1 370 ? -1.486 10.587 -0.350 1.00 97.50 370 ILE A N 1
ATOM 2885 C CA . ILE A 1 370 ? -2.708 10.662 0.463 1.00 97.50 370 ILE A CA 1
ATOM 2886 C C . ILE A 1 370 ? -2.852 12.056 1.075 1.00 97.50 370 ILE A C 1
ATOM 2888 O O . ILE A 1 370 ? -3.927 12.651 1.007 1.00 97.50 370 ILE A O 1
ATOM 2892 N N . LYS A 1 371 ? -1.756 12.627 1.590 1.00 95.81 371 LYS A N 1
ATOM 2893 C CA . LYS A 1 371 ? -1.753 13.995 2.119 1.00 95.81 371 LYS A CA 1
ATOM 2894 C C . LYS A 1 371 ? -2.175 15.018 1.057 1.00 95.81 371 LYS A C 1
ATOM 2896 O O . LYS A 1 371 ? -2.977 15.899 1.362 1.00 95.81 371 LYS A O 1
ATOM 2901 N N . LEU A 1 372 ? -1.659 14.906 -0.169 1.00 95.62 372 LEU A N 1
ATOM 2902 C CA . LEU A 1 372 ? -2.031 15.782 -1.287 1.00 95.62 372 LEU A CA 1
ATOM 2903 C C . LEU A 1 372 ? -3.487 15.562 -1.712 1.00 95.62 372 LEU A C 1
ATOM 2905 O O . LEU A 1 372 ? -4.215 16.530 -1.923 1.00 95.62 372 LEU A O 1
ATOM 2909 N N . ALA A 1 373 ? -3.951 14.311 -1.764 1.00 94.44 373 ALA A N 1
ATOM 2910 C CA . ALA A 1 373 ? -5.342 14.002 -2.084 1.00 94.44 373 ALA A CA 1
ATOM 2911 C C . ALA A 1 373 ? -6.329 14.685 -1.131 1.00 94.44 373 ALA A C 1
ATOM 2913 O O . ALA A 1 373 ? -7.297 15.291 -1.582 1.00 94.44 373 ALA A O 1
ATOM 2914 N N . LYS A 1 374 ? -6.048 14.639 0.173 1.00 92.44 374 LYS A N 1
ATOM 2915 C CA . LYS A 1 374 ? -6.915 15.202 1.215 1.00 92.44 374 LYS A CA 1
ATOM 2916 C C . LYS A 1 374 ? -6.855 16.729 1.300 1.00 92.44 374 LYS A C 1
ATOM 2918 O O . LYS A 1 374 ? -7.878 17.361 1.529 1.00 92.44 374 LYS A O 1
ATOM 2923 N N . ASN A 1 375 ? -5.676 17.327 1.111 1.00 90.00 375 ASN A N 1
ATOM 2924 C CA . ASN A 1 375 ? -5.477 18.761 1.370 1.00 90.00 375 ASN A CA 1
ATOM 2925 C C . ASN A 1 375 ? -5.492 19.642 0.116 1.00 90.00 375 ASN A C 1
ATOM 2927 O O . ASN A 1 375 ? -5.810 20.824 0.211 1.00 90.00 375 ASN A O 1
ATOM 2931 N N . ASN A 1 376 ? -5.120 19.094 -1.043 1.00 91.81 376 ASN A N 1
ATOM 2932 C CA . ASN A 1 376 ? -4.876 19.870 -2.261 1.00 91.81 376 ASN A CA 1
ATOM 2933 C C . ASN A 1 376 ? -5.805 19.447 -3.404 1.00 91.81 376 ASN A C 1
ATOM 2935 O O . ASN A 1 376 ? -6.337 20.291 -4.124 1.00 91.81 376 ASN A O 1
ATOM 2939 N N . ARG A 1 377 ? -6.046 18.140 -3.546 1.00 91.56 377 ARG A N 1
ATOM 2940 C CA . ARG A 1 377 ? -6.750 17.571 -4.706 1.00 91.56 377 ARG A CA 1
ATOM 2941 C C . ARG A 1 377 ? -8.187 17.174 -4.408 1.00 91.56 377 ARG A C 1
ATOM 2943 O O . ARG A 1 377 ? -8.869 16.721 -5.322 1.00 91.56 377 ARG A O 1
ATOM 2950 N N . SER A 1 378 ? -8.661 17.342 -3.173 1.00 88.00 378 SER A N 1
ATOM 2951 C CA . SER A 1 378 ? -9.956 16.809 -2.740 1.00 88.00 378 SER A CA 1
ATOM 2952 C C . SER A 1 378 ? -11.089 17.296 -3.634 1.00 88.00 378 SER A C 1
ATOM 2954 O O . SER A 1 378 ? -11.863 16.483 -4.121 1.00 88.00 378 SER A O 1
ATOM 2956 N N . HIS A 1 379 ? -11.126 18.589 -3.964 1.00 81.25 379 HIS A N 1
ATOM 2957 C CA . HIS A 1 379 ? -12.113 19.165 -4.876 1.00 81.25 379 HIS A CA 1
ATOM 2958 C C . HIS A 1 379 ? -12.100 18.520 -6.273 1.00 81.25 379 HIS A C 1
ATOM 2960 O O . HIS A 1 379 ? -13.165 18.272 -6.819 1.00 81.25 379 HIS A O 1
ATOM 2966 N N . ILE A 1 380 ? -10.930 18.199 -6.838 1.00 84.19 380 ILE A N 1
ATOM 2967 C CA . ILE A 1 380 ? -10.794 17.546 -8.154 1.00 84.19 380 ILE A CA 1
ATOM 2968 C C . ILE A 1 380 ? -11.175 16.068 -8.080 1.00 84.19 380 ILE A C 1
ATOM 2970 O O . ILE A 1 380 ? -11.910 15.565 -8.924 1.00 84.19 380 ILE A O 1
ATOM 2974 N N . LEU A 1 381 ? -10.709 15.372 -7.046 1.00 85.00 381 LEU A N 1
ATOM 2975 C CA . LEU A 1 381 ? -10.936 13.939 -6.867 1.00 85.00 381 LEU A CA 1
ATOM 2976 C C . LEU A 1 381 ? -12.359 13.612 -6.375 1.00 85.00 381 LEU A C 1
ATOM 2978 O O . LEU A 1 381 ? -12.779 12.462 -6.474 1.00 85.00 381 LEU A O 1
ATOM 2982 N N . SER A 1 382 ? -13.100 14.613 -5.881 1.00 70.81 382 SER A N 1
ATOM 2983 C CA . SER A 1 382 ? -14.490 14.511 -5.401 1.00 70.81 382 SER A CA 1
ATOM 2984 C C . SER A 1 382 ? -15.522 15.232 -6.282 1.00 70.81 382 SER A C 1
ATOM 2986 O O . SER A 1 382 ? -16.696 15.287 -5.915 1.00 70.81 382 SER A O 1
ATOM 2988 N N . GLN A 1 383 ? -15.126 15.753 -7.456 1.00 55.69 383 GLN A N 1
ATOM 2989 C CA . GLN A 1 383 ? -15.972 16.533 -8.389 1.00 55.69 383 GLN A CA 1
ATOM 2990 C C . GLN A 1 383 ? -17.295 15.840 -8.795 1.00 55.69 383 GLN A C 1
ATOM 2992 O O . GLN A 1 383 ? -18.225 16.484 -9.279 1.00 55.69 383 GLN A O 1
ATOM 2997 N N . ASN A 1 384 ? -17.420 14.543 -8.522 1.00 53.53 384 ASN A N 1
ATOM 2998 C CA . ASN A 1 384 ? -18.572 13.694 -8.779 1.00 53.53 384 ASN A CA 1
ATOM 2999 C C . ASN A 1 384 ? -19.383 13.424 -7.492 1.00 53.53 384 ASN A C 1
ATOM 3001 O O . ASN A 1 384 ? -19.448 12.307 -6.998 1.00 53.53 384 ASN A O 1
ATOM 3005 N N . LYS A 1 385 ? -19.968 14.508 -6.955 1.00 50.72 385 LYS A N 1
ATOM 3006 C CA . LYS A 1 385 ? -21.016 14.668 -5.911 1.00 50.72 385 LYS A CA 1
ATOM 3007 C C . LYS A 1 385 ? -20.911 13.934 -4.561 1.00 50.72 385 LYS A C 1
ATOM 3009 O O . LYS A 1 385 ? -21.418 14.494 -3.588 1.00 50.72 385 LYS A O 1
ATOM 3014 N N . LYS A 1 386 ? -20.274 12.772 -4.441 1.00 54.16 386 LYS A N 1
ATOM 3015 C CA . LYS A 1 386 ? -20.078 12.065 -3.169 1.00 54.16 386 LYS A CA 1
ATOM 3016 C C . LYS A 1 386 ? -18.589 11.992 -2.834 1.00 54.16 386 LYS A C 1
ATOM 3018 O O . LYS A 1 386 ? -17.840 11.147 -3.305 1.00 54.16 386 LYS A O 1
ATOM 3023 N N . ALA A 1 387 ? -18.177 12.900 -1.957 1.00 48.66 387 ALA A N 1
ATOM 3024 C CA . ALA A 1 387 ? -16.880 12.923 -1.277 1.00 48.66 387 ALA A CA 1
ATOM 3025 C C . ALA A 1 387 ? -16.461 11.573 -0.635 1.00 48.66 387 ALA A C 1
ATOM 3027 O O . ALA A 1 387 ? -15.268 11.302 -0.483 1.00 48.66 387 ALA A O 1
ATOM 3028 N N . ALA A 1 388 ? -17.448 10.737 -0.293 1.00 51.03 388 ALA A N 1
ATOM 3029 C CA . ALA A 1 388 ? -17.330 9.414 0.323 1.00 51.03 388 ALA A CA 1
ATOM 3030 C C . ALA A 1 388 ? -16.845 8.293 -0.623 1.00 51.03 388 ALA A C 1
ATOM 3032 O O . ALA A 1 388 ? -16.504 7.200 -0.170 1.00 51.03 388 ALA A O 1
ATOM 3033 N N . ASP A 1 389 ? -16.803 8.530 -1.938 1.00 69.88 389 ASP A N 1
ATOM 3034 C CA . ASP A 1 389 ? -16.610 7.449 -2.916 1.00 69.88 389 ASP A CA 1
ATOM 3035 C C . ASP A 1 389 ? -15.139 7.208 -3.282 1.00 69.88 389 ASP A C 1
ATOM 3037 O O . ASP A 1 389 ? -14.799 6.156 -3.825 1.00 69.88 389 ASP A O 1
ATOM 3041 N N . ALA A 1 390 ? -14.240 8.150 -2.970 1.00 88.25 390 ALA A N 1
ATOM 3042 C CA . ALA A 1 390 ? -12.813 7.927 -3.164 1.00 88.25 390 ALA A CA 1
ATOM 3043 C C . ALA A 1 390 ? -12.339 6.856 -2.177 1.00 88.25 390 ALA A C 1
ATOM 3045 O O . ALA A 1 390 ? -12.716 6.860 -1.001 1.00 88.25 390 ALA A O 1
ATOM 3046 N N . ARG A 1 391 ? -11.497 5.939 -2.648 1.00 92.75 391 ARG A N 1
ATOM 3047 C CA . ARG A 1 391 ? -10.961 4.843 -1.838 1.00 92.75 391 ARG A CA 1
ATOM 3048 C C . ARG A 1 391 ? -9.465 5.016 -1.625 1.00 92.75 391 ARG A C 1
ATOM 3050 O O . ARG A 1 391 ? -8.765 5.647 -2.417 1.00 92.75 391 ARG A O 1
ATOM 3057 N N . VAL A 1 392 ? -8.966 4.429 -0.549 1.00 96.19 392 VAL A N 1
ATOM 3058 C CA . VAL A 1 392 ? -7.550 4.152 -0.354 1.00 96.19 392 VAL A CA 1
ATOM 3059 C C . VAL A 1 392 ? -7.329 2.662 -0.568 1.00 96.19 392 VAL A C 1
ATOM 3061 O O . VAL A 1 392 ? -7.833 1.834 0.186 1.00 96.19 392 VAL A O 1
ATOM 3064 N N . ARG A 1 393 ? -6.565 2.309 -1.600 1.00 97.81 393 ARG A N 1
ATOM 3065 C CA . ARG A 1 393 ? -6.101 0.940 -1.812 1.00 97.81 393 ARG A CA 1
ATOM 3066 C C . ARG A 1 393 ? -4.796 0.743 -1.064 1.00 97.81 393 ARG A C 1
ATOM 3068 O O . ARG A 1 393 ? -3.818 1.436 -1.341 1.00 97.81 393 ARG A O 1
ATOM 3075 N N . VAL A 1 394 ? -4.761 -0.207 -0.140 1.00 97.50 394 VAL A N 1
ATOM 3076 C CA . VAL A 1 394 ? -3.567 -0.523 0.649 1.00 97.50 394 VAL A CA 1
ATOM 3077 C C . VAL A 1 394 ? -3.094 -1.924 0.318 1.00 97.50 394 VAL A C 1
ATOM 3079 O O . VAL A 1 394 ? -3.890 -2.857 0.316 1.00 97.50 394 VAL A O 1
ATOM 3082 N N . GLY A 1 395 ? -1.794 -2.075 0.064 1.00 97.12 395 GLY A N 1
ATOM 3083 C CA . GLY A 1 395 ? -1.169 -3.363 -0.215 1.00 97.12 395 GLY A CA 1
ATOM 3084 C C . GLY A 1 395 ? 0.190 -3.524 0.460 1.00 97.12 395 GLY A C 1
ATOM 3085 O O . GLY A 1 395 ? 0.920 -2.548 0.646 1.00 97.12 395 GLY A O 1
ATOM 3086 N N . GLY A 1 396 ? 0.554 -4.751 0.832 1.00 96.50 396 GLY A N 1
ATOM 3087 C CA . GLY A 1 396 ? 1.878 -5.035 1.387 1.00 96.50 396 GLY A CA 1
ATOM 3088 C C . GLY A 1 396 ? 2.040 -6.438 1.967 1.00 96.50 396 GLY A C 1
ATOM 3089 O O . GLY A 1 396 ? 1.076 -7.121 2.306 1.00 96.50 396 GLY A O 1
ATOM 3090 N N . TRP A 1 397 ? 3.292 -6.861 2.123 1.00 94.88 397 TRP A N 1
ATOM 3091 C CA . TRP A 1 397 ? 3.642 -8.172 2.673 1.00 94.88 397 TRP A CA 1
ATOM 3092 C C . TRP A 1 397 ? 3.741 -8.146 4.199 1.00 94.88 397 TRP A C 1
ATOM 3094 O O . TRP A 1 397 ? 4.582 -7.444 4.763 1.00 94.88 397 TRP A O 1
ATOM 3104 N N . ALA A 1 398 ? 2.899 -8.926 4.880 1.00 93.88 398 ALA A N 1
ATOM 3105 C CA . ALA A 1 398 ? 3.018 -9.150 6.314 1.00 93.88 398 ALA A CA 1
ATOM 3106 C C . ALA A 1 398 ? 4.152 -10.149 6.559 1.00 93.88 398 ALA A C 1
ATOM 3108 O O . ALA A 1 398 ? 4.044 -11.318 6.189 1.00 93.88 398 ALA A O 1
ATOM 3109 N N . MET A 1 399 ? 5.240 -9.685 7.176 1.00 91.25 399 MET A N 1
ATOM 3110 C CA . MET A 1 399 ? 6.460 -10.475 7.356 1.00 91.25 399 MET A CA 1
ATOM 3111 C C . MET A 1 399 ? 6.707 -10.819 8.824 1.00 91.25 399 MET A C 1
ATOM 3113 O O . MET A 1 399 ? 6.633 -9.951 9.695 1.00 91.25 399 MET A O 1
ATOM 3117 N N . ASN A 1 400 ? 7.123 -12.057 9.086 1.00 87.12 400 ASN A N 1
ATOM 3118 C CA . ASN A 1 400 ? 7.799 -12.439 10.320 1.00 87.12 400 ASN A CA 1
ATOM 3119 C C . ASN A 1 400 ? 9.286 -12.635 10.016 1.00 87.12 400 ASN A C 1
ATOM 3121 O O . ASN A 1 400 ? 9.715 -13.690 9.553 1.00 87.12 400 ASN A O 1
ATOM 3125 N N . ASN A 1 401 ? 10.083 -11.589 10.239 1.00 84.25 401 ASN A N 1
ATOM 3126 C CA . ASN A 1 401 ? 11.475 -11.543 9.795 1.00 84.25 401 ASN A CA 1
ATOM 3127 C C . ASN A 1 401 ? 11.596 -11.797 8.276 1.00 84.25 401 ASN A C 1
ATOM 3129 O O . ASN A 1 401 ? 11.264 -10.907 7.497 1.00 84.25 401 ASN A O 1
ATOM 3133 N N . MET A 1 402 ? 12.057 -12.980 7.861 1.00 82.25 402 MET A N 1
ATOM 3134 C CA . MET A 1 402 ? 12.252 -13.354 6.451 1.00 82.25 402 MET A CA 1
ATOM 3135 C C . MET A 1 402 ? 11.082 -14.167 5.881 1.00 82.25 402 MET A C 1
ATOM 3137 O O . MET A 1 402 ? 11.109 -14.523 4.709 1.00 82.25 402 MET A O 1
ATOM 3141 N N . GLU A 1 403 ? 10.088 -14.499 6.706 1.00 86.00 403 GLU A N 1
ATOM 3142 C CA . GLU A 1 403 ? 8.974 -15.378 6.347 1.00 86.00 403 GLU A CA 1
ATOM 3143 C C . GLU A 1 403 ? 7.744 -14.546 5.988 1.00 86.00 403 GLU A C 1
ATOM 3145 O O . GLU A 1 403 ? 7.324 -13.682 6.764 1.00 86.00 403 GLU A O 1
ATOM 3150 N N . ALA A 1 404 ? 7.170 -14.804 4.814 1.00 90.00 404 ALA A N 1
ATOM 3151 C CA . ALA A 1 404 ? 5.921 -14.190 4.391 1.00 90.00 404 ALA A CA 1
ATOM 3152 C C . ALA A 1 404 ? 4.747 -14.886 5.086 1.00 90.00 404 ALA A C 1
ATOM 3154 O O . ALA A 1 404 ? 4.597 -16.101 4.988 1.00 90.00 404 ALA A O 1
ATOM 3155 N N . ILE A 1 405 ? 3.929 -14.116 5.802 1.00 89.75 405 ILE A N 1
ATOM 3156 C CA . ILE A 1 405 ? 2.753 -14.622 6.525 1.00 89.75 405 ILE A CA 1
ATOM 3157 C C . ILE A 1 405 ? 1.502 -14.486 5.658 1.00 89.75 405 ILE A C 1
ATOM 3159 O O . ILE A 1 405 ? 0.701 -15.409 5.562 1.00 89.75 405 ILE A O 1
ATOM 3163 N N . ALA A 1 406 ? 1.317 -13.308 5.063 1.00 91.94 406 ALA A N 1
ATOM 3164 C CA . ALA A 1 406 ? 0.175 -12.977 4.224 1.00 91.94 406 ALA A CA 1
ATOM 3165 C C . ALA A 1 406 ? 0.527 -11.805 3.304 1.00 91.94 406 ALA A C 1
ATOM 3167 O O . ALA A 1 406 ? 1.381 -10.980 3.641 1.00 91.94 406 ALA A O 1
ATOM 3168 N N . TYR A 1 407 ? -0.181 -11.699 2.185 1.00 94.62 407 TYR A N 1
ATOM 3169 C CA . TYR A 1 407 ? -0.243 -10.461 1.422 1.00 94.62 407 TYR A CA 1
ATOM 3170 C C . TYR A 1 407 ? -1.538 -9.730 1.781 1.00 94.62 407 TYR A C 1
ATOM 3172 O O . TYR A 1 407 ? -2.626 -10.271 1.595 1.00 94.62 407 TYR A O 1
ATOM 3180 N N . LEU A 1 408 ? -1.416 -8.528 2.343 1.00 95.88 408 LEU A N 1
ATOM 3181 C CA . LEU A 1 408 ? -2.541 -7.628 2.559 1.00 95.88 408 LEU A CA 1
ATOM 3182 C C . LEU A 1 408 ? -2.856 -6.932 1.235 1.00 95.88 408 LEU A C 1
ATOM 3184 O O . LEU A 1 408 ? -1.954 -6.350 0.634 1.00 95.88 408 LEU A O 1
ATOM 3188 N N . ILE A 1 409 ? -4.127 -6.937 0.843 1.00 95.75 409 ILE A N 1
ATOM 3189 C CA . ILE A 1 409 ? -4.689 -6.007 -0.134 1.00 95.75 409 ILE A CA 1
ATOM 3190 C C . ILE A 1 409 ? -6.130 -5.685 0.268 1.00 95.75 409 ILE A C 1
ATOM 3192 O O . ILE A 1 409 ? -6.912 -6.600 0.512 1.00 95.75 409 ILE A O 1
ATOM 3196 N N . THR A 1 410 ? -6.464 -4.403 0.383 1.00 95.12 410 THR A N 1
ATOM 3197 C CA . THR A 1 410 ? -7.835 -3.940 0.652 1.00 95.12 410 THR A CA 1
ATOM 3198 C C . THR A 1 410 ? -8.072 -2.561 0.045 1.00 95.12 410 THR A C 1
ATOM 3200 O O . THR A 1 410 ? -7.117 -1.850 -0.282 1.00 95.12 410 THR A O 1
ATOM 3203 N N . GLU A 1 411 ? -9.339 -2.181 -0.074 1.00 94.31 411 GLU A N 1
ATOM 3204 C CA . GLU A 1 411 ? -9.781 -0.832 -0.409 1.00 94.31 411 GLU A CA 1
ATOM 3205 C C . GLU A 1 411 ? -10.752 -0.325 0.648 1.00 94.31 411 GLU A C 1
ATOM 3207 O O . GLU A 1 411 ? -11.830 -0.884 0.806 1.00 94.31 411 GLU A O 1
ATOM 3212 N N . GLU A 1 412 ? -10.388 0.769 1.312 1.00 93.50 412 GLU A N 1
ATOM 3213 C CA . GLU A 1 412 ? -11.224 1.410 2.331 1.00 93.50 412 GLU A CA 1
ATOM 3214 C C . GLU A 1 412 ? -11.668 2.805 1.868 1.00 93.50 412 GLU A C 1
ATOM 3216 O O . GLU A 1 412 ? -10.997 3.410 1.026 1.00 93.50 412 GLU A O 1
ATOM 3221 N N . PRO A 1 413 ? -12.758 3.378 2.402 1.00 92.25 413 PRO A N 1
ATOM 3222 C CA . PRO A 1 413 ? -13.119 4.773 2.144 1.00 92.25 413 PRO A CA 1
ATOM 3223 C C . PRO A 1 413 ? -11.980 5.740 2.503 1.00 92.25 413 PRO A C 1
ATOM 3225 O O . PRO A 1 413 ? -11.380 5.625 3.568 1.00 92.25 413 PRO A O 1
ATOM 3228 N N . LEU A 1 414 ? -11.655 6.700 1.630 1.00 92.88 414 LEU A N 1
ATOM 3229 C CA . LEU A 1 414 ? -10.617 7.709 1.895 1.00 92.88 414 LEU A CA 1
ATOM 3230 C C . LEU A 1 414 ? -11.170 8.968 2.585 1.00 92.88 414 LEU A C 1
ATOM 3232 O O . LEU A 1 414 ? -10.406 9.663 3.252 1.00 92.88 414 LEU A O 1
ATOM 3236 N N . HIS A 1 415 ? -12.473 9.233 2.456 1.00 91.38 415 HIS A N 1
ATOM 3237 C CA . HIS A 1 415 ? -13.173 10.364 3.078 1.00 91.38 415 HIS A CA 1
ATOM 3238 C C . HIS A 1 415 ? -12.571 11.732 2.721 1.00 91.38 415 HIS A C 1
ATOM 3240 O O . HIS A 1 415 ? -11.849 12.341 3.516 1.00 91.38 415 HIS A O 1
ATOM 3246 N N . LEU A 1 416 ? -12.863 12.216 1.505 1.00 91.12 416 LEU A N 1
ATOM 3247 C CA . LEU A 1 416 ? -12.323 13.476 0.977 1.00 91.12 416 LEU A CA 1
ATOM 3248 C C . LEU A 1 416 ? -13.273 14.654 1.205 1.00 91.12 416 LEU A C 1
ATOM 3250 O O . LEU A 1 416 ? -14.260 14.809 0.494 1.00 91.12 416 LEU A O 1
ATOM 3254 N N . ALA A 1 417 ? -12.955 15.541 2.141 1.00 89.00 417 ALA A N 1
ATOM 3255 C CA . ALA A 1 417 ? -13.759 16.731 2.396 1.00 89.00 417 ALA A CA 1
ATOM 3256 C C . ALA A 1 417 ? -13.604 17.811 1.310 1.00 89.00 417 ALA A C 1
ATOM 3258 O O . ALA A 1 417 ? -12.572 17.911 0.640 1.00 89.00 417 ALA A O 1
ATOM 3259 N N . LYS A 1 418 ? -14.614 18.680 1.168 1.00 84.69 418 LYS A N 1
ATOM 3260 C CA . LYS A 1 418 ? -14.589 19.770 0.175 1.00 84.69 418 LYS A CA 1
ATOM 3261 C C . LYS A 1 418 ? -13.599 20.869 0.549 1.00 84.69 418 LYS A C 1
ATOM 3263 O O . LYS A 1 418 ? -12.992 21.460 -0.340 1.00 84.69 418 LYS A O 1
ATOM 3268 N N . THR A 1 419 ? -13.438 21.142 1.845 1.00 87.75 419 THR A N 1
ATOM 3269 C CA . THR A 1 419 ? -12.513 22.162 2.353 1.00 87.75 419 THR A CA 1
ATOM 3270 C C . THR A 1 419 ? -11.448 21.551 3.272 1.00 87.75 419 THR A C 1
ATOM 3272 O O . THR A 1 419 ? -11.715 20.563 3.963 1.00 87.75 419 THR A O 1
ATOM 3275 N N . PRO A 1 420 ? -10.247 22.157 3.366 1.00 88.88 420 PRO A N 1
ATOM 3276 C CA . PRO A 1 420 ? -9.231 21.730 4.331 1.00 88.88 420 PRO A CA 1
ATOM 3277 C C . PRO A 1 420 ? -9.702 21.796 5.793 1.00 88.88 420 PRO A C 1
ATOM 3279 O O . PRO A 1 420 ? -9.290 20.976 6.609 1.00 88.88 420 PRO A O 1
ATOM 3282 N N . ALA A 1 421 ? -10.580 22.749 6.132 1.00 90.81 421 ALA A N 1
ATOM 3283 C CA . ALA A 1 421 ? -11.131 22.883 7.481 1.00 90.81 421 ALA A CA 1
ATOM 3284 C C . ALA A 1 421 ? -12.036 21.695 7.845 1.00 90.81 421 ALA A C 1
ATOM 3286 O O . ALA A 1 421 ? -11.878 21.113 8.918 1.00 90.81 421 ALA A O 1
ATOM 3287 N N . GLN A 1 422 ? -12.919 21.286 6.926 1.00 91.31 422 GLN A N 1
ATOM 3288 C CA . GLN A 1 422 ? -13.720 20.072 7.085 1.00 91.31 422 GLN A CA 1
ATOM 3289 C C . GLN A 1 422 ? -12.836 18.828 7.196 1.00 91.31 422 GLN A C 1
ATOM 3291 O O . GLN A 1 422 ? -13.042 18.003 8.083 1.00 91.31 422 GLN A O 1
ATOM 3296 N N . GLN A 1 423 ? -11.819 18.707 6.334 1.00 92.38 423 GLN A N 1
ATOM 3297 C CA . GLN A 1 423 ? -10.919 17.554 6.359 1.00 92.38 423 GLN A CA 1
ATOM 3298 C C . GLN A 1 423 ? -10.196 17.438 7.702 1.00 92.38 423 GLN A C 1
ATOM 3300 O O . GLN A 1 423 ? -10.116 16.350 8.264 1.00 92.38 423 GLN A O 1
ATOM 3305 N N . GLN A 1 424 ? -9.699 18.557 8.234 1.00 92.25 424 GLN A N 1
ATOM 3306 C CA . GLN A 1 424 ? -9.014 18.583 9.522 1.00 92.25 424 GLN A CA 1
ATOM 3307 C C . GLN A 1 424 ? -9.946 18.177 10.672 1.00 92.25 424 GLN A C 1
ATOM 3309 O O . GLN A 1 424 ? -9.540 17.389 11.526 1.00 92.25 424 GLN A O 1
ATOM 3314 N N . ALA A 1 425 ? -11.184 18.678 10.686 1.00 92.19 425 ALA A N 1
ATOM 3315 C CA . ALA A 1 425 ? -12.171 18.319 11.701 1.00 92.19 425 ALA A CA 1
ATOM 3316 C C . ALA A 1 425 ? -12.553 16.830 11.635 1.00 92.19 425 ALA A C 1
ATOM 3318 O O . ALA A 1 425 ? -12.591 16.157 12.666 1.00 92.19 425 ALA A O 1
ATOM 3319 N N . LEU A 1 426 ? -12.771 16.294 10.429 1.00 92.81 426 LEU A N 1
ATOM 3320 C CA . LEU A 1 426 ? -13.064 14.875 10.221 1.00 92.81 426 LEU A CA 1
ATOM 3321 C C . LEU A 1 426 ? -11.901 13.979 10.671 1.00 92.81 426 LEU A C 1
ATOM 3323 O O . LEU A 1 426 ? -12.114 12.974 11.348 1.00 92.81 426 LEU A O 1
ATOM 3327 N N . ASP A 1 427 ? -10.667 14.370 10.352 1.00 93.88 427 ASP A N 1
ATOM 3328 C CA . ASP A 1 427 ? -9.446 13.668 10.748 1.00 93.88 427 ASP A CA 1
ATOM 3329 C C . ASP A 1 427 ? -9.259 13.632 12.273 1.00 93.88 427 ASP A C 1
ATOM 3331 O O . ASP A 1 427 ? -8.831 12.618 12.832 1.00 93.88 427 ASP A O 1
ATOM 3335 N N . ASP A 1 428 ? -9.580 14.722 12.972 1.00 92.06 428 ASP A N 1
ATOM 3336 C CA . ASP A 1 428 ? -9.512 14.761 14.434 1.00 92.06 428 ASP A CA 1
ATOM 3337 C C . ASP A 1 428 ? -10.612 13.885 15.069 1.00 92.06 428 ASP A C 1
ATOM 3339 O O . ASP A 1 428 ? -10.324 13.117 15.990 1.00 92.06 428 ASP A O 1
ATOM 3343 N N . LEU A 1 429 ? -11.831 13.879 14.516 1.00 93.19 429 LEU A N 1
ATOM 3344 C CA . LEU A 1 429 ? -12.915 12.987 14.956 1.00 93.19 429 LEU A CA 1
ATOM 3345 C C . LEU A 1 429 ? -12.581 11.507 14.740 1.00 93.19 429 LEU A C 1
ATOM 3347 O O . LEU A 1 429 ? -12.735 10.705 15.660 1.00 93.19 429 LEU A O 1
ATOM 3351 N N . ALA A 1 430 ? -12.066 11.141 13.565 1.00 94.94 430 ALA A N 1
ATOM 3352 C CA . ALA A 1 430 ? -11.654 9.773 13.258 1.00 94.94 430 ALA A CA 1
ATOM 3353 C C . ALA A 1 430 ? -10.599 9.256 14.251 1.00 94.94 430 ALA A C 1
ATOM 3355 O O . ALA A 1 430 ? -10.673 8.122 14.735 1.00 94.94 430 ALA A O 1
ATOM 3356 N N . ARG A 1 431 ? -9.639 10.115 14.614 1.00 93.88 431 ARG A N 1
ATOM 3357 C CA . ARG A 1 431 ? -8.614 9.825 15.623 1.00 93.88 431 ARG A CA 1
ATOM 3358 C C . ARG A 1 431 ? -9.235 9.598 17.001 1.00 93.88 431 ARG A C 1
ATOM 3360 O O . ARG A 1 431 ? -8.967 8.571 17.622 1.00 93.88 431 ARG A O 1
ATOM 3367 N N . HIS A 1 432 ? -10.100 10.506 17.447 1.00 93.12 432 HIS A N 1
ATOM 3368 C CA . HIS A 1 432 ? -10.807 10.405 18.725 1.00 93.12 432 HIS A CA 1
ATOM 3369 C C . HIS A 1 432 ? -11.679 9.146 18.813 1.00 93.12 432 HIS A C 1
ATOM 3371 O O . HIS A 1 432 ? -11.618 8.415 19.804 1.00 93.12 432 HIS A O 1
ATOM 3377 N N . PHE A 1 433 ? -12.422 8.819 17.755 1.00 96.19 433 PHE A N 1
ATOM 3378 C CA . PHE A 1 433 ? -13.249 7.613 17.690 1.00 96.19 433 PHE A CA 1
ATOM 3379 C C . PHE A 1 433 ? -12.415 6.333 17.725 1.00 96.19 433 PHE A C 1
ATOM 3381 O O . PHE A 1 433 ? -12.759 5.405 18.466 1.00 96.19 433 PHE A O 1
ATOM 3388 N N . SER A 1 434 ? -11.290 6.295 17.004 1.00 95.75 434 SER A N 1
ATOM 3389 C CA . SER A 1 434 ? -10.369 5.158 17.040 1.00 95.75 434 SER A CA 1
ATOM 3390 C C . SER A 1 434 ? -9.733 4.972 18.424 1.00 95.75 434 SER A C 1
ATOM 3392 O O . SER A 1 434 ? -9.670 3.855 18.943 1.00 95.75 434 SER A O 1
ATOM 3394 N N . GLU A 1 435 ? -9.301 6.056 19.070 1.00 94.38 435 GLU A N 1
ATOM 3395 C CA . GLU A 1 435 ? -8.731 6.011 20.421 1.00 94.38 435 GLU A CA 1
ATOM 3396 C C . GLU A 1 435 ? -9.762 5.605 21.481 1.00 94.38 435 GLU A C 1
ATOM 3398 O O . GLU A 1 435 ? -9.450 4.828 22.389 1.00 94.38 435 GLU A O 1
ATOM 3403 N N . ALA A 1 436 ? -11.001 6.089 21.363 1.00 96.19 436 ALA A N 1
ATOM 3404 C CA . ALA A 1 436 ? -12.106 5.684 22.221 1.00 96.19 436 ALA A CA 1
ATOM 3405 C C . ALA A 1 436 ? -12.406 4.185 22.081 1.00 96.19 436 ALA A C 1
ATOM 3407 O O . ALA A 1 436 ? -12.625 3.504 23.085 1.00 96.19 436 ALA A O 1
ATOM 3408 N N . ALA A 1 437 ? -12.325 3.640 20.867 1.00 97.31 437 ALA A N 1
ATOM 3409 C CA . ALA A 1 437 ? -12.494 2.213 20.638 1.00 97.31 437 ALA A CA 1
ATOM 3410 C C . ALA A 1 437 ? -11.375 1.363 21.257 1.00 97.31 437 ALA A C 1
ATOM 3412 O O . ALA A 1 437 ? -11.649 0.323 21.860 1.00 97.31 437 ALA A O 1
ATOM 3413 N N . ASP A 1 438 ? -10.125 1.834 21.218 1.00 95.44 438 ASP A N 1
ATOM 3414 C CA . ASP A 1 438 ? -9.021 1.191 21.940 1.00 95.44 438 ASP A CA 1
ATOM 3415 C C . ASP A 1 438 ? -9.271 1.154 23.462 1.00 95.44 438 ASP A C 1
ATOM 3417 O O . ASP A 1 438 ? -8.976 0.152 24.131 1.00 95.44 438 ASP A O 1
ATOM 3421 N N . GLN A 1 439 ? -9.881 2.206 24.022 1.00 95.81 439 GLN A N 1
ATOM 3422 C CA . GLN A 1 439 ? -10.318 2.209 25.422 1.00 95.81 439 GLN A CA 1
ATOM 3423 C C . GLN A 1 439 ? -11.487 1.247 25.666 1.00 95.81 439 GLN A C 1
ATOM 3425 O O . GLN A 1 439 ? -11.447 0.494 26.641 1.00 95.81 439 GLN A O 1
ATOM 3430 N N . ALA A 1 440 ? -12.493 1.225 24.790 1.00 97.25 440 ALA A N 1
ATOM 3431 C CA . ALA A 1 440 ? -13.652 0.338 24.886 1.00 97.25 440 ALA A CA 1
ATOM 3432 C C . ALA A 1 440 ? -13.241 -1.143 24.903 1.00 97.25 440 ALA A C 1
ATOM 3434 O O . ALA A 1 440 ? -13.632 -1.885 25.810 1.00 97.25 440 ALA A O 1
ATOM 3435 N N . VAL A 1 441 ? -12.366 -1.554 23.980 1.00 96.62 441 VAL A N 1
ATOM 3436 C CA . VAL A 1 441 ? -11.792 -2.908 23.960 1.00 96.62 441 VAL A CA 1
ATOM 3437 C C . VAL A 1 441 ? -11.012 -3.190 25.233 1.00 96.62 441 VAL A C 1
ATOM 3439 O O . VAL A 1 441 ? -11.156 -4.261 25.818 1.00 96.62 441 VAL A O 1
ATOM 3442 N N . SER A 1 442 ? -10.207 -2.241 25.713 1.00 95.44 442 SER A N 1
ATOM 3443 C CA . SER A 1 442 ? -9.455 -2.430 26.958 1.00 95.44 442 SER A CA 1
ATOM 3444 C C . SER A 1 442 ? -10.381 -2.723 28.148 1.00 95.44 442 SER A C 1
ATOM 3446 O O . SER A 1 442 ? -10.059 -3.582 28.973 1.00 95.44 442 SER A O 1
ATOM 3448 N N . GLN A 1 443 ? -11.559 -2.086 28.211 1.00 96.25 443 GLN A N 1
ATOM 3449 C CA . GLN A 1 443 ? -12.571 -2.385 29.232 1.00 96.25 443 GLN A CA 1
ATOM 3450 C C . GLN A 1 443 ? -13.224 -3.757 29.027 1.00 96.25 443 GLN A C 1
ATOM 3452 O O . GLN A 1 443 ? -13.373 -4.500 29.999 1.00 96.25 443 GLN A O 1
ATOM 3457 N N . LEU A 1 444 ? -13.558 -4.127 27.786 1.00 97.31 444 LEU A N 1
ATOM 3458 C CA . LEU A 1 444 ? -14.077 -5.459 27.452 1.00 97.31 444 LEU A CA 1
ATOM 3459 C C . LEU A 1 444 ? -13.107 -6.561 27.896 1.00 97.31 444 LEU A C 1
ATOM 3461 O O . LEU A 1 444 ? -13.499 -7.496 28.594 1.00 97.31 444 LEU A O 1
ATOM 3465 N N . LEU A 1 445 ? -11.824 -6.435 27.550 1.00 95.69 445 LEU A N 1
ATOM 3466 C CA . LEU A 1 445 ? -10.810 -7.427 27.905 1.00 95.69 445 LEU A CA 1
ATOM 3467 C C . LEU A 1 445 ? -10.578 -7.496 29.414 1.00 95.69 445 LEU A C 1
ATOM 3469 O O . LEU A 1 445 ? -10.406 -8.587 29.953 1.00 95.69 445 LEU A O 1
ATOM 3473 N N . ALA A 1 446 ? -10.598 -6.360 30.117 1.00 93.19 446 ALA A N 1
ATOM 3474 C CA . ALA A 1 446 ? -10.509 -6.342 31.575 1.00 93.19 446 ALA A CA 1
ATOM 3475 C C . ALA A 1 446 ? -11.711 -7.047 32.228 1.00 93.19 446 ALA A C 1
ATOM 3477 O O . ALA A 1 446 ? -11.535 -7.819 33.175 1.00 93.19 446 ALA A O 1
ATOM 3478 N N . ALA A 1 447 ? -12.917 -6.832 31.699 1.00 94.94 447 ALA A N 1
ATOM 3479 C CA . ALA A 1 447 ? -14.121 -7.506 32.164 1.00 94.94 447 ALA A CA 1
ATOM 3480 C C . ALA A 1 447 ? -14.052 -9.017 31.903 1.00 94.94 447 ALA A C 1
ATOM 3482 O O . ALA A 1 447 ? -14.278 -9.792 32.829 1.00 94.94 447 ALA A O 1
ATOM 3483 N N . LEU A 1 448 ? -13.670 -9.448 30.696 1.00 95.06 448 LEU A N 1
ATOM 3484 C CA . LEU A 1 448 ? -13.483 -10.867 30.364 1.00 95.06 448 LEU A CA 1
ATOM 3485 C C . LEU A 1 448 ? -12.414 -11.518 31.244 1.00 95.06 448 LEU A C 1
ATOM 3487 O O . LEU A 1 448 ? -12.609 -12.632 31.728 1.00 95.06 448 LEU A O 1
ATOM 3491 N N . LYS A 1 449 ? -11.312 -10.808 31.524 1.00 92.62 449 LYS A N 1
ATOM 3492 C CA . LYS A 1 449 ? -10.282 -11.284 32.455 1.00 92.62 449 LYS A CA 1
ATOM 3493 C C . LYS A 1 449 ? -10.849 -11.539 33.846 1.00 92.62 449 LYS A C 1
ATOM 3495 O O . LYS A 1 449 ? -10.604 -12.597 34.422 1.00 92.62 449 LYS A O 1
ATOM 3500 N N . LYS A 1 450 ? -11.636 -10.593 34.365 1.00 90.75 450 LYS A N 1
ATOM 3501 C CA . LYS A 1 450 ? -12.309 -10.739 35.659 1.00 90.75 450 LYS A CA 1
ATOM 3502 C C . LYS A 1 450 ? -13.334 -11.880 35.642 1.00 90.75 450 LYS A C 1
ATOM 3504 O O . LYS A 1 450 ? -13.416 -12.624 36.609 1.00 90.75 450 LYS A O 1
ATOM 3509 N N . ALA A 1 451 ? -14.095 -12.023 34.564 1.00 92.56 451 ALA A N 1
ATOM 3510 C CA . ALA A 1 451 ? -15.151 -13.020 34.447 1.00 92.56 451 ALA A CA 1
ATOM 3511 C C . ALA A 1 451 ? -14.604 -14.456 34.371 1.00 92.56 451 ALA A C 1
ATOM 3513 O O . ALA A 1 451 ? -15.100 -15.344 35.058 1.00 92.56 451 ALA A O 1
ATOM 3514 N N . LEU A 1 452 ? -13.567 -14.672 33.556 1.00 90.25 452 LEU A N 1
ATOM 3515 C CA . LEU A 1 452 ? -13.102 -16.009 33.173 1.00 90.25 452 LEU A CA 1
ATOM 3516 C C . LEU A 1 452 ? -11.883 -16.498 33.961 1.00 90.25 452 LEU A C 1
ATOM 3518 O O . LEU A 1 452 ? -11.668 -17.704 34.070 1.00 90.25 452 LEU A O 1
ATOM 3522 N N . PHE A 1 453 ? -11.076 -15.581 34.502 1.00 88.81 453 PHE A N 1
ATOM 3523 C CA . PHE A 1 453 ? -9.767 -15.916 35.074 1.00 88.81 453 PHE A CA 1
ATOM 3524 C C . PHE A 1 453 ? -9.559 -15.384 36.501 1.00 88.81 453 PHE A C 1
ATOM 3526 O O . PHE A 1 453 ? -8.433 -15.405 37.003 1.00 88.81 453 PHE A O 1
ATOM 3533 N N . SER A 1 454 ? -10.617 -14.923 37.182 1.00 80.88 454 SER A N 1
ATOM 3534 C CA . SER A 1 454 ? -10.526 -14.516 38.593 1.00 80.88 454 SER A CA 1
ATOM 3535 C C . SER A 1 454 ? -9.932 -15.642 39.450 1.00 80.88 454 SER A C 1
ATOM 3537 O O . SER A 1 454 ? -10.334 -16.798 39.338 1.00 80.88 454 SER A O 1
ATOM 3539 N N . GLY A 1 455 ? -8.945 -15.310 40.287 1.00 70.88 455 GLY A N 1
ATOM 3540 C CA . GLY A 1 455 ? -8.266 -16.266 41.171 1.00 70.88 455 GLY A CA 1
ATOM 3541 C C . GLY A 1 455 ? -7.167 -17.115 40.517 1.00 70.88 455 GLY A C 1
ATOM 3542 O O . GLY A 1 455 ? -6.498 -17.876 41.216 1.00 70.88 455 GLY A O 1
ATOM 3543 N N . GLN A 1 456 ? -6.916 -16.980 39.209 1.00 78.50 456 GLN A N 1
ATOM 3544 C CA . GLN A 1 456 ? -5.830 -17.701 38.537 1.00 78.50 456 GLN A CA 1
ATOM 3545 C C . GLN A 1 456 ? -4.496 -16.949 38.641 1.00 78.50 456 GLN A C 1
ATOM 3547 O O . GLN A 1 456 ? -4.395 -15.783 38.264 1.00 78.50 456 GLN A O 1
ATOM 3552 N N . LYS A 1 457 ? -3.434 -17.638 39.090 1.00 61.97 457 LYS A N 1
ATOM 3553 C CA . LYS A 1 457 ? -2.075 -17.064 39.185 1.00 61.97 457 LYS A CA 1
ATOM 3554 C C . LYS A 1 457 ? -1.450 -16.723 37.820 1.00 61.97 457 LYS A C 1
ATOM 3556 O O . LYS A 1 457 ? -0.615 -15.831 37.761 1.00 61.97 457 LYS A O 1
ATOM 3561 N N . ASN A 1 458 ? -1.876 -17.398 36.746 1.00 66.06 458 ASN A N 1
ATOM 3562 C CA . ASN A 1 458 ? -1.323 -17.279 35.389 1.00 66.06 458 ASN A CA 1
ATOM 3563 C C . ASN A 1 458 ? -2.418 -16.965 34.351 1.00 66.06 458 ASN A C 1
ATOM 3565 O O . ASN A 1 458 ? -2.550 -17.672 33.352 1.00 66.06 458 ASN A O 1
ATOM 3569 N N . ALA A 1 459 ? -3.242 -15.944 34.599 1.00 69.12 459 ALA A N 1
ATOM 3570 C CA . ALA A 1 459 ? -4.260 -15.533 33.633 1.00 69.12 459 ALA A CA 1
ATOM 3571 C C . ALA A 1 459 ? -3.621 -15.162 32.270 1.00 69.12 459 ALA A C 1
ATOM 3573 O O . ALA A 1 459 ? -2.554 -14.539 32.249 1.00 69.12 459 ALA A O 1
ATOM 3574 N N . PRO A 1 460 ? -4.245 -15.509 31.126 1.00 72.94 460 PRO A N 1
ATOM 3575 C CA . PRO A 1 460 ? -3.702 -15.187 29.810 1.00 72.94 460 PRO A CA 1
ATOM 3576 C C . PRO A 1 460 ? -3.521 -13.677 29.606 1.00 72.94 460 PRO A C 1
ATOM 3578 O O . PRO A 1 460 ? -4.451 -12.886 29.783 1.00 72.94 460 PRO A O 1
ATOM 3581 N N . ASN A 1 461 ? -2.331 -13.277 29.160 1.00 69.44 461 ASN A N 1
ATOM 3582 C CA . ASN A 1 461 ? -2.070 -11.918 28.693 1.00 69.44 461 ASN A CA 1
ATOM 3583 C C . ASN A 1 461 ? -2.436 -11.811 27.212 1.00 69.44 461 ASN A C 1
ATOM 3585 O O . ASN A 1 461 ? -1.634 -12.195 26.366 1.00 69.44 461 ASN A O 1
ATOM 3589 N N . ASP A 1 462 ? -3.642 -11.308 26.930 1.00 67.56 462 ASP A N 1
ATOM 3590 C CA . ASP A 1 462 ? -4.125 -10.924 25.592 1.00 67.56 462 ASP A CA 1
ATOM 3591 C C . ASP A 1 462 ? -3.914 -12.011 24.519 1.00 67.56 462 ASP A C 1
ATOM 3593 O O . ASP A 1 462 ? -3.494 -11.741 23.401 1.00 67.56 462 ASP A O 1
ATOM 3597 N N . LYS A 1 463 ? -4.188 -13.270 24.881 1.00 80.00 463 LYS A N 1
ATOM 3598 C CA . LYS A 1 463 ? -4.115 -14.439 23.993 1.00 80.00 463 LYS A CA 1
ATOM 3599 C C . LYS A 1 463 ? -5.409 -15.243 24.050 1.00 80.00 463 LYS A C 1
ATOM 3601 O O . LYS A 1 463 ? -6.191 -15.114 24.996 1.00 80.00 463 LYS A O 1
ATOM 3606 N N . GLY A 1 464 ? -5.603 -16.113 23.060 1.00 88.31 464 GLY A N 1
ATOM 3607 C CA . GLY A 1 464 ? -6.753 -17.014 22.998 1.00 88.31 464 GLY A CA 1
ATOM 3608 C C . GLY A 1 464 ? -8.058 -16.225 22.945 1.00 88.31 464 GLY A C 1
ATOM 3609 O O . GLY A 1 464 ? -8.218 -15.358 22.092 1.00 88.31 464 GLY A O 1
ATOM 3610 N N . ILE A 1 465 ? -8.961 -16.479 23.895 1.00 90.06 465 ILE A N 1
ATOM 3611 C CA . ILE A 1 465 ? -10.287 -15.846 23.933 1.00 90.06 465 ILE A CA 1
ATOM 3612 C C . ILE A 1 465 ? -10.236 -14.311 23.986 1.00 90.06 465 ILE A C 1
ATOM 3614 O O . ILE A 1 465 ? -11.122 -13.647 23.460 1.00 90.06 465 ILE A O 1
ATOM 3618 N N . LEU A 1 466 ? -9.187 -13.732 24.580 1.00 93.25 466 LEU A N 1
ATOM 3619 C CA . LEU A 1 466 ? -9.024 -12.278 24.658 1.00 93.25 466 LEU A CA 1
ATOM 3620 C C . LEU A 1 466 ? -8.611 -11.667 23.315 1.00 93.25 466 LEU A C 1
ATOM 3622 O O . LEU A 1 466 ? -9.052 -10.573 22.979 1.00 93.25 466 LEU A O 1
ATOM 3626 N N . ASP A 1 467 ? -7.782 -12.372 22.547 1.00 91.00 467 ASP A N 1
ATOM 3627 C CA . ASP A 1 467 ? -7.386 -11.930 21.207 1.00 91.00 467 ASP A CA 1
ATOM 3628 C C . ASP A 1 467 ? -8.560 -12.074 20.228 1.00 91.00 467 ASP A C 1
ATOM 3630 O O . ASP A 1 467 ? -8.848 -11.163 19.458 1.00 91.00 467 ASP A O 1
ATOM 3634 N N . GLN A 1 468 ? -9.342 -13.153 20.365 1.00 92.88 468 GLN A N 1
ATOM 3635 C CA . GLN A 1 468 ? -10.611 -13.326 19.647 1.00 92.88 468 GLN A CA 1
ATOM 3636 C C . GLN A 1 468 ? -11.612 -12.211 19.975 1.00 92.88 468 GLN A C 1
ATOM 3638 O O . GLN A 1 468 ? -12.195 -11.636 19.064 1.00 92.88 468 GLN A O 1
ATOM 3643 N N . ALA A 1 469 ? -11.787 -11.862 21.255 1.00 96.19 469 ALA A N 1
ATOM 3644 C CA . ALA A 1 469 ? -12.667 -10.765 21.664 1.00 96.19 469 ALA A CA 1
ATOM 3645 C C . ALA A 1 469 ? -12.238 -9.426 21.052 1.00 96.19 469 ALA A C 1
ATOM 3647 O O . ALA A 1 469 ? -13.077 -8.665 20.575 1.00 96.19 469 ALA A O 1
ATOM 3648 N N . ARG A 1 470 ? -10.927 -9.150 21.051 1.00 95.62 470 ARG A N 1
ATOM 3649 C CA . ARG A 1 470 ? -10.344 -7.952 20.440 1.00 95.62 470 ARG A CA 1
ATOM 3650 C C . ARG A 1 470 ? -10.605 -7.916 18.933 1.00 95.62 470 ARG A C 1
ATOM 3652 O O . ARG A 1 470 ? -11.070 -6.894 18.444 1.00 95.62 470 ARG A O 1
ATOM 3659 N N . ALA A 1 471 ? -10.319 -9.006 18.222 1.00 93.25 471 ALA A N 1
ATOM 3660 C CA . ALA A 1 471 ? -10.541 -9.103 16.781 1.00 93.25 471 ALA A CA 1
ATOM 3661 C C . ALA A 1 471 ? -12.028 -8.947 16.427 1.00 93.25 471 ALA A C 1
ATOM 3663 O O . ALA A 1 471 ? -12.366 -8.107 15.604 1.00 93.25 471 ALA A O 1
ATOM 3664 N N . HIS A 1 472 ? -12.917 -9.674 17.115 1.00 95.62 472 HIS A N 1
ATOM 3665 C CA . HIS A 1 472 ? -14.363 -9.588 16.892 1.00 95.62 472 HIS A CA 1
ATOM 3666 C C . HIS A 1 472 ? -14.924 -8.193 17.158 1.00 95.62 472 HIS A C 1
ATOM 3668 O O . HIS A 1 472 ? -15.832 -7.775 16.451 1.00 95.62 472 HIS A O 1
ATOM 3674 N N . PHE A 1 473 ? -14.418 -7.481 18.171 1.00 97.88 473 PHE A N 1
ATOM 3675 C CA . PHE A 1 473 ? -14.870 -6.120 18.443 1.00 97.88 473 PHE A CA 1
ATOM 3676 C C . PHE A 1 473 ? -14.567 -5.205 17.264 1.00 97.88 473 PHE A C 1
ATOM 3678 O O . PHE A 1 473 ? -15.469 -4.536 16.777 1.00 97.88 473 PHE A O 1
ATOM 3685 N N . PHE A 1 474 ? -13.317 -5.200 16.792 1.00 96.44 474 PHE A N 1
ATOM 3686 C CA . PHE A 1 474 ? -12.936 -4.330 15.686 1.00 96.44 474 PHE A CA 1
ATOM 3687 C C . PHE A 1 474 ? -13.685 -4.700 14.408 1.00 96.44 474 PHE A C 1
ATOM 3689 O O . PHE A 1 474 ? -14.322 -3.819 13.842 1.00 96.44 474 PHE A O 1
ATOM 3696 N N . ASP A 1 475 ? -13.752 -5.992 14.066 1.00 94.81 475 ASP A N 1
ATOM 3697 C CA . ASP A 1 475 ? -14.525 -6.478 12.915 1.00 94.81 475 ASP A CA 1
ATOM 3698 C C . ASP A 1 475 ? -16.007 -6.041 12.988 1.00 94.81 475 ASP A C 1
ATOM 3700 O O . ASP A 1 475 ? -16.575 -5.608 11.993 1.00 94.81 475 ASP A O 1
ATOM 3704 N N . ALA A 1 476 ? -16.647 -6.112 14.164 1.00 96.69 476 ALA A N 1
ATOM 3705 C CA . ALA A 1 476 ? -18.062 -5.752 14.334 1.00 96.69 476 ALA A CA 1
ATOM 3706 C C . ALA A 1 476 ? -18.338 -4.237 14.299 1.00 96.69 476 ALA A C 1
ATOM 3708 O O . ALA A 1 476 ? -19.483 -3.817 14.109 1.00 96.69 476 ALA A O 1
ATOM 3709 N N . THR A 1 477 ? -17.309 -3.418 14.520 1.00 97.69 477 THR A N 1
ATOM 3710 C CA . THR A 1 477 ? -17.414 -1.950 14.553 1.00 97.69 477 THR A CA 1
ATOM 3711 C C . THR A 1 477 ? -16.861 -1.257 13.306 1.00 97.69 477 THR A C 1
ATOM 3713 O O . THR A 1 477 ? -17.036 -0.048 13.182 1.00 97.69 477 THR A O 1
ATOM 3716 N N . GLU A 1 478 ? -16.242 -2.002 12.387 1.00 95.69 478 GLU A N 1
ATOM 3717 C CA . GLU A 1 478 ? -15.534 -1.485 11.208 1.00 95.69 478 GLU A CA 1
ATOM 3718 C C . GLU A 1 478 ? -16.441 -0.643 10.296 1.00 95.69 478 GLU A C 1
ATOM 3720 O O . GLU A 1 478 ? -16.240 0.564 10.160 1.00 95.69 478 GLU A O 1
ATOM 3725 N N . ASP A 1 479 ? -17.514 -1.236 9.765 1.00 94.44 479 ASP A N 1
ATOM 3726 C CA . ASP A 1 479 ? -18.439 -0.540 8.857 1.00 94.44 479 ASP A CA 1
ATOM 3727 C C . ASP A 1 479 ? -19.082 0.686 9.521 1.00 94.44 479 ASP A C 1
ATOM 3729 O O . ASP A 1 479 ? -19.263 1.738 8.912 1.00 94.44 479 ASP A O 1
ATOM 3733 N N . GLN A 1 480 ? -19.417 0.565 10.808 1.00 96.00 480 GLN A N 1
ATOM 3734 C CA . GLN A 1 480 ? -20.082 1.626 11.564 1.00 96.00 480 GLN A CA 1
ATOM 3735 C C . GLN A 1 480 ? -19.154 2.817 11.821 1.00 96.00 480 GLN A C 1
ATOM 3737 O O . GLN A 1 480 ? -19.631 3.949 11.886 1.00 96.00 480 GLN A O 1
ATOM 3742 N N . PHE A 1 481 ? -17.844 2.583 11.938 1.00 97.25 481 PHE A N 1
ATOM 3743 C CA . PHE A 1 481 ? -16.857 3.654 12.014 1.00 97.25 481 PHE A CA 1
ATOM 3744 C C . PHE A 1 481 ? -16.849 4.475 10.720 1.00 97.25 481 PHE A C 1
ATOM 3746 O O . PHE A 1 481 ? -16.970 5.699 10.775 1.00 97.25 481 PHE A O 1
ATOM 3753 N N . HIS A 1 482 ? -16.758 3.816 9.560 1.00 94.75 482 HIS A N 1
ATOM 3754 C CA . HIS A 1 482 ? -16.711 4.513 8.275 1.00 94.75 482 HIS A CA 1
ATOM 3755 C C . HIS A 1 482 ? -18.035 5.206 7.929 1.00 94.75 482 HIS A C 1
ATOM 3757 O O . HIS A 1 482 ? -17.994 6.370 7.539 1.00 94.75 482 HIS A O 1
ATOM 3763 N N . HIS A 1 483 ? -19.186 4.565 8.166 1.00 92.50 483 HIS A N 1
ATOM 3764 C CA . HIS A 1 483 ? -20.496 5.196 7.961 1.00 92.50 483 HIS A CA 1
ATOM 3765 C C . HIS A 1 483 ? -20.682 6.451 8.817 1.00 92.50 483 HIS A C 1
ATOM 3767 O O . HIS A 1 483 ? -21.184 7.457 8.332 1.00 92.50 483 HIS A O 1
ATOM 3773 N N . LEU A 1 484 ? -20.229 6.431 10.075 1.00 93.31 484 LEU A N 1
ATOM 3774 C CA . LEU A 1 484 ? -20.334 7.609 10.930 1.00 93.31 484 LEU A CA 1
ATOM 3775 C C . LEU A 1 484 ? -19.471 8.769 10.414 1.00 93.31 484 LEU A C 1
ATOM 3777 O O . LEU A 1 484 ? -19.881 9.921 10.521 1.00 93.31 484 LEU A O 1
ATOM 3781 N N . LEU A 1 485 ? -18.290 8.488 9.852 1.00 93.06 485 LEU A N 1
ATOM 3782 C CA . LEU A 1 485 ? -17.466 9.516 9.208 1.00 93.06 485 LEU A CA 1
ATOM 3783 C C . LEU A 1 485 ? -18.120 10.062 7.933 1.00 93.06 485 LEU A C 1
ATOM 3785 O O . LEU A 1 485 ? -18.053 11.269 7.705 1.00 93.06 485 LEU A O 1
ATOM 3789 N N . ASP A 1 486 ? -18.777 9.210 7.145 1.00 89.62 486 ASP A N 1
ATOM 3790 C CA . ASP A 1 486 ? -19.534 9.632 5.963 1.00 89.62 486 ASP A CA 1
ATOM 3791 C C . ASP A 1 486 ? -20.704 10.552 6.330 1.00 89.62 486 ASP A C 1
ATOM 3793 O O . ASP A 1 486 ? -20.840 11.630 5.747 1.00 89.62 486 ASP A O 1
ATOM 3797 N N . ASP A 1 487 ? -21.511 10.164 7.321 1.00 89.12 487 ASP A N 1
ATOM 3798 C CA . ASP A 1 487 ? -22.637 10.964 7.817 1.00 89.12 487 ASP A CA 1
ATOM 3799 C C . ASP A 1 487 ? -22.142 12.321 8.341 1.00 89.12 487 ASP A C 1
ATOM 3801 O O . ASP A 1 487 ? -22.643 13.380 7.955 1.00 89.12 487 ASP A O 1
ATOM 3805 N N . LEU A 1 488 ? -21.076 12.301 9.149 1.00 90.31 488 LEU A N 1
ATOM 3806 C CA . LEU A 1 488 ? -20.433 13.509 9.659 1.00 90.31 488 LEU A CA 1
ATOM 3807 C C . LEU A 1 488 ? -19.962 14.423 8.530 1.00 90.31 488 LEU A C 1
ATOM 3809 O O . LEU A 1 488 ? -20.186 15.627 8.597 1.00 90.31 488 LEU A O 1
ATOM 3813 N N . LEU A 1 489 ? -19.322 13.879 7.495 1.00 88.44 489 LEU A N 1
ATOM 3814 C CA . LEU A 1 489 ? -18.818 14.656 6.367 1.00 88.44 489 LEU A CA 1
ATOM 3815 C C . LEU A 1 489 ? -19.944 15.295 5.542 1.00 88.44 489 LEU A C 1
ATOM 3817 O O . LEU A 1 489 ? -19.764 16.398 5.023 1.00 88.44 489 LEU A O 1
ATOM 3821 N N . GLN A 1 490 ? -21.099 14.632 5.429 1.00 85.62 490 GLN A N 1
ATOM 3822 C CA . GLN A 1 490 ? -22.276 15.169 4.738 1.00 85.62 490 GLN A CA 1
ATOM 3823 C C . GLN A 1 490 ? -22.928 16.327 5.501 1.00 85.62 490 GLN A C 1
ATOM 3825 O O . GLN A 1 490 ? -23.390 17.286 4.879 1.00 85.62 490 GLN A O 1
ATOM 3830 N N . GLU A 1 491 ? -22.954 16.253 6.831 1.00 87.38 491 GLU A N 1
ATOM 3831 C CA . GLU A 1 491 ? -23.559 17.268 7.701 1.00 87.38 491 GLU A CA 1
ATOM 3832 C C . GLU A 1 491 ? -22.609 18.428 8.038 1.00 87.38 491 GLU A C 1
ATOM 3834 O O . GLU A 1 491 ? -23.053 19.494 8.475 1.00 87.38 491 GLU A O 1
ATOM 3839 N N . MET A 1 492 ? -21.298 18.241 7.855 1.00 88.56 492 MET A N 1
ATOM 3840 C CA . MET A 1 492 ? -20.287 19.203 8.285 1.00 88.56 492 MET A CA 1
ATOM 3841 C C . MET A 1 492 ? -20.341 20.505 7.468 1.00 88.56 492 MET A C 1
ATOM 3843 O O . MET A 1 492 ? -20.161 20.473 6.246 1.00 88.56 492 MET A O 1
ATOM 3847 N N . PRO A 1 493 ? -20.491 21.677 8.112 1.00 89.44 493 PRO A N 1
ATOM 3848 C CA . PRO A 1 493 ? -20.383 22.967 7.431 1.00 89.44 493 PRO A CA 1
ATOM 3849 C C . PRO A 1 493 ? -18.985 23.201 6.842 1.00 89.44 493 PRO A C 1
ATOM 3851 O O . PRO A 1 493 ? -18.011 22.575 7.257 1.00 89.44 493 PRO A O 1
ATOM 3854 N N . GLU A 1 494 ? -18.856 24.132 5.891 1.00 87.12 494 GLU A N 1
ATOM 3855 C CA . GLU A 1 494 ? -17.581 24.406 5.200 1.00 87.12 494 GLU A CA 1
ATOM 3856 C C . GLU A 1 494 ? -16.450 24.878 6.129 1.00 87.12 494 GLU A C 1
ATOM 3858 O O . GLU A 1 494 ? -15.275 24.672 5.814 1.00 87.12 494 GLU A O 1
ATOM 3863 N N . ASP A 1 495 ? -16.789 25.475 7.277 1.00 88.31 495 ASP A N 1
ATOM 3864 C CA . ASP A 1 495 ? -15.833 25.905 8.304 1.00 88.31 495 ASP A CA 1
ATOM 3865 C C . ASP A 1 495 ? -15.351 24.758 9.217 1.00 88.31 495 ASP A C 1
ATOM 3867 O O . ASP A 1 495 ? -14.523 24.981 10.104 1.00 88.31 495 ASP A O 1
ATOM 3871 N N . GLY A 1 496 ? -15.851 23.536 8.998 1.00 87.44 496 GLY A N 1
ATOM 3872 C CA . GLY A 1 496 ? -15.494 22.328 9.741 1.00 87.44 496 GLY A CA 1
ATOM 3873 C C . GLY A 1 496 ? -16.123 22.222 11.132 1.00 87.44 496 GLY A C 1
ATOM 3874 O O . GLY A 1 496 ? -15.819 21.282 11.867 1.00 87.44 496 GLY A O 1
ATOM 3875 N N . ARG A 1 497 ? -16.986 23.161 11.541 1.00 87.06 497 ARG A N 1
ATOM 3876 C CA . ARG A 1 497 ? -17.565 23.175 12.891 1.00 87.06 497 ARG A CA 1
ATOM 3877 C C . ARG A 1 497 ? -18.911 22.470 12.907 1.00 87.06 497 ARG A C 1
ATOM 3879 O O . ARG A 1 497 ? -19.927 23.026 12.500 1.00 87.06 497 ARG A O 1
ATOM 3886 N N . LEU A 1 498 ? -18.925 21.243 13.422 1.00 81.38 498 LEU A N 1
ATOM 3887 C CA . LEU A 1 498 ? -20.169 20.505 13.632 1.00 81.38 498 LEU A CA 1
ATOM 3888 C C . LEU A 1 498 ? -21.125 21.279 14.543 1.00 81.38 498 LEU A C 1
ATOM 3890 O O . LEU A 1 498 ? -20.719 21.851 15.555 1.00 81.38 498 LEU A O 1
ATOM 3894 N N . THR A 1 499 ? -22.411 21.249 14.191 1.00 79.44 499 THR A N 1
ATOM 3895 C CA . THR A 1 499 ? -23.466 21.908 14.976 1.00 79.44 499 THR A CA 1
ATOM 3896 C C . THR A 1 499 ? -23.709 21.188 16.307 1.00 79.44 499 THR A C 1
ATOM 3898 O O . THR A 1 499 ? -23.919 21.846 17.323 1.00 79.44 499 THR A O 1
ATOM 3901 N N . ASP A 1 500 ? -23.624 19.853 16.321 1.00 81.19 500 ASP A N 1
ATOM 3902 C CA . ASP A 1 500 ? -23.685 19.042 17.542 1.00 81.19 500 ASP A CA 1
ATOM 3903 C C . ASP A 1 500 ? -22.691 17.860 17.495 1.00 81.19 500 ASP A C 1
ATOM 3905 O O . ASP A 1 500 ? -23.071 16.734 17.171 1.00 81.19 500 ASP A O 1
ATOM 3909 N N . PRO A 1 501 ? -21.406 18.071 17.846 1.00 80.75 501 PRO A N 1
ATOM 3910 C CA . PRO A 1 501 ? -20.425 16.982 17.920 1.00 80.75 501 PRO A CA 1
ATOM 3911 C C . PRO A 1 501 ? -20.769 15.937 19.001 1.00 80.75 501 PRO A C 1
ATOM 3913 O O . PRO A 1 501 ? -20.290 14.801 18.954 1.00 80.75 501 PRO A O 1
ATOM 3916 N N . THR A 1 502 ? -21.621 16.294 19.969 1.00 87.81 502 THR A N 1
ATOM 3917 C CA . THR A 1 502 ? -21.996 15.421 21.087 1.00 87.81 502 THR A CA 1
ATOM 3918 C C . THR A 1 502 ? -22.854 14.255 20.607 1.00 87.81 502 THR A C 1
ATOM 3920 O O . THR A 1 502 ? -22.686 13.137 21.097 1.00 87.81 502 THR A O 1
ATOM 3923 N N . ALA A 1 503 ? -23.763 14.492 19.658 1.00 89.75 503 ALA A N 1
ATOM 3924 C CA . ALA A 1 503 ? -24.664 13.467 19.137 1.00 89.75 503 ALA A CA 1
ATOM 3925 C C . ALA A 1 503 ? -23.892 12.297 18.502 1.00 89.75 503 ALA A C 1
ATOM 3927 O O . ALA A 1 503 ? -24.102 11.141 18.880 1.00 89.75 503 ALA A O 1
ATOM 3928 N N . SER A 1 504 ? -22.934 12.588 17.620 1.00 89.69 504 SER A N 1
ATOM 3929 C CA . SER A 1 504 ? -22.127 11.567 16.939 1.00 89.69 504 SER A CA 1
ATOM 3930 C C . SER A 1 504 ? -21.222 10.807 17.909 1.00 89.69 504 SER A C 1
ATOM 3932 O O . SER A 1 504 ? -21.137 9.580 17.855 1.00 89.69 504 SER A O 1
ATOM 3934 N N . ALA A 1 505 ? -20.619 11.506 18.875 1.00 93.38 505 ALA A N 1
ATOM 3935 C CA . ALA A 1 505 ? -19.834 10.874 19.932 1.00 93.38 505 ALA A CA 1
ATOM 3936 C C . ALA A 1 505 ? -20.686 9.945 20.826 1.00 93.38 505 ALA A C 1
ATOM 3938 O O . ALA A 1 505 ? -20.243 8.856 21.203 1.00 93.38 505 ALA A O 1
ATOM 3939 N N . GLN A 1 506 ? -21.928 10.331 21.144 1.00 95.06 506 GLN A N 1
ATOM 3940 C CA . GLN A 1 506 ? -22.873 9.473 21.871 1.00 95.06 506 GLN A CA 1
ATOM 3941 C C . GLN A 1 506 ? -23.314 8.265 21.041 1.00 95.06 506 GLN A C 1
ATOM 3943 O O . GLN A 1 506 ? -23.438 7.166 21.591 1.00 95.06 506 GLN A O 1
ATOM 3948 N N . HIS A 1 507 ? -23.529 8.449 19.737 1.00 95.31 507 HIS A N 1
ATOM 3949 C CA . HIS A 1 507 ? -23.865 7.361 18.825 1.00 95.31 507 HIS A CA 1
ATOM 3950 C C . HIS A 1 507 ? -22.733 6.328 18.762 1.00 95.31 507 HIS A C 1
ATOM 3952 O O . HIS A 1 507 ? -22.970 5.136 18.970 1.00 95.31 507 HIS A O 1
ATOM 3958 N N . TRP A 1 508 ? -21.486 6.787 18.617 1.00 97.25 508 TRP A N 1
ATOM 3959 C CA . TRP A 1 508 ? -20.315 5.913 18.648 1.00 97.25 508 TRP A CA 1
ATOM 3960 C C . TRP A 1 508 ? -20.156 5.184 19.990 1.00 97.25 508 TRP A C 1
ATOM 3962 O O . TRP A 1 508 ? -19.921 3.975 20.029 1.00 97.25 508 TRP A O 1
ATOM 3972 N N . LEU A 1 509 ? -20.368 5.876 21.117 1.00 97.69 509 LEU A N 1
ATOM 3973 C CA . LEU A 1 509 ? -20.366 5.243 22.440 1.00 97.69 509 LEU A CA 1
ATOM 3974 C C . LEU A 1 509 ? -21.418 4.131 22.555 1.00 97.69 509 LEU A C 1
ATOM 3976 O O . LEU A 1 509 ? -21.153 3.090 23.163 1.00 97.69 509 LEU A O 1
ATOM 3980 N N . TRP A 1 510 ? -22.612 4.347 21.997 1.00 97.56 510 TRP A N 1
ATOM 3981 C CA . TRP A 1 510 ? -23.682 3.354 21.987 1.00 97.56 510 TRP A CA 1
ATOM 3982 C C . TRP A 1 510 ? -23.304 2.119 21.163 1.00 97.56 510 TRP A C 1
ATOM 3984 O O . TRP A 1 510 ? -23.466 1.004 21.666 1.00 97.56 510 TRP A O 1
ATOM 3994 N N . ILE A 1 511 ? -22.740 2.314 19.967 1.00 98.00 511 ILE A N 1
ATOM 3995 C CA . ILE A 1 511 ? -22.209 1.244 19.108 1.00 98.00 511 ILE A CA 1
ATOM 3996 C C . ILE A 1 511 ? -21.189 0.399 19.877 1.00 98.00 511 ILE A C 1
ATOM 3998 O O . ILE A 1 511 ? -21.385 -0.804 20.066 1.00 98.00 511 ILE A O 1
ATOM 4002 N N . MET A 1 512 ? -20.141 1.039 20.407 1.00 98.31 512 MET A N 1
ATOM 4003 C CA . MET A 1 512 ? -19.068 0.345 21.122 1.00 98.31 512 MET A CA 1
ATOM 4004 C C . MET A 1 512 ? -19.591 -0.411 22.346 1.00 98.31 512 MET A C 1
ATOM 4006 O O . MET A 1 512 ? -19.165 -1.533 22.622 1.00 98.31 512 MET A O 1
ATOM 4010 N N . ARG A 1 513 ? -20.535 0.183 23.087 1.00 98.25 513 ARG A N 1
ATOM 4011 C CA . ARG A 1 513 ? -21.175 -0.474 24.230 1.00 98.25 513 ARG A CA 1
ATOM 4012 C C . ARG A 1 513 ? -21.952 -1.710 23.793 1.00 98.25 513 ARG A C 1
ATOM 4014 O O . ARG A 1 513 ? -21.840 -2.739 24.454 1.00 98.25 513 ARG A O 1
ATOM 4021 N N . ARG A 1 514 ? -22.755 -1.607 22.729 1.00 98.25 514 ARG A N 1
ATOM 4022 C CA . ARG A 1 514 ? -23.563 -2.718 22.214 1.00 98.25 514 ARG A CA 1
ATOM 4023 C C . ARG A 1 514 ? -22.666 -3.898 21.858 1.00 98.25 514 ARG A C 1
ATOM 4025 O O . ARG A 1 514 ? -22.867 -4.982 22.400 1.00 98.25 514 ARG A O 1
ATOM 4032 N N . GLU A 1 515 ? -21.649 -3.666 21.032 1.00 98.38 515 GLU A N 1
ATOM 4033 C CA . GLU A 1 515 ? -20.757 -4.735 20.573 1.00 98.38 515 GLU A CA 1
ATOM 4034 C C . GLU A 1 515 ? -19.930 -5.331 21.715 1.00 98.38 515 GLU A C 1
ATOM 4036 O O . GLU A 1 515 ? -19.821 -6.552 21.830 1.00 98.38 515 GLU A O 1
ATOM 4041 N N . ALA A 1 516 ? -19.419 -4.506 22.636 1.00 98.38 516 ALA A N 1
ATOM 4042 C CA . ALA A 1 516 ? -18.680 -5.013 23.789 1.00 98.38 516 ALA A CA 1
ATOM 4043 C C . ALA A 1 516 ? -19.526 -5.950 24.666 1.00 98.38 516 ALA A C 1
ATOM 4045 O O . ALA A 1 516 ? -19.032 -6.990 25.100 1.00 98.38 516 ALA A O 1
ATOM 4046 N N . LEU A 1 517 ? -20.792 -5.608 24.928 1.00 98.19 517 LEU A N 1
ATOM 4047 C CA . LEU A 1 517 ? -21.675 -6.448 25.743 1.00 98.19 517 LEU A CA 1
ATOM 4048 C C . LEU A 1 517 ? -22.062 -7.741 25.012 1.00 98.19 517 LEU A C 1
ATOM 4050 O O . LEU A 1 517 ? -21.981 -8.809 25.611 1.00 98.19 517 LEU A O 1
ATOM 4054 N N . VAL A 1 518 ? -22.375 -7.672 23.712 1.00 98.00 518 VAL A N 1
ATOM 4055 C CA . VAL A 1 518 ? -22.672 -8.861 22.887 1.00 98.00 518 VAL A CA 1
ATOM 4056 C C . VAL A 1 518 ? -21.491 -9.835 22.865 1.00 98.00 518 VAL A C 1
ATOM 4058 O O . VAL A 1 518 ? -21.670 -11.046 23.015 1.00 98.00 518 VAL A O 1
ATOM 4061 N N . ILE A 1 519 ? -20.270 -9.321 22.702 1.00 98.12 519 ILE A N 1
ATOM 4062 C CA . ILE A 1 519 ? -19.056 -10.144 22.705 1.00 98.12 519 ILE A CA 1
ATOM 4063 C C . ILE A 1 519 ? -18.804 -10.732 24.094 1.00 98.12 519 ILE A C 1
ATOM 4065 O O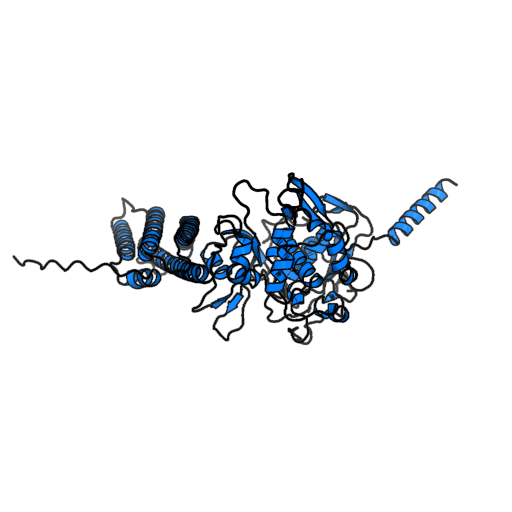 . ILE A 1 519 ? -18.460 -11.911 24.198 1.00 98.12 519 ILE A O 1
ATOM 4069 N N . PHE A 1 520 ? -18.992 -9.943 25.156 1.00 98.06 520 PHE A N 1
ATOM 4070 C CA . PHE A 1 520 ? -18.854 -10.431 26.525 1.00 98.06 520 PHE A CA 1
ATOM 4071 C C . PHE A 1 520 ? -19.806 -11.602 26.793 1.00 98.06 520 PHE A C 1
ATOM 4073 O O . PHE A 1 520 ? -19.350 -12.657 27.228 1.00 98.06 520 PHE A O 1
ATOM 4080 N N . ASP A 1 521 ? -21.093 -11.449 26.475 1.00 96.38 521 ASP A N 1
ATOM 4081 C CA . ASP A 1 521 ? -22.113 -12.477 26.714 1.00 96.38 521 ASP A CA 1
ATOM 4082 C C . ASP A 1 521 ? -21.825 -13.766 25.937 1.00 96.38 521 ASP A C 1
ATOM 4084 O O . ASP A 1 521 ? -22.007 -14.869 26.454 1.00 96.38 521 ASP A O 1
ATOM 4088 N N . ARG A 1 522 ? -21.315 -13.641 24.704 1.00 96.25 522 ARG A N 1
ATOM 4089 C CA . ARG A 1 522 ? -20.927 -14.792 23.879 1.00 96.25 522 ARG A CA 1
ATOM 4090 C C . ARG A 1 522 ? -19.729 -15.549 24.453 1.00 96.25 522 ARG A C 1
ATOM 4092 O O . ARG A 1 522 ? -19.693 -16.775 24.377 1.00 96.25 522 ARG A O 1
ATOM 4099 N N . LEU A 1 523 ? -18.728 -14.834 24.962 1.00 95.62 523 LEU A N 1
ATOM 4100 C CA . LEU A 1 523 ? -17.449 -15.419 25.379 1.00 95.62 523 LEU A CA 1
ATOM 4101 C C . LEU A 1 523 ? -17.401 -15.798 26.866 1.00 95.62 523 LEU A C 1
ATOM 4103 O O . LEU A 1 523 ? -16.570 -16.618 27.256 1.00 95.62 523 LEU A O 1
ATOM 4107 N N . ALA A 1 524 ? -18.283 -15.235 27.689 1.00 94.25 524 ALA A N 1
ATOM 4108 C CA . ALA A 1 524 ? -18.413 -15.538 29.110 1.00 94.25 524 ALA A CA 1
ATOM 4109 C C . ALA A 1 524 ? -19.868 -15.889 29.481 1.00 94.25 524 ALA A C 1
ATOM 4111 O O . ALA A 1 524 ? -20.488 -15.174 30.270 1.00 94.25 524 ALA A O 1
ATOM 4112 N N . PRO A 1 525 ? -20.428 -16.992 28.945 1.00 93.44 525 PRO A N 1
ATOM 4113 C CA . PRO A 1 525 ? -21.793 -17.397 29.258 1.00 93.44 525 PRO A CA 1
ATOM 4114 C C . PRO A 1 525 ? -21.931 -17.772 30.739 1.00 93.44 525 PRO A C 1
ATOM 4116 O O . PRO A 1 525 ? -21.072 -18.449 31.308 1.00 93.44 525 PRO A O 1
ATOM 4119 N N . VAL A 1 526 ? -23.037 -17.359 31.362 1.00 90.62 526 VAL A N 1
ATOM 4120 C CA . VAL A 1 526 ? -23.309 -17.625 32.783 1.00 90.62 526 VAL A CA 1
ATOM 4121 C C . VAL A 1 526 ? -23.577 -19.124 32.999 1.00 90.62 526 VAL A C 1
ATOM 4123 O O . VAL A 1 526 ? -24.557 -19.648 32.464 1.00 90.62 526 VAL A O 1
ATOM 4126 N N . PRO A 1 527 ? -22.764 -19.839 33.800 1.00 88.12 527 PRO A N 1
ATOM 4127 C CA . PRO A 1 527 ? -23.000 -21.247 34.083 1.00 88.12 527 PRO A CA 1
ATOM 4128 C C . PRO A 1 527 ? -24.146 -21.408 35.087 1.00 88.12 527 PRO A C 1
ATOM 4130 O O . PRO A 1 527 ? -24.102 -20.862 36.186 1.00 88.12 527 PRO A O 1
ATOM 4133 N N . LEU A 1 528 ? -25.150 -22.223 34.750 1.00 86.50 528 LEU A N 1
ATOM 4134 C CA . LEU A 1 528 ? -26.292 -22.487 35.642 1.00 86.50 528 LEU A CA 1
ATOM 4135 C C . LEU A 1 528 ? -25.928 -23.343 36.868 1.00 86.50 528 LEU A C 1
ATOM 4137 O O . LEU A 1 528 ? -26.672 -23.369 37.842 1.00 86.50 528 LEU A O 1
ATOM 4141 N N . GLN A 1 529 ? -24.800 -24.054 36.819 1.00 90.00 529 GLN A N 1
ATOM 4142 C CA . GLN A 1 529 ? -24.405 -25.040 37.832 1.00 90.00 529 GLN A CA 1
ATOM 4143 C C . GLN A 1 529 ? -23.316 -24.538 38.797 1.00 90.00 529 GLN A C 1
ATOM 4145 O O . GLN A 1 529 ? -22.972 -25.242 39.740 1.00 90.00 529 GLN A O 1
ATOM 4150 N N . ASP A 1 530 ? -22.765 -23.339 38.581 1.00 87.62 530 ASP A N 1
ATOM 4151 C CA . ASP A 1 530 ? -21.646 -22.802 39.364 1.00 87.62 530 ASP A CA 1
ATOM 4152 C C . ASP A 1 530 ? -21.955 -21.364 39.799 1.00 87.62 530 ASP A C 1
ATOM 4154 O O . ASP A 1 530 ? -21.716 -20.403 39.065 1.00 87.62 530 ASP A O 1
ATOM 4158 N N . ALA A 1 531 ? -22.528 -21.222 40.996 1.00 87.75 531 ALA A N 1
ATOM 4159 C CA . ALA A 1 531 ? -22.992 -19.938 41.521 1.00 87.75 531 ALA A CA 1
ATOM 4160 C C . ALA A 1 531 ? -21.851 -18.928 41.740 1.00 87.75 531 ALA A C 1
ATOM 4162 O O . ALA A 1 531 ? -22.055 -17.722 41.586 1.00 87.75 531 ALA A O 1
ATOM 4163 N N . GLU A 1 532 ? -20.647 -19.397 42.077 1.00 84.38 532 GLU A N 1
ATOM 4164 C CA . GLU A 1 532 ? -19.491 -18.527 42.299 1.00 84.38 532 GLU A CA 1
ATOM 4165 C C . GLU A 1 532 ? -18.971 -17.967 40.970 1.00 84.38 532 GLU A C 1
ATOM 4167 O O . GLU A 1 532 ? -18.782 -16.752 40.836 1.00 84.38 532 GLU A O 1
ATOM 4172 N N . LYS A 1 533 ? -18.826 -18.819 39.945 1.00 85.25 533 LYS A N 1
ATOM 4173 C CA . LYS A 1 533 ? -18.484 -18.351 38.594 1.00 85.25 533 LYS A CA 1
ATOM 4174 C C . LYS A 1 533 ? -19.583 -17.480 37.993 1.00 85.25 533 LYS A C 1
ATOM 4176 O O . LYS A 1 533 ? -19.268 -16.447 37.405 1.00 85.25 533 LYS A O 1
ATOM 4181 N N . ALA A 1 534 ? -20.853 -17.839 38.182 1.00 90.50 534 ALA A N 1
ATOM 4182 C CA . ALA A 1 534 ? -21.983 -17.027 37.739 1.00 90.50 534 ALA A CA 1
ATOM 4183 C C . ALA A 1 534 ? -21.935 -15.619 38.348 1.00 90.50 534 ALA A C 1
ATOM 4185 O O . ALA A 1 534 ? -22.060 -14.631 37.624 1.00 90.50 534 ALA A O 1
ATOM 4186 N N . LYS A 1 535 ? -21.665 -15.508 39.656 1.00 90.50 535 LYS A N 1
ATOM 4187 C CA . LYS A 1 535 ? -21.500 -14.216 40.331 1.00 90.50 535 LYS A CA 1
ATOM 4188 C C . LYS A 1 535 ? -20.348 -13.399 39.740 1.00 90.50 535 LYS A C 1
ATOM 4190 O O . LYS A 1 535 ? -20.535 -12.219 39.456 1.00 90.50 535 LYS A O 1
ATOM 4195 N N . ASN A 1 536 ? -19.185 -14.012 39.501 1.00 90.19 536 ASN A N 1
ATOM 4196 C CA . ASN A 1 536 ? -18.035 -13.317 38.910 1.00 90.19 536 ASN A CA 1
ATOM 4197 C C . ASN A 1 536 ? -18.345 -12.747 37.516 1.00 90.19 536 ASN A C 1
ATOM 4199 O O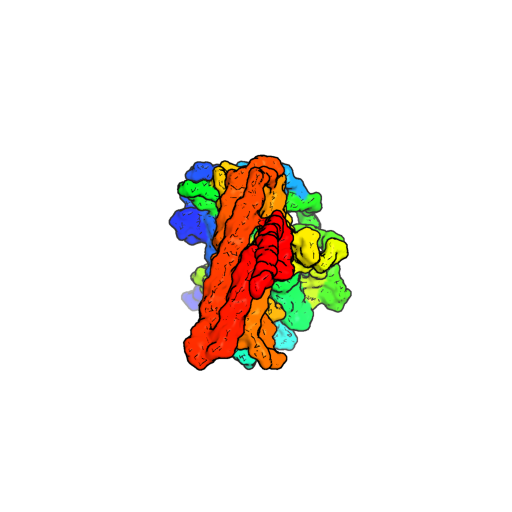 . ASN A 1 536 ? -17.958 -11.613 37.220 1.00 90.19 536 ASN A O 1
ATOM 4203 N N . ILE A 1 537 ? -19.060 -13.507 36.682 1.00 94.50 537 ILE A N 1
ATOM 4204 C CA . ILE A 1 537 ? -19.483 -13.083 35.341 1.00 94.50 537 ILE A CA 1
ATOM 4205 C C . ILE A 1 537 ? -20.482 -11.922 35.432 1.00 94.50 537 ILE A C 1
ATOM 4207 O O . ILE A 1 537 ? -20.273 -10.892 34.792 1.00 94.50 537 ILE A O 1
ATOM 4211 N N . VAL A 1 538 ? -21.517 -12.039 36.272 1.00 94.81 538 VAL A N 1
ATOM 4212 C CA . VAL A 1 538 ? -22.535 -10.989 36.461 1.00 94.81 538 VAL A CA 1
ATOM 4213 C C . VAL A 1 538 ? -21.914 -9.696 37.002 1.00 94.81 538 VAL A C 1
ATOM 4215 O O . VAL A 1 538 ? -22.196 -8.610 36.490 1.00 94.81 538 VAL A O 1
ATOM 4218 N N . ASP A 1 539 ? -21.015 -9.792 37.985 1.00 94.44 539 ASP A N 1
ATOM 4219 C CA . ASP A 1 539 ? -20.309 -8.635 38.543 1.00 94.44 539 ASP A CA 1
ATOM 4220 C C . ASP A 1 539 ? -19.396 -7.969 37.500 1.00 94.44 539 ASP A C 1
ATOM 4222 O O . ASP A 1 539 ? -19.280 -6.740 37.457 1.00 94.44 539 ASP A O 1
ATOM 4226 N N . ALA A 1 540 ? -18.716 -8.759 36.661 1.00 95.81 540 ALA A N 1
ATOM 4227 C CA . ALA A 1 540 ? -17.872 -8.244 35.586 1.00 95.81 540 ALA A CA 1
ATOM 4228 C C . ALA A 1 540 ? -18.699 -7.547 34.492 1.00 95.81 540 ALA A C 1
ATOM 4230 O O . ALA A 1 540 ? -18.355 -6.426 34.105 1.00 95.81 540 ALA A O 1
ATOM 4231 N N . TYR A 1 541 ? -19.818 -8.143 34.073 1.00 97.19 541 TYR A N 1
ATOM 4232 C CA . TYR A 1 541 ? -20.771 -7.534 33.142 1.00 97.19 541 TYR A CA 1
ATOM 4233 C C . TYR A 1 541 ? -21.318 -6.208 33.687 1.00 97.19 541 TYR A C 1
ATOM 4235 O O . TYR A 1 541 ? -21.317 -5.186 32.997 1.00 97.19 541 TYR A O 1
ATOM 4243 N N . GLY A 1 542 ? -21.731 -6.189 34.959 1.00 96.25 542 GLY A N 1
ATOM 4244 C CA . GLY A 1 542 ? -22.244 -4.992 35.622 1.00 96.25 542 GLY A CA 1
ATOM 4245 C C . GLY A 1 542 ? -21.236 -3.839 35.626 1.00 96.25 542 GLY A C 1
ATOM 4246 O O . GLY A 1 542 ? -21.605 -2.696 35.351 1.00 96.25 542 GLY A O 1
ATOM 4247 N N . ILE A 1 543 ? -19.954 -4.131 35.873 1.00 95.31 543 ILE A N 1
ATOM 4248 C CA . ILE A 1 543 ? -18.871 -3.135 35.825 1.00 95.31 543 ILE A CA 1
ATOM 4249 C C . ILE A 1 543 ? -18.615 -2.650 34.398 1.00 95.31 543 ILE A C 1
ATOM 4251 O O . ILE A 1 543 ? -18.466 -1.442 34.198 1.00 95.31 543 ILE A O 1
ATOM 4255 N N . LEU A 1 544 ? -18.573 -3.552 33.413 1.00 97.31 544 LEU A N 1
ATOM 4256 C CA . LEU A 1 544 ? -18.398 -3.189 32.005 1.00 97.31 544 LEU A CA 1
ATOM 4257 C C . LEU A 1 544 ? -19.512 -2.235 31.557 1.00 97.31 544 LEU A C 1
ATOM 4259 O O . LEU A 1 544 ? -19.248 -1.122 31.102 1.00 97.31 544 LEU A O 1
ATOM 4263 N N . ASN A 1 545 ? -20.762 -2.621 31.805 1.00 97.25 545 ASN A N 1
ATOM 4264 C CA . ASN A 1 545 ? -21.937 -1.832 31.466 1.00 97.25 545 ASN A CA 1
ATOM 4265 C C . ASN A 1 545 ? -21.965 -0.475 32.199 1.00 97.25 545 ASN A C 1
ATOM 4267 O O . ASN A 1 545 ? -22.265 0.559 31.601 1.00 97.25 545 ASN A O 1
ATOM 4271 N N . ALA A 1 546 ? -21.605 -0.447 33.488 1.00 95.00 546 ALA A N 1
ATOM 4272 C CA . ALA A 1 546 ? -21.476 0.792 34.255 1.00 95.00 546 ALA A CA 1
ATOM 4273 C C . ALA A 1 546 ? -20.356 1.704 33.725 1.00 95.00 546 ALA A C 1
ATOM 4275 O O . ALA A 1 546 ? -20.476 2.927 33.816 1.00 95.00 546 ALA A O 1
ATOM 4276 N N . THR A 1 547 ? -19.288 1.126 33.169 1.00 95.31 547 THR A N 1
ATOM 4277 C CA . THR A 1 547 ? -18.151 1.869 32.614 1.00 95.31 547 THR A CA 1
ATOM 4278 C C . THR A 1 547 ? -18.552 2.594 31.333 1.00 95.31 547 THR A C 1
ATOM 4280 O O . THR A 1 547 ? -18.338 3.803 31.244 1.00 95.31 547 THR A O 1
ATOM 4283 N N . PHE A 1 548 ? -19.240 1.918 30.409 1.00 96.44 548 PHE A N 1
ATOM 4284 C CA . PHE A 1 548 ? -19.843 2.563 29.234 1.00 96.44 548 PHE A CA 1
ATOM 4285 C C . PHE A 1 548 ? -20.953 3.561 29.583 1.00 96.44 548 PHE A C 1
ATOM 4287 O O . PHE A 1 548 ? -21.196 4.493 28.831 1.00 96.44 548 PHE A O 1
ATOM 4294 N N . ALA A 1 549 ? -21.623 3.396 30.727 1.00 94.69 549 ALA A N 1
ATOM 4295 C CA . ALA A 1 549 ? -22.627 4.341 31.212 1.00 94.69 549 ALA A CA 1
ATOM 4296 C C . ALA A 1 549 ? -22.041 5.545 31.976 1.00 94.69 549 ALA A C 1
ATOM 4298 O O . ALA A 1 549 ? -22.808 6.296 32.583 1.00 94.69 549 ALA A O 1
ATOM 4299 N N . GLY A 1 550 ? -20.713 5.703 32.028 1.00 93.56 550 GLY A N 1
ATOM 4300 C CA . GLY A 1 550 ? -20.074 6.859 32.661 1.00 93.56 550 GLY A CA 1
ATOM 4301 C C . GLY A 1 550 ? -20.027 6.818 34.193 1.00 93.56 550 GLY A C 1
ATOM 4302 O O . GLY A 1 550 ? -19.909 7.860 34.835 1.00 93.56 550 GLY A O 1
ATOM 4303 N N . ARG A 1 551 ? -20.195 5.640 34.812 1.00 91.81 551 ARG A N 1
ATOM 4304 C CA . ARG A 1 551 ? -20.414 5.494 36.267 1.00 91.81 551 ARG A CA 1
ATOM 4305 C C . ARG A 1 551 ? -19.221 4.929 37.035 1.00 91.81 551 ARG A C 1
ATOM 4307 O O . ARG A 1 551 ? -19.306 4.809 38.258 1.00 91.81 551 ARG A O 1
ATOM 4314 N N . THR A 1 552 ? -18.125 4.583 36.365 1.00 89.75 552 THR A N 1
ATOM 4315 C CA . THR A 1 552 ? -16.916 4.048 37.010 1.00 89.75 552 THR A CA 1
ATOM 4316 C C . THR A 1 552 ? -15.766 5.049 36.936 1.00 89.75 552 THR A C 1
ATOM 4318 O O . THR A 1 552 ? -15.848 6.076 36.266 1.00 89.75 552 THR A O 1
ATOM 4321 N N . LYS A 1 553 ? -14.670 4.779 37.656 1.00 85.62 553 LYS A N 1
ATOM 4322 C CA . LYS A 1 553 ? -13.458 5.610 37.549 1.00 85.62 553 LYS A CA 1
ATOM 4323 C C . LYS A 1 553 ? -12.823 5.471 36.161 1.00 85.62 553 LYS A C 1
ATOM 4325 O O . LYS A 1 553 ? -12.292 6.440 35.634 1.00 85.62 553 LYS A O 1
ATOM 4330 N N . GLN A 1 554 ? -12.920 4.276 35.582 1.00 85.75 554 GLN A N 1
ATOM 4331 C CA . GLN A 1 554 ? -12.404 3.920 34.264 1.00 85.75 554 GLN A CA 1
ATOM 4332 C C . GLN A 1 554 ? -13.196 4.574 33.123 1.00 85.75 554 GLN A C 1
ATOM 4334 O O . GLN A 1 554 ? -12.650 4.745 32.039 1.00 85.75 554 GLN A O 1
ATOM 4339 N N . SER A 1 555 ? -14.442 5.007 33.367 1.00 91.62 555 SER A N 1
ATOM 4340 C CA . SER A 1 555 ? -15.239 5.755 32.387 1.00 91.62 555 SER A CA 1
ATOM 4341 C C . SER A 1 555 ? -14.562 7.035 31.912 1.00 91.62 555 SER A C 1
ATOM 4343 O O . SER A 1 555 ? -14.753 7.421 30.766 1.00 91.62 555 SER A O 1
ATOM 4345 N N . LYS A 1 556 ? -13.785 7.695 32.783 1.00 91.88 556 LYS A N 1
ATOM 4346 C CA . LYS A 1 556 ? -13.221 9.015 32.494 1.00 91.88 556 LYS A CA 1
ATOM 4347 C C . LYS A 1 556 ? -12.408 9.008 31.197 1.00 91.88 556 LYS A C 1
ATOM 4349 O O . LYS A 1 556 ? -12.686 9.807 30.323 1.00 91.88 556 LYS A O 1
ATOM 4354 N N . THR A 1 557 ? -11.486 8.061 31.030 1.00 90.81 557 THR A N 1
ATOM 4355 C CA . THR A 1 557 ? -10.624 8.013 29.839 1.00 90.81 557 THR A CA 1
ATOM 4356 C C . THR A 1 557 ? -11.415 7.797 28.549 1.00 90.81 557 THR A C 1
ATOM 4358 O O . THR A 1 557 ? -11.106 8.427 27.547 1.00 90.81 557 THR A O 1
ATOM 4361 N N . LEU A 1 558 ? -12.446 6.944 28.566 1.00 93.31 558 LEU A N 1
ATOM 4362 C CA . LEU A 1 558 ? -13.304 6.719 27.397 1.00 93.31 558 LEU A CA 1
ATOM 4363 C C . LEU A 1 558 ? -14.097 7.981 27.025 1.00 93.31 558 LEU A C 1
ATOM 4365 O O . LEU A 1 558 ? -14.166 8.336 25.856 1.00 93.31 558 LEU A O 1
ATOM 4369 N N . TYR A 1 559 ? -14.676 8.657 28.017 1.00 95.25 559 TYR A N 1
ATOM 4370 C CA . TYR A 1 559 ? -15.462 9.874 27.806 1.00 95.25 559 TYR A CA 1
ATOM 4371 C C . TYR A 1 559 ? -14.590 11.060 27.388 1.00 95.25 559 TYR A C 1
ATOM 4373 O O . TYR A 1 559 ? -14.972 11.781 26.476 1.00 95.25 559 TYR A O 1
ATOM 4381 N N . ASP A 1 560 ? -13.403 11.208 27.985 1.00 93.12 560 ASP A N 1
ATOM 4382 C CA . ASP A 1 560 ? -12.425 12.234 27.614 1.00 93.12 560 ASP A CA 1
ATOM 4383 C C . ASP A 1 560 ? -12.014 12.080 26.136 1.00 93.12 560 ASP A C 1
ATOM 4385 O O . ASP A 1 560 ? -11.936 13.074 25.423 1.00 93.12 560 ASP A O 1
ATOM 4389 N N . LYS A 1 561 ? -11.815 10.843 25.645 1.00 91.38 561 LYS A N 1
ATOM 4390 C CA . LYS A 1 561 ? -11.501 10.574 24.226 1.00 91.38 561 LYS A CA 1
ATOM 4391 C C . LYS A 1 561 ? -12.645 10.864 23.262 1.00 91.38 561 LYS A C 1
ATOM 4393 O O . LYS A 1 561 ? -12.385 11.087 22.091 1.00 91.38 561 LYS A O 1
ATOM 4398 N N . LEU A 1 562 ? -13.883 10.852 23.741 1.00 92.44 562 LEU A N 1
ATOM 4399 C CA . LEU A 1 562 ? -15.064 11.222 22.961 1.00 92.44 562 LEU A CA 1
ATOM 4400 C C . LEU A 1 562 ? -15.470 12.685 23.169 1.00 92.44 562 LEU A C 1
ATOM 4402 O O . LEU A 1 562 ? -16.504 13.096 22.655 1.00 92.44 562 LEU A O 1
ATOM 4406 N N . GLU A 1 563 ? -14.717 13.435 23.980 1.00 91.62 563 GLU A N 1
ATOM 4407 C CA . GLU A 1 563 ? -15.058 14.793 24.417 1.00 91.62 563 GLU A CA 1
ATOM 4408 C C . GLU A 1 563 ? -16.467 14.900 25.040 1.00 91.62 563 GLU A C 1
ATOM 4410 O O . GLU A 1 563 ? -17.115 15.946 25.026 1.00 91.62 563 GLU A O 1
ATOM 4415 N N . LEU A 1 564 ? -16.952 13.807 25.638 1.00 92.25 564 LEU A N 1
ATOM 4416 C CA . LEU A 1 564 ? -18.265 13.748 26.268 1.00 92.25 564 LEU A CA 1
ATOM 4417 C C . LEU A 1 564 ? -18.179 14.113 27.755 1.00 92.25 564 LEU A C 1
ATOM 4419 O O . LEU A 1 564 ? -17.325 13.591 28.479 1.00 92.25 564 LEU A O 1
ATOM 4423 N N . PRO A 1 565 ? -19.119 14.915 28.289 1.00 91.19 565 PRO A N 1
ATOM 4424 C CA . PRO A 1 565 ? -19.202 15.124 29.725 1.00 91.19 565 PRO A CA 1
ATOM 4425 C C . PRO A 1 565 ? -19.610 13.827 30.434 1.00 91.19 565 PRO A C 1
ATOM 4427 O O . PRO A 1 565 ? -20.504 13.099 29.994 1.00 91.19 565 PRO A O 1
ATOM 4430 N N . LEU A 1 566 ? -19.004 13.559 31.594 1.00 90.50 566 LEU A N 1
ATOM 4431 C CA . LEU A 1 566 ? -19.454 12.460 32.445 1.00 90.50 566 LEU A CA 1
ATOM 4432 C C . LEU A 1 566 ? -20.892 12.718 32.941 1.00 90.50 566 LEU A C 1
ATOM 4434 O O . LEU A 1 566 ? -21.209 13.837 33.362 1.00 90.50 566 LEU A O 1
ATOM 4438 N N . PRO A 1 567 ? -21.763 11.693 32.979 1.00 88.06 567 PRO A N 1
ATOM 4439 C CA . PRO A 1 567 ? -23.111 11.833 33.514 1.00 88.06 567 PRO A CA 1
ATOM 4440 C C . PRO A 1 567 ? -23.094 12.307 34.972 1.00 88.06 567 PRO A C 1
ATOM 4442 O O . PRO A 1 567 ? -22.324 11.809 35.800 1.00 88.06 567 PRO A O 1
ATOM 4445 N N . LYS A 1 568 ? -23.987 13.242 35.323 1.00 76.69 568 LYS A N 1
ATOM 4446 C CA . LYS A 1 568 ? -24.127 13.720 36.707 1.00 76.69 568 LYS A CA 1
ATOM 4447 C C . LYS A 1 568 ? -24.466 12.541 37.628 1.00 76.69 568 LYS A C 1
ATOM 4449 O O . LYS A 1 568 ? -25.426 11.806 37.389 1.00 76.69 568 LYS A O 1
ATOM 4454 N N . LYS A 1 569 ? -23.700 12.364 38.711 1.00 65.38 569 LYS A N 1
ATOM 4455 C CA . LYS A 1 569 ? -24.030 11.377 39.752 1.00 65.38 569 LYS A CA 1
ATOM 4456 C C . LYS A 1 569 ? -25.390 11.742 40.348 1.00 65.38 569 LYS A C 1
ATOM 4458 O O . LYS A 1 569 ? -25.552 12.861 40.829 1.00 65.38 569 LYS A O 1
ATOM 4463 N N . LYS A 1 570 ? -26.355 10.811 40.346 1.00 53.72 570 LYS A N 1
ATOM 4464 C CA . LYS A 1 570 ? -27.591 10.990 41.125 1.00 53.72 570 LYS A CA 1
ATOM 4465 C C . LYS A 1 570 ? -27.197 11.256 42.589 1.00 53.72 570 LYS A C 1
ATOM 4467 O O . LYS A 1 570 ? -26.339 10.525 43.097 1.00 53.72 570 LYS A O 1
ATOM 4472 N N . PRO A 1 571 ? -27.761 12.278 43.257 1.00 44.94 571 PRO A N 1
ATOM 4473 C CA . PRO A 1 571 ? -27.489 12.509 44.669 1.00 44.94 571 PRO A CA 1
ATOM 4474 C C . PRO A 1 571 ? -27.831 11.240 45.455 1.00 44.94 571 PRO A C 1
ATOM 4476 O O . PRO A 1 571 ? -28.843 10.591 45.184 1.00 44.94 571 PRO A O 1
ATOM 4479 N N . LYS A 1 572 ? -26.950 10.845 46.384 1.00 43.78 572 LYS A N 1
ATOM 4480 C CA . LYS A 1 572 ? -27.235 9.733 47.298 1.00 43.78 572 LYS A CA 1
ATOM 4481 C C . LYS A 1 572 ? -28.523 10.088 48.036 1.00 43.78 572 LYS A C 1
ATOM 4483 O O . LYS A 1 572 ? -28.532 11.085 48.752 1.00 43.78 572 LYS A O 1
ATOM 4488 N N . ALA A 1 573 ? -29.573 9.286 47.860 1.00 43.97 573 ALA A N 1
ATOM 4489 C CA . ALA A 1 573 ? -30.727 9.340 48.743 1.00 43.97 573 ALA A CA 1
ATOM 4490 C C . ALA A 1 573 ? -30.193 9.224 50.175 1.00 43.97 573 ALA A C 1
ATOM 4492 O O . ALA A 1 573 ? -29.458 8.278 50.488 1.00 43.97 573 ALA A O 1
ATOM 4493 N N . GLN A 1 574 ? -30.461 10.240 50.997 1.00 40.72 574 GLN A N 1
ATOM 4494 C CA . GLN A 1 574 ? -30.199 10.160 52.424 1.00 40.72 574 GLN A CA 1
ATOM 4495 C C . GLN A 1 574 ? -30.915 8.905 52.913 1.00 40.72 574 GLN A C 1
ATOM 4497 O O . GLN A 1 574 ? -32.106 8.732 52.667 1.00 40.72 574 GLN A O 1
ATOM 4502 N N . LYS A 1 575 ? -30.163 7.986 53.526 1.00 42.66 575 LYS A N 1
ATOM 4503 C CA . LYS A 1 575 ? -30.779 6.920 54.305 1.00 42.66 575 LYS A CA 1
ATOM 4504 C C . LYS A 1 575 ? -31.568 7.627 55.399 1.00 42.66 575 LYS A C 1
ATOM 4506 O O . LYS A 1 575 ? -30.952 8.167 56.314 1.00 42.66 575 LYS A O 1
ATOM 4511 N N . GLU A 1 576 ? -32.888 7.654 55.277 1.00 42.22 576 GLU A N 1
ATOM 4512 C CA . GLU A 1 576 ? -33.755 7.875 56.423 1.00 42.22 576 GLU A CA 1
ATOM 4513 C C . GLU A 1 576 ? -33.466 6.731 57.393 1.00 42.22 576 GLU A C 1
ATOM 4515 O O . GLU A 1 576 ? -33.829 5.577 57.172 1.00 42.22 576 GLU A O 1
ATOM 4520 N N . THR A 1 577 ? -32.684 7.038 58.422 1.00 43.00 577 THR A N 1
ATOM 4521 C CA . THR A 1 577 ? -32.639 6.253 59.647 1.00 43.00 577 THR A CA 1
ATOM 4522 C C . THR A 1 577 ? -34.025 6.333 60.267 1.00 43.00 577 THR A C 1
ATOM 4524 O O . THR A 1 577 ? -34.385 7.375 60.813 1.00 43.00 577 THR A O 1
ATOM 4527 N N . THR A 1 578 ? -34.793 5.256 60.126 1.00 44.66 578 THR A N 1
ATOM 4528 C CA . THR A 1 578 ? -35.906 4.931 61.023 1.00 44.66 578 THR A CA 1
ATOM 4529 C C . THR A 1 578 ? -35.472 3.823 61.959 1.00 44.66 578 THR A C 1
ATOM 4531 O O . THR A 1 578 ? -34.722 2.928 61.497 1.00 44.66 578 THR A O 1
#

Radius of gyration: 28.13 Å; chains: 1; bounding box: 68×60×112 Å

Secondary structure (DSSP, 8-state):
-HHHHHHHHHHHHHHHHHH--PPPBTTTSS-EEEEETTS-EEEE-GGGGGTTSS-SS-SS--EEEE--SSHHHHHHHHHHHHHHHHHHH---SHHHHHHHHHSPPPHHHHHHHHGGGGGG-BSSSSS--TTS-SSPPPPPTT-PPEEGGGGSTTSPPHHHHHHT--TTS-SSS-S-EEHHHHHHHHHHHHHH----STT-PPPTT-SS--EEEEE----TTSPPPPHHHHHHTT----SSPPPGGGGGGTSGGGSPPP-STT-----TTTS-GGGGGG---SEEEEEE-SS-EE-TTT--EE-EEEEEEEES------S---TTS-EEESSTTSPPEEP--SSS---HHHHIIIII--SSSSEEE--HHHHHHHHTSHHHHT-SS-GGG-EEEEEEEEEETTEEEEEEEEEEE----SSHHHHHHHHHHHHHHHHHHHHHHHHHHHHHHHHHHTT-TT--SS-THHHHHHHHHHHHHHHHHHHHHHHHHHH--TTS--S-HHHHHHHHHHHHHHHHHHHHHHHSPPPTT-HHHHHHHHHHHHHHHHHHTT-SSTHHHHHHHTTPPPPPPPPPPP----

Sequence (578 aa):
MIASLKYVVCCRLKIYFKEILMTFNLLSDPFLPVVMRSGEKRWLAFPELVSGADSNGLDEDYPVEFNWPRPDFNMASFEFCIGAISLAFDIREEDEWSPFWTNPPDRDTLAEKLSPLVSAFYLNGEGARFLQDHESLQGNEKGNETPIESLLIDTPGQNGQRKNSDLLTHRDRYAALGLPAAAMALYTLQAYAPPGGAGNRTSMRGGGPLTALVVPATNDGAPPVSLWRKISANVVPCDKRLRINELPKALPWMAPTLTSEKSHTVSLADAHPLQAYFGMPRRIRLAFSSEPGICSMTDEEGPLVTGFIQKPYGTNYGMWQHPLTPYRRQKEAGEPYSAKPKSGRFGYRDWVAATVGSKDGKLAEQPTNIKLAKNNRSHILSQNKKAADARVRVGGWAMNNMEAIAYLITEEPLHLAKTPAQQQALDDLARHFSEAADQAVSQLLAALKKALFSGQKNAPNDKGILDQARAHFFDATEDQFHHLLDDLLQEMPEDGRLTDPTASAQHWLWIMRREALVIFDRLAPVPLQDAEKAKNIVDAYGILNATFAGRTKQSKTLYDKLELPLPKKKPKAQKETT

Foldseek 3Di:
DVVVVVVVVVVVVLVVLVVPPPFDFQQADQQFWFQKLVRDIDGDHLLQLCPPLQDPPPRVIAGFFTDFPDVLLRLLVLLLSLLLCCQQPQFADPVSLVCCSNPPDHSVVSSVSNVLVRVQGTCDDDAFHALAARDDDQADVVRDFAFLCVLALQADDPVCVVVVVNVPDDPPLWQKADPSVSNSSSLSCQQAPFDDDPQQDAHLQYHKFKFKFKFFFDAVPDRRDRPVSRSSLQNDHHNDDDDSVQVCLQAVSNDHFDFCPVPDADEVVSHPLSVNSRGNQWNKDWDWDSDWQAGSRPRDTDTITRGIHTDGGGHHHDAHARLRFKWWAQDPPGGTHTDHDQALDQFLLNVLLAQLFDPDGTTIGHRNSSVCCQAPCLCVSCVRPQSFRIWMWMWIFNDDRSHTHDIHTDIDGNRHAPHNQQSNLLSLQSQLLSQLLVLLLVLLLVLLCQLPPPPPPCGDDCDDLSVVLSVQLRVQCRVVSSVLSSVLRVQADNNNDHPCLQVSLVVSLVSSLVSSLVSLCVSRPQDPVDVVSNVSSVVSSVVSNCLSLLNDPSVPSSCVSSVHDRDDDDPPDPPPDD